Protein AF-A0A3B9AC29-F1 (afdb_monomer_lite)

Radius of gyration: 25.32 Å; chains: 1; bounding box: 83×61×61 Å

Structure (mmCIF, N/CA/C/O backbone):
data_AF-A0A3B9AC29-F1
#
_entry.id   AF-A0A3B9AC29-F1
#
loop_
_atom_site.group_PDB
_atom_site.id
_atom_site.type_symbol
_atom_site.label_atom_id
_atom_site.label_alt_id
_atom_site.label_comp_id
_atom_site.label_asym_id
_atom_site.label_entity_id
_atom_site.label_seq_id
_atom_site.pdbx_PDB_ins_code
_atom_site.Cartn_x
_atom_site.Cartn_y
_atom_site.Cartn_z
_atom_site.occupancy
_atom_site.B_iso_or_equiv
_atom_site.auth_seq_id
_atom_site.auth_comp_id
_atom_site.auth_asym_id
_atom_site.auth_atom_id
_atom_site.pdbx_PDB_model_num
ATOM 1 N N . MET A 1 1 ? -32.245 9.744 -0.144 1.00 26.66 1 MET A N 1
ATOM 2 C CA . MET A 1 1 ? -31.578 11.026 -0.448 1.00 26.66 1 MET A CA 1
ATOM 3 C C . MET A 1 1 ? -30.131 10.886 -0.009 1.00 26.66 1 MET A C 1
ATOM 5 O O . MET A 1 1 ? -29.938 10.441 1.116 1.00 26.66 1 MET A O 1
ATOM 9 N N . PRO A 1 2 ? -29.136 11.138 -0.871 1.00 25.80 2 PRO A N 1
ATOM 10 C CA . PRO A 1 2 ? -27.744 11.153 -0.432 1.00 25.80 2 PRO A CA 1
ATOM 11 C C . PRO A 1 2 ? -27.535 12.329 0.543 1.00 25.80 2 PRO A C 1
ATOM 13 O O . PRO A 1 2 ? -28.200 13.357 0.374 1.00 25.80 2 PRO A O 1
ATOM 16 N N . PRO A 1 3 ? -26.679 12.200 1.572 1.00 28.16 3 PRO A N 1
ATOM 17 C CA . PRO A 1 3 ? -26.388 13.309 2.471 1.00 28.16 3 PRO A CA 1
ATOM 18 C C . PRO A 1 3 ? -25.647 14.402 1.692 1.00 28.16 3 PRO A C 1
ATOM 20 O O . PRO A 1 3 ? -24.735 14.111 0.916 1.00 28.16 3 PRO A O 1
ATOM 23 N N . MET A 1 4 ? -26.072 15.656 1.861 1.00 23.59 4 MET A N 1
ATOM 24 C CA . MET A 1 4 ? -25.359 16.804 1.299 1.00 23.59 4 MET A CA 1
ATOM 25 C C . MET A 1 4 ? -23.970 16.917 1.946 1.00 23.59 4 MET A C 1
ATOM 27 O O . MET A 1 4 ? -23.846 16.678 3.149 1.00 23.59 4 MET A O 1
ATOM 31 N N . PRO A 1 5 ? -22.929 17.301 1.193 1.00 29.30 5 PRO A N 1
ATOM 32 C CA . PRO A 1 5 ? -21.629 17.596 1.777 1.00 29.30 5 PRO A CA 1
ATOM 33 C C . PRO A 1 5 ? -21.736 18.829 2.687 1.00 29.30 5 PRO A C 1
ATOM 35 O O . PRO A 1 5 ? -22.161 19.898 2.252 1.00 29.30 5 PRO A O 1
ATOM 38 N N . LEU A 1 6 ? -21.365 18.664 3.960 1.00 35.62 6 LEU A N 1
ATOM 39 C CA . LEU A 1 6 ? -21.195 19.763 4.911 1.00 35.62 6 LEU A CA 1
ATOM 40 C C . LEU A 1 6 ? -20.008 20.635 4.470 1.00 35.62 6 LEU A C 1
ATOM 42 O O . LEU A 1 6 ? -18.944 20.115 4.131 1.00 35.62 6 LEU A O 1
ATOM 46 N N . SER A 1 7 ? -20.197 21.955 4.469 1.00 27.70 7 SER A N 1
ATOM 47 C CA . SER A 1 7 ? -19.182 22.933 4.067 1.00 27.70 7 SER A CA 1
ATOM 48 C C . SER A 1 7 ? -17.928 22.854 4.956 1.00 27.70 7 SER A C 1
ATOM 50 O O . SER A 1 7 ? -18.064 22.822 6.181 1.00 27.70 7 SER A O 1
ATOM 52 N N . PRO A 1 8 ? -16.706 22.869 4.389 1.00 31.39 8 PRO A N 1
ATOM 53 C CA . PRO A 1 8 ? -15.481 22.863 5.181 1.00 31.39 8 PRO A CA 1
ATOM 54 C C . PRO A 1 8 ? -15.322 24.178 5.958 1.00 31.39 8 PRO A C 1
ATOM 56 O O . PRO A 1 8 ? -15.452 25.273 5.410 1.00 31.39 8 PRO A O 1
ATOM 59 N N . CYS A 1 9 ? -15.039 24.057 7.255 1.00 34.34 9 CYS A N 1
ATOM 60 C CA . CYS A 1 9 ? -14.769 25.180 8.146 1.00 34.34 9 CYS A CA 1
ATOM 61 C C . CYS A 1 9 ? -13.367 25.745 7.858 1.00 34.34 9 CYS A C 1
ATOM 63 O O . CYS A 1 9 ? -12.385 25.005 7.826 1.00 34.34 9 CYS A O 1
ATOM 65 N N . SER A 1 10 ? -13.256 27.057 7.652 1.00 30.81 10 SER A N 1
ATOM 66 C CA . SER A 1 10 ? -11.987 27.749 7.406 1.00 30.81 10 SER A CA 1
ATOM 67 C C . SER A 1 10 ? -11.129 27.789 8.678 1.00 30.81 10 SER A C 1
ATOM 69 O O . SER A 1 10 ? -11.409 28.566 9.592 1.00 30.81 10 SER A O 1
ATOM 71 N N . ILE A 1 11 ? -10.092 26.950 8.745 1.00 42.31 11 ILE A N 1
ATOM 72 C CA . ILE A 1 11 ? -9.098 26.939 9.829 1.00 42.31 11 ILE A CA 1
ATOM 73 C C . ILE A 1 11 ? -7.942 27.878 9.443 1.00 42.31 11 ILE A C 1
ATOM 75 O O . ILE A 1 11 ? -7.358 27.751 8.371 1.00 42.31 11 ILE A O 1
ATOM 79 N N . SER A 1 12 ? -7.631 28.842 10.314 1.00 32.44 12 SER A N 1
ATOM 80 C CA . SER A 1 12 ? -6.525 29.797 10.144 1.00 32.44 12 SER A CA 1
ATOM 81 C C . SER A 1 12 ? -5.160 29.090 10.162 1.00 32.44 12 SER A C 1
ATOM 83 O O . SER A 1 12 ? -4.859 28.336 11.085 1.00 32.44 12 SER A O 1
ATOM 85 N N . THR A 1 13 ? -4.324 29.361 9.157 1.00 32.56 13 THR A N 1
ATOM 86 C CA . THR A 1 13 ? -3.065 28.664 8.818 1.00 32.56 13 THR A CA 1
ATOM 87 C C . THR A 1 13 ? -1.833 29.056 9.651 1.00 32.56 13 THR A C 1
ATOM 89 O O . THR A 1 13 ? -0.715 28.673 9.314 1.00 32.56 13 THR A O 1
ATOM 92 N N . ALA A 1 14 ? -1.977 29.816 10.736 1.00 30.27 14 ALA A N 1
ATOM 93 C CA . ALA A 1 14 ? -0.832 30.380 11.455 1.00 30.27 14 ALA A CA 1
ATOM 94 C C . ALA A 1 14 ? -0.497 29.623 12.754 1.00 30.27 14 ALA A C 1
ATOM 96 O O . ALA A 1 14 ? -0.719 30.130 13.851 1.00 30.27 14 ALA A O 1
ATOM 97 N N . ILE A 1 15 ? 0.089 28.426 12.636 1.00 39.12 15 ILE A N 1
ATOM 98 C CA . ILE A 1 15 ? 0.891 27.818 13.715 1.00 39.12 15 ILE A CA 1
ATOM 99 C C . ILE A 1 15 ? 2.249 27.418 13.124 1.00 39.12 15 ILE A C 1
ATOM 101 O O . ILE A 1 15 ? 2.495 26.263 12.789 1.00 39.12 15 ILE A O 1
ATOM 105 N N . THR A 1 16 ? 3.143 28.390 12.952 1.00 35.16 16 THR A N 1
ATOM 106 C CA . THR A 1 16 ? 4.562 28.123 12.679 1.00 35.16 16 THR A CA 1
ATOM 107 C C . THR A 1 16 ? 5.250 27.767 13.996 1.00 35.16 16 THR A C 1
ATOM 109 O O . THR A 1 16 ? 5.508 28.649 14.816 1.00 35.16 16 THR A O 1
ATOM 112 N N . GLU A 1 17 ? 5.515 26.479 14.231 1.00 47.22 17 GLU A N 1
ATOM 113 C CA . GLU A 1 17 ? 6.312 26.030 15.380 1.00 47.22 17 GLU A CA 1
ATOM 114 C C . GLU A 1 17 ? 7.807 26.297 15.136 1.00 47.22 17 GLU A C 1
ATOM 116 O O . GLU A 1 17 ? 8.362 25.921 14.104 1.00 47.22 17 GLU A O 1
ATOM 121 N N . SER A 1 18 ? 8.474 26.928 16.106 1.00 40.03 18 SER A N 1
ATOM 122 C CA . SER A 1 18 ? 9.936 27.040 16.133 1.00 40.03 18 SER A CA 1
ATOM 123 C C . SER A 1 18 ? 10.587 25.654 16.295 1.00 40.03 18 SER A C 1
ATOM 125 O O . SER A 1 18 ? 10.029 24.805 16.999 1.00 40.03 18 SER A O 1
ATOM 127 N N . PRO A 1 19 ? 11.786 25.409 15.731 1.00 49.16 19 PRO A N 1
ATOM 128 C CA . PRO A 1 19 ? 12.461 24.117 15.837 1.00 49.16 19 PRO A CA 1
ATOM 129 C C . PRO A 1 19 ? 12.670 23.687 17.295 1.00 49.16 19 PRO A C 1
ATOM 131 O O . PRO A 1 19 ? 13.161 24.456 18.128 1.00 49.16 19 PRO A O 1
ATOM 134 N N . ARG A 1 20 ? 12.322 22.437 17.630 1.00 50.31 20 ARG A N 1
ATOM 135 C CA . ARG A 1 20 ? 12.563 21.898 18.977 1.00 50.31 20 ARG A CA 1
ATOM 136 C C . ARG A 1 20 ? 14.059 21.686 19.187 1.00 50.31 20 ARG A C 1
ATOM 138 O O . ARG A 1 20 ? 14.648 20.765 18.633 1.00 50.31 20 ARG A O 1
ATOM 145 N N . MET A 1 21 ? 14.664 22.488 20.054 1.00 48.25 21 MET A N 1
ATOM 146 C CA . MET A 1 21 ? 16.051 22.301 20.483 1.00 48.25 21 MET A CA 1
ATOM 147 C C . MET A 1 21 ? 16.139 21.216 21.564 1.00 48.25 21 MET A C 1
ATOM 149 O O . MET A 1 21 ? 15.320 21.153 22.481 1.00 48.25 21 MET A O 1
ATOM 153 N N . ASN A 1 22 ? 17.136 20.333 21.490 1.00 59.25 22 ASN A N 1
ATOM 154 C CA . ASN A 1 22 ? 17.459 19.448 22.608 1.00 59.25 22 ASN A CA 1
ATOM 155 C C . ASN A 1 22 ? 18.171 20.213 23.742 1.00 59.25 22 ASN A C 1
ATOM 157 O O . ASN A 1 22 ? 18.562 21.370 23.592 1.00 59.25 22 ASN A O 1
ATOM 161 N N . LYS A 1 23 ? 18.404 19.537 24.877 1.00 55.34 23 LYS A N 1
ATOM 162 C CA . LYS A 1 23 ? 19.105 20.091 26.057 1.00 55.34 23 LYS A CA 1
ATOM 163 C C . LYS A 1 23 ? 20.544 20.565 25.773 1.00 55.34 23 LYS A C 1
ATOM 165 O O . LYS A 1 23 ? 21.222 21.027 26.683 1.00 55.34 23 LYS A O 1
ATOM 170 N N . HIS A 1 24 ? 21.045 20.371 24.555 1.00 63.44 24 HIS A N 1
ATOM 171 C CA . HIS A 1 24 ? 22.391 20.722 24.099 1.00 63.44 24 HIS A CA 1
ATOM 172 C C . HIS A 1 24 ? 22.351 21.701 22.913 1.00 63.44 24 HIS A C 1
ATOM 174 O O . HIS A 1 24 ? 23.349 21.845 22.212 1.00 63.44 24 HIS A O 1
ATOM 180 N N . GLY A 1 25 ? 21.202 22.339 22.654 1.00 48.66 25 GLY A N 1
ATOM 181 C CA . GLY A 1 25 ? 21.053 23.340 21.596 1.00 48.66 25 GLY A CA 1
ATOM 182 C C . GLY A 1 25 ? 21.128 22.783 20.173 1.00 48.66 25 GLY A C 1
ATOM 183 O O . GLY A 1 25 ? 21.314 23.560 19.244 1.00 48.66 25 GLY A O 1
ATOM 184 N N . LYS A 1 26 ? 21.003 21.462 19.979 1.00 47.34 26 LYS A N 1
ATOM 185 C CA . LYS A 1 26 ? 20.860 20.878 18.639 1.00 47.34 26 LYS A CA 1
ATOM 186 C C . LYS A 1 26 ? 19.393 20.804 18.256 1.00 47.34 26 LYS A C 1
ATOM 188 O O . LYS A 1 26 ? 18.572 20.303 19.031 1.00 47.34 26 LYS A O 1
ATOM 193 N N . GLU A 1 27 ? 19.119 21.243 17.041 1.00 43.34 27 GLU A N 1
ATOM 194 C CA . GLU A 1 27 ? 17.837 21.102 16.371 1.00 43.34 27 GLU A CA 1
ATOM 195 C C . GLU A 1 27 ? 17.445 19.620 16.329 1.00 43.34 27 GLU A C 1
ATOM 197 O O . GLU A 1 27 ? 18.223 18.759 15.904 1.00 43.34 27 GLU A O 1
ATOM 202 N N . GLN A 1 28 ? 16.271 19.293 16.863 1.00 49.06 28 GLN A N 1
ATOM 203 C CA . GLN A 1 28 ? 15.706 17.961 16.718 1.00 49.06 28 GLN A CA 1
ATOM 204 C C . GLN A 1 28 ? 14.986 17.873 15.373 1.00 49.06 28 GLN A C 1
ATOM 206 O O . GLN A 1 28 ? 14.345 18.845 14.974 1.00 49.06 28 GLN A O 1
ATOM 211 N N . PRO A 1 29 ? 15.048 16.714 14.693 1.00 58.44 29 PRO A N 1
ATOM 212 C CA . PRO A 1 29 ? 14.295 16.513 13.462 1.00 58.44 29 PRO A CA 1
ATOM 213 C C . PRO A 1 29 ? 12.807 16.774 13.712 1.00 58.44 29 PRO A C 1
ATOM 215 O O . PRO A 1 29 ? 12.294 16.394 14.771 1.00 58.44 29 PRO A O 1
ATOM 218 N N . ASP A 1 30 ? 12.133 17.407 12.747 1.00 66.81 30 ASP A N 1
ATOM 219 C CA . ASP A 1 30 ? 10.685 17.604 12.795 1.00 66.81 30 ASP A CA 1
ATOM 220 C C . ASP A 1 30 ? 10.018 16.232 12.942 1.00 66.81 30 ASP A C 1
ATOM 222 O O . ASP A 1 30 ? 10.153 15.340 12.104 1.00 66.81 30 ASP A O 1
ATOM 226 N N . ARG A 1 31 ? 9.366 16.036 14.086 1.00 74.12 31 ARG A N 1
ATOM 227 C CA . ARG A 1 31 ? 8.647 14.809 14.426 1.00 74.12 31 ARG A CA 1
ATOM 228 C C . ARG A 1 31 ? 7.154 15.031 14.334 1.00 74.12 31 ARG A C 1
ATOM 230 O O . ARG A 1 31 ? 6.425 14.303 14.984 1.00 74.12 31 ARG A O 1
ATOM 237 N N . THR A 1 32 ? 6.677 16.021 13.601 1.00 83.69 32 THR A N 1
ATOM 238 C CA . THR A 1 32 ? 5.244 16.251 13.435 1.00 83.69 32 THR A CA 1
ATOM 239 C C . THR A 1 32 ? 4.682 15.243 12.437 1.00 83.69 32 THR A C 1
ATOM 241 O O . THR A 1 32 ? 5.235 15.061 11.356 1.00 83.69 32 THR A O 1
ATOM 244 N N . LEU A 1 33 ? 3.586 14.565 12.785 1.00 86.00 33 LEU A N 1
ATOM 245 C CA . LEU A 1 33 ? 2.832 13.797 11.791 1.00 86.00 33 LEU A CA 1
ATOM 246 C C . LEU A 1 33 ? 2.044 14.794 10.943 1.00 86.00 33 LEU A C 1
ATOM 248 O O . LEU A 1 33 ? 1.183 15.462 11.503 1.00 86.00 33 LEU A O 1
ATOM 252 N N . ARG A 1 34 ? 2.327 14.889 9.641 1.00 90.81 34 ARG A N 1
ATOM 253 C CA . ARG A 1 34 ? 1.604 15.754 8.696 1.00 90.81 34 ARG A CA 1
ATOM 254 C C . ARG A 1 34 ? 1.084 14.954 7.508 1.00 90.81 34 ARG A C 1
ATOM 256 O O . ARG A 1 34 ? 1.689 13.945 7.140 1.00 90.81 34 ARG A O 1
ATOM 263 N N . ALA A 1 35 ? -0.019 15.414 6.930 1.00 92.44 35 ALA A N 1
ATOM 264 C CA . ALA A 1 35 ? -0.440 14.987 5.609 1.00 92.44 35 ALA A CA 1
ATOM 265 C C . ALA A 1 35 ? 0.639 15.345 4.579 1.00 92.44 35 ALA A C 1
ATOM 267 O O . ALA A 1 35 ? 1.346 16.348 4.705 1.00 92.44 35 ALA A O 1
ATOM 268 N N . LEU A 1 36 ? 0.782 14.480 3.588 1.00 93.19 36 LEU A N 1
ATOM 269 C CA . LEU A 1 36 ? 1.612 14.695 2.423 1.00 93.19 36 LEU A CA 1
ATOM 270 C C . LEU A 1 36 ? 0.866 15.568 1.425 1.00 93.19 36 LEU A C 1
ATOM 272 O O . LEU A 1 36 ? -0.360 15.532 1.325 1.00 93.19 36 LEU A O 1
ATOM 276 N N . GLU A 1 37 ? 1.641 16.309 0.650 1.00 93.50 37 GLU A N 1
ATOM 277 C CA . GLU A 1 37 ? 1.136 16.973 -0.538 1.00 93.50 37 GLU A CA 1
ATOM 278 C C . GLU A 1 37 ? 0.724 15.917 -1.574 1.00 93.50 37 GLU A C 1
ATOM 280 O O . GLU A 1 37 ? 1.494 15.007 -1.897 1.00 93.50 37 GLU A O 1
ATOM 285 N N . THR A 1 38 ? -0.505 16.020 -2.078 1.00 94.50 38 THR A N 1
ATOM 286 C CA . THR A 1 38 ? -0.972 15.194 -3.193 1.00 94.50 38 THR A CA 1
ATOM 287 C C . THR A 1 38 ? -0.428 15.719 -4.514 1.00 94.50 38 THR A C 1
ATOM 289 O O . THR A 1 38 ? -0.178 16.915 -4.645 1.00 94.50 38 THR A O 1
ATOM 292 N N . ALA A 1 39 ? -0.309 14.856 -5.522 1.00 93.38 39 ALA A N 1
ATOM 293 C CA . ALA A 1 39 ? 0.121 15.285 -6.850 1.00 93.38 39 ALA A CA 1
ATOM 294 C C . ALA A 1 39 ? -0.774 16.397 -7.425 1.00 93.38 39 ALA A C 1
ATOM 296 O O . ALA A 1 39 ? -1.985 16.224 -7.549 1.00 93.38 39 ALA A O 1
ATOM 297 N N . SER A 1 40 ? -0.159 17.499 -7.859 1.00 92.56 40 SER A N 1
ATOM 298 C CA . SER A 1 40 ? -0.796 18.473 -8.747 1.00 92.56 40 SER A CA 1
ATOM 299 C C . SER A 1 40 ? -0.930 17.891 -10.158 1.00 92.56 40 SER A C 1
ATOM 301 O O . SER A 1 40 ? 0.077 17.476 -10.747 1.00 92.56 40 SER A O 1
ATOM 303 N N . ILE A 1 41 ? -2.156 17.828 -10.691 1.00 91.12 41 ILE A N 1
ATOM 304 C CA . ILE A 1 41 ? -2.447 17.251 -12.011 1.00 91.12 41 ILE A CA 1
ATOM 305 C C . ILE A 1 41 ? -3.109 18.274 -12.933 1.00 91.12 41 ILE A C 1
ATOM 307 O O . ILE A 1 41 ? -4.219 18.739 -12.675 1.00 91.12 41 ILE A O 1
ATOM 311 N N . ASP A 1 42 ? -2.461 18.514 -14.071 1.00 89.31 42 ASP A N 1
ATOM 312 C CA . ASP A 1 42 ? -3.015 19.243 -15.204 1.00 89.31 42 ASP A CA 1
ATOM 313 C C . ASP A 1 42 ? -3.636 18.250 -16.195 1.00 89.31 42 ASP A C 1
ATOM 315 O O . ASP A 1 42 ? -2.972 17.364 -16.739 1.00 89.31 42 ASP A O 1
ATOM 319 N N . TRP A 1 43 ? -4.943 18.374 -16.418 1.00 86.31 43 TRP A N 1
ATOM 320 C CA . TRP A 1 43 ? -5.694 17.464 -17.281 1.00 86.31 43 TRP A CA 1
ATOM 321 C C . TRP A 1 43 ? -5.771 17.997 -18.716 1.00 86.31 43 TRP A C 1
ATOM 323 O O . TRP A 1 43 ? -6.712 18.705 -19.077 1.00 86.31 43 TRP A O 1
ATOM 333 N N . GLU A 1 44 ? -4.815 17.616 -19.560 1.00 73.62 44 GLU A N 1
ATOM 334 C CA . GLU A 1 44 ? -4.836 17.908 -20.999 1.00 73.62 44 GLU A CA 1
ATOM 335 C C . GLU A 1 44 ? -5.520 16.769 -21.768 1.00 73.62 44 GLU A C 1
ATOM 337 O O . GLU A 1 44 ? -5.095 15.617 -21.703 1.00 73.62 44 GLU A O 1
ATOM 342 N N . ALA A 1 45 ? -6.597 17.070 -22.504 1.00 62.22 45 ALA A N 1
ATOM 343 C CA . ALA A 1 45 ? -7.282 16.119 -23.394 1.00 62.22 45 ALA A CA 1
ATOM 344 C C . ALA A 1 45 ? -7.594 14.729 -22.773 1.00 62.22 45 ALA A C 1
ATOM 346 O O . ALA A 1 45 ? -7.641 13.728 -23.485 1.00 62.22 45 ALA A O 1
ATOM 347 N N . SER A 1 46 ? -7.890 14.692 -21.465 1.00 69.00 46 SER A N 1
ATOM 348 C CA . SER A 1 46 ? -8.211 13.506 -20.635 1.00 69.00 46 SER A CA 1
ATOM 349 C C . SER A 1 46 ? -7.028 12.726 -20.046 1.00 69.00 46 SER A C 1
ATOM 351 O O . SER A 1 46 ? -7.263 11.716 -19.386 1.00 69.00 46 SER A O 1
ATOM 353 N N . PHE A 1 47 ? -5.788 13.192 -20.204 1.00 76.00 47 PHE A N 1
ATOM 354 C CA . PHE A 1 47 ? -4.606 12.520 -19.657 1.00 76.00 47 PHE A CA 1
ATOM 355 C C . PHE A 1 47 ? -3.975 13.324 -18.514 1.00 76.00 47 PHE A C 1
ATOM 357 O O . PHE A 1 47 ? -3.937 14.555 -18.586 1.00 76.00 47 PHE A O 1
ATOM 3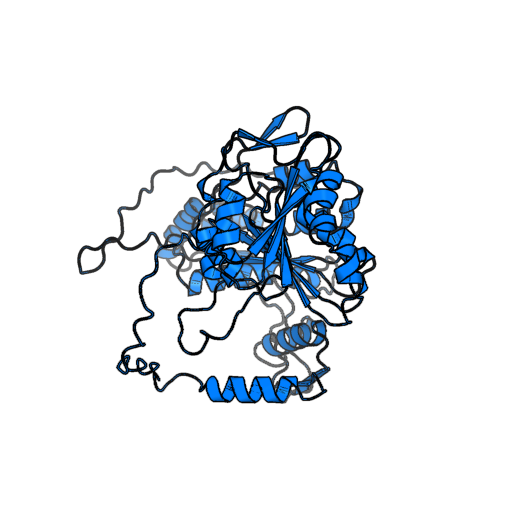64 N N . PRO A 1 48 ? -3.481 12.654 -17.459 1.00 86.38 48 PRO A N 1
ATOM 365 C CA . PRO A 1 48 ? -2.859 13.343 -16.340 1.00 86.38 48 PRO A CA 1
ATOM 366 C C . PRO A 1 48 ? -1.421 13.765 -16.687 1.00 86.38 48 PRO A C 1
ATOM 368 O O . PRO A 1 48 ? -0.561 12.924 -16.981 1.00 86.38 48 PRO A O 1
ATOM 371 N N . ARG A 1 49 ? -1.149 15.071 -16.610 1.00 88.25 49 ARG A N 1
ATOM 372 C CA . ARG A 1 49 ? 0.194 15.666 -16.599 1.00 88.25 49 ARG A CA 1
ATOM 373 C C . ARG A 1 49 ? 0.526 16.105 -15.177 1.00 88.25 49 ARG A C 1
ATOM 375 O O . ARG A 1 49 ? -0.314 16.676 -14.494 1.00 88.25 49 ARG A O 1
ATOM 382 N N . SER A 1 50 ? 1.737 15.826 -14.711 1.00 88.25 50 SER A N 1
ATOM 383 C CA . SER A 1 50 ? 2.189 16.277 -13.396 1.00 88.25 50 SER A CA 1
ATOM 384 C C . SER A 1 50 ? 2.564 17.754 -13.436 1.00 88.25 50 SER A C 1
ATOM 386 O O . SER A 1 50 ? 3.489 18.122 -14.158 1.00 88.25 50 SER A O 1
ATOM 388 N N . GLY A 1 51 ? 1.920 18.578 -12.611 1.00 81.19 51 GLY A N 1
ATOM 389 C CA . GLY A 1 51 ? 2.293 19.983 -12.430 1.00 81.19 51 GLY A CA 1
ATOM 390 C C . GLY A 1 51 ? 3.640 20.161 -11.714 1.00 81.19 51 GLY A C 1
ATOM 391 O O . GLY A 1 51 ? 4.323 21.158 -11.924 1.00 81.19 51 GLY A O 1
ATOM 392 N N . HIS A 1 52 ? 4.073 19.182 -10.906 1.00 81.06 52 HIS A N 1
ATOM 393 C CA . HIS A 1 52 ? 5.369 19.237 -10.208 1.00 81.06 52 HIS A CA 1
ATOM 394 C C . HIS A 1 52 ? 6.559 18.969 -11.132 1.00 81.06 52 HIS A C 1
ATOM 396 O O . HIS A 1 52 ? 7.625 19.555 -10.957 1.00 81.06 52 HIS A O 1
ATOM 402 N N . TYR A 1 53 ? 6.385 18.058 -12.091 1.00 83.00 53 TYR A N 1
ATOM 403 C CA . TYR A 1 53 ? 7.470 17.573 -12.949 1.00 83.00 53 TYR A CA 1
ATOM 404 C C . TYR A 1 53 ? 7.317 17.982 -14.414 1.00 83.00 53 TYR A C 1
ATOM 406 O O . TYR A 1 53 ? 8.238 17.780 -15.207 1.00 83.00 53 TYR A O 1
ATOM 414 N N . ASP A 1 54 ? 6.185 18.589 -14.774 1.00 82.88 54 ASP A N 1
ATOM 415 C CA . ASP A 1 54 ? 5.876 19.056 -16.122 1.00 82.88 54 ASP A CA 1
ATOM 416 C C . ASP A 1 54 ? 6.090 17.941 -17.169 1.00 82.88 54 ASP A C 1
ATOM 418 O O . ASP A 1 54 ? 6.801 18.096 -18.170 1.00 82.88 54 ASP A O 1
ATOM 422 N N . ASP A 1 55 ? 5.523 16.769 -16.878 1.00 82.94 55 ASP A N 1
ATOM 423 C CA . ASP A 1 55 ? 5.650 15.536 -17.659 1.00 82.94 55 ASP A CA 1
ATOM 424 C C . ASP A 1 55 ? 4.395 14.657 -17.482 1.00 82.94 55 ASP A C 1
ATOM 426 O O . ASP A 1 55 ? 3.640 14.817 -16.519 1.00 82.94 55 ASP A O 1
ATOM 430 N N . ILE A 1 56 ? 4.126 13.768 -18.436 1.00 83.56 56 ILE A N 1
ATOM 431 C CA . ILE A 1 56 ? 2.915 12.928 -18.455 1.00 83.56 56 ILE A CA 1
ATOM 432 C C . ILE A 1 56 ? 3.111 11.647 -17.638 1.00 83.56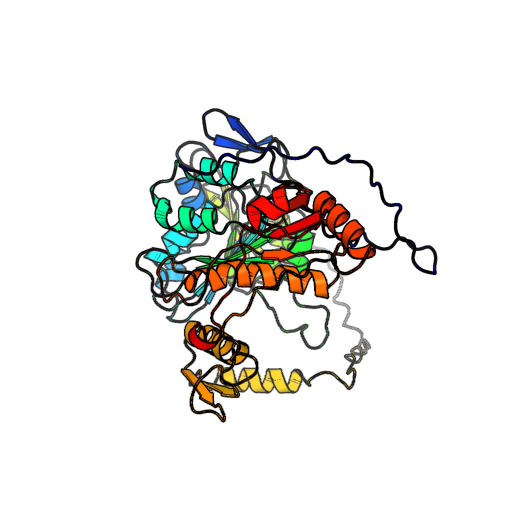 56 ILE A C 1
ATOM 434 O O . ILE A 1 56 ? 4.197 11.075 -17.636 1.00 83.56 56 ILE A O 1
ATOM 438 N N . TYR A 1 57 ? 2.055 11.156 -16.980 1.00 83.56 57 TYR A N 1
ATOM 439 C CA . TYR A 1 57 ? 2.126 9.874 -16.257 1.00 83.56 57 TYR A CA 1
ATOM 440 C C . TYR A 1 57 ? 2.131 8.659 -17.195 1.00 83.56 57 TYR A C 1
ATOM 442 O O . TYR A 1 57 ? 2.713 7.631 -16.869 1.00 83.56 57 TYR A O 1
ATOM 450 N N . PHE A 1 58 ? 1.474 8.753 -18.352 1.00 78.62 58 PHE A N 1
ATOM 451 C CA . PHE A 1 58 ? 1.514 7.734 -19.403 1.00 78.62 58 PHE A CA 1
ATOM 452 C C . PHE A 1 58 ? 1.181 8.356 -20.762 1.00 78.62 58 PHE A C 1
ATOM 454 O O . PHE A 1 58 ? 0.480 9.367 -20.837 1.00 78.62 58 PHE A O 1
ATOM 461 N N . SER A 1 59 ? 1.693 7.760 -21.845 1.00 68.00 59 SER A N 1
ATOM 462 C CA . SER A 1 59 ? 1.410 8.214 -23.212 1.00 68.00 59 SER A CA 1
ATOM 463 C C . SER A 1 59 ? 0.019 7.767 -23.692 1.00 68.00 59 SER A C 1
ATOM 465 O O . SER A 1 59 ? -0.395 6.659 -23.370 1.00 68.00 59 SER A O 1
ATOM 467 N N . ASN A 1 60 ? -0.666 8.625 -24.470 1.00 66.25 60 ASN A N 1
ATOM 468 C CA . ASN A 1 60 ? -2.047 8.568 -25.010 1.00 66.25 60 ASN A CA 1
ATOM 469 C C . ASN A 1 60 ? -2.829 7.218 -24.945 1.00 66.25 60 ASN A C 1
ATOM 471 O O . ASN A 1 60 ? -2.979 6.599 -23.899 1.00 66.25 60 ASN A O 1
ATOM 475 N N . SER A 1 61 ? -3.446 6.765 -26.048 1.00 62.81 61 SER A N 1
ATOM 476 C CA . SER A 1 61 ? -4.402 5.638 -26.089 1.00 62.81 61 SER A CA 1
ATOM 477 C C . SER A 1 61 ? -3.783 4.262 -25.800 1.00 62.81 61 SER A C 1
ATOM 479 O O . SER A 1 61 ? -4.483 3.255 -25.843 1.00 62.81 61 SER A O 1
ATOM 481 N N . ASN A 1 62 ? -2.476 4.210 -25.531 1.00 76.38 62 ASN A N 1
ATOM 482 C CA . ASN A 1 62 ? -1.687 2.988 -25.437 1.00 76.38 62 ASN A CA 1
ATOM 483 C C . ASN A 1 62 ? -1.022 2.805 -24.064 1.00 76.38 62 ASN A C 1
ATOM 485 O O . ASN A 1 62 ? -0.164 1.934 -23.952 1.00 76.38 62 ASN A O 1
ATOM 489 N N . GLY A 1 63 ? -1.400 3.569 -23.031 1.00 85.69 63 GLY A N 1
ATOM 490 C CA . GLY A 1 63 ? -0.802 3.481 -21.690 1.00 85.69 63 GLY A CA 1
ATOM 491 C C . GLY A 1 63 ? -0.596 2.039 -21.184 1.00 85.69 63 GLY A C 1
ATOM 492 O O . GLY A 1 63 ? 0.543 1.659 -20.904 1.00 85.69 63 GLY A O 1
ATOM 493 N N . PRO A 1 64 ? -1.642 1.186 -21.142 1.00 93.81 64 PRO A N 1
ATOM 494 C CA . PRO A 1 64 ? -1.497 -0.216 -20.753 1.00 93.81 64 PRO A CA 1
ATOM 495 C C . PRO A 1 64 ? -0.552 -1.013 -21.661 1.00 93.81 64 PRO A C 1
ATOM 497 O O . PRO A 1 64 ? 0.184 -1.875 -21.191 1.00 93.81 64 PRO A O 1
ATOM 500 N N . ALA A 1 65 ? -0.555 -0.752 -22.971 1.00 94.19 65 ALA A N 1
ATOM 501 C CA . ALA A 1 65 ? 0.319 -1.443 -23.918 1.00 94.19 65 ALA A CA 1
ATOM 502 C C . ALA A 1 65 ? 1.794 -1.058 -23.718 1.00 94.19 65 ALA A C 1
ATOM 504 O O . ALA A 1 65 ? 2.657 -1.935 -23.722 1.00 94.19 65 ALA A O 1
ATOM 505 N N . GLU A 1 66 ? 2.075 0.223 -23.467 1.00 94.12 66 GLU A N 1
ATOM 506 C CA . GLU A 1 66 ? 3.414 0.697 -23.118 1.00 94.12 66 GLU A CA 1
ATOM 507 C C . GLU A 1 66 ? 3.892 0.069 -21.806 1.00 94.12 66 GLU A C 1
ATOM 509 O O . GLU A 1 66 ? 4.982 -0.500 -21.759 1.00 94.12 66 GLU A O 1
ATOM 514 N N . SER A 1 67 ? 3.054 0.096 -20.766 1.00 95.38 67 SER A N 1
ATOM 515 C CA . SER A 1 67 ? 3.362 -0.516 -19.469 1.00 95.38 67 SER A CA 1
ATOM 516 C C . SER A 1 67 ? 3.644 -2.021 -19.596 1.00 95.38 67 SER A C 1
ATOM 518 O O . SER A 1 67 ? 4.636 -2.526 -19.062 1.00 95.38 67 SER A O 1
ATOM 520 N N . ARG A 1 68 ? 2.840 -2.750 -20.384 1.00 97.25 68 ARG A N 1
ATOM 521 C CA . ARG A 1 68 ? 3.078 -4.173 -20.677 1.00 97.25 68 ARG A CA 1
ATOM 522 C C . ARG A 1 68 ? 4.417 -4.408 -21.364 1.00 97.25 68 ARG A C 1
ATOM 524 O O . ARG A 1 68 ? 5.162 -5.274 -20.908 1.00 97.25 68 ARG A O 1
ATOM 531 N N . HIS A 1 69 ? 4.738 -3.641 -22.403 1.00 97.12 69 HIS A N 1
ATOM 532 C CA . HIS A 1 69 ? 6.015 -3.752 -23.116 1.00 97.12 69 HIS A CA 1
ATOM 533 C C . HIS A 1 69 ? 7.197 -3.493 -22.174 1.00 97.12 69 HIS A C 1
ATOM 535 O O . HIS A 1 69 ? 8.113 -4.308 -22.063 1.00 97.12 69 HIS A O 1
ATOM 541 N N . VAL A 1 70 ? 7.151 -2.370 -21.450 1.00 96.75 70 VAL A N 1
ATOM 542 C CA . VAL A 1 70 ? 8.273 -1.877 -20.644 1.00 96.75 70 VAL A CA 1
ATOM 543 C C . VAL A 1 70 ? 8.475 -2.688 -19.370 1.00 96.75 70 VAL A C 1
ATOM 545 O O . VAL A 1 70 ? 9.617 -2.926 -18.988 1.00 96.75 70 VAL A O 1
ATOM 548 N N . PHE A 1 71 ? 7.413 -3.113 -18.689 1.00 98.19 71 PHE A N 1
ATOM 549 C CA . PHE A 1 71 ? 7.529 -3.680 -17.343 1.00 98.19 71 PHE A CA 1
ATOM 550 C C . PHE A 1 71 ? 7.152 -5.155 -17.263 1.00 98.19 71 PHE A C 1
ATOM 552 O O . PHE A 1 71 ? 7.807 -5.900 -16.533 1.00 98.19 71 PHE A O 1
ATOM 559 N N . ILE A 1 72 ? 6.173 -5.620 -18.042 1.00 98.38 72 ILE A N 1
ATOM 560 C CA . ILE A 1 72 ? 5.733 -7.023 -18.000 1.00 98.38 72 ILE A CA 1
ATOM 561 C C . ILE A 1 72 ? 6.603 -7.903 -18.900 1.00 98.38 72 ILE A C 1
ATOM 563 O O . ILE A 1 72 ? 7.153 -8.913 -18.452 1.00 98.38 72 ILE A O 1
ATOM 567 N N . GLU A 1 73 ? 6.747 -7.519 -20.164 1.00 97.94 73 GLU A N 1
ATOM 568 C CA . GLU A 1 73 ? 7.455 -8.296 -21.184 1.00 97.94 73 GLU A CA 1
ATOM 569 C C . GLU A 1 73 ? 8.969 -8.190 -21.002 1.00 97.94 73 GLU A C 1
ATOM 571 O O . GLU A 1 73 ? 9.655 -9.212 -20.988 1.00 97.94 73 GLU A O 1
ATOM 576 N N . ALA A 1 74 ? 9.485 -6.988 -20.734 1.00 97.62 74 ALA A N 1
ATOM 577 C CA . ALA A 1 74 ? 10.913 -6.769 -20.511 1.00 97.62 74 ALA A CA 1
ATOM 578 C C . ALA A 1 74 ? 11.471 -7.488 -19.263 1.00 97.62 74 ALA A C 1
ATOM 580 O O . ALA A 1 74 ? 12.608 -7.957 -19.284 1.00 97.62 74 ALA A O 1
ATOM 581 N N . ASN A 1 75 ? 10.675 -7.633 -18.191 1.00 98.38 75 ASN A N 1
ATOM 582 C CA . ASN A 1 75 ? 11.031 -8.466 -17.026 1.00 98.38 75 ASN A CA 1
ATOM 583 C C . ASN A 1 75 ? 10.670 -9.951 -17.210 1.00 98.38 75 ASN A C 1
ATOM 585 O O . ASN A 1 75 ? 10.876 -10.752 -16.293 1.00 98.38 75 ASN A O 1
ATOM 589 N N . GLN A 1 76 ? 10.127 -10.324 -18.375 1.00 97.88 76 GLN A N 1
ATOM 590 C CA . GLN A 1 76 ? 9.742 -11.687 -18.745 1.00 97.88 76 GLN A CA 1
ATOM 591 C C . GLN A 1 76 ? 8.728 -12.308 -17.770 1.00 97.88 76 GLN A C 1
ATOM 593 O O . GLN A 1 76 ? 8.744 -13.517 -17.521 1.00 97.88 76 GLN A O 1
ATOM 598 N N . LEU A 1 77 ? 7.835 -11.490 -17.199 1.00 98.25 77 LEU A N 1
ATOM 599 C CA . LEU A 1 77 ? 6.974 -11.904 -16.088 1.00 98.25 77 LEU A CA 1
ATOM 600 C C . LEU A 1 77 ? 6.019 -13.032 -16.478 1.00 98.25 77 LEU A C 1
ATOM 602 O O . LEU A 1 77 ? 5.905 -13.995 -15.727 1.00 98.25 77 LEU A O 1
ATOM 606 N N . ARG A 1 78 ? 5.415 -12.984 -17.676 1.00 96.50 78 ARG A N 1
ATOM 607 C CA . ARG A 1 78 ? 4.536 -14.064 -18.174 1.00 96.50 78 ARG A CA 1
ATOM 608 C C . ARG A 1 78 ? 5.231 -15.429 -18.110 1.00 96.50 78 ARG A C 1
ATOM 610 O O . ARG A 1 78 ? 4.694 -16.383 -17.552 1.00 96.50 78 ARG A O 1
ATOM 617 N N . HIS A 1 79 ? 6.457 -15.505 -18.630 1.00 95.94 79 HIS A N 1
ATOM 618 C CA . HIS A 1 79 ? 7.233 -16.744 -18.649 1.00 95.94 79 HIS A CA 1
ATOM 619 C C . HIS A 1 79 ? 7.675 -17.169 -17.241 1.00 95.94 79 HIS A C 1
ATOM 621 O O . HIS A 1 79 ? 7.455 -18.315 -16.838 1.00 95.94 79 HIS A O 1
ATOM 627 N N . ARG A 1 80 ? 8.236 -16.239 -16.460 1.00 96.38 80 ARG A N 1
ATOM 628 C CA . ARG A 1 80 ? 8.706 -16.505 -15.090 1.00 96.38 80 ARG A CA 1
ATOM 629 C C . ARG A 1 80 ? 7.587 -16.963 -14.163 1.00 96.38 80 ARG A C 1
ATOM 631 O O . ARG A 1 80 ? 7.819 -17.797 -13.298 1.00 96.38 80 ARG A O 1
ATOM 638 N N . TRP A 1 81 ? 6.380 -16.441 -14.341 1.00 95.81 81 TRP A N 1
ATOM 639 C CA . TRP A 1 81 ? 5.224 -16.813 -13.532 1.00 95.81 81 TRP A CA 1
ATOM 640 C C . TRP A 1 81 ? 4.615 -18.147 -13.952 1.00 95.81 81 TRP A C 1
ATOM 642 O O . TRP A 1 81 ? 4.303 -18.946 -13.074 1.00 95.81 81 TRP A O 1
ATOM 652 N N . SER A 1 82 ? 4.577 -18.451 -15.254 1.00 91.75 82 SER A N 1
ATOM 653 C CA . SER A 1 82 ? 4.099 -19.753 -15.754 1.00 91.75 82 SER A CA 1
ATOM 654 C C . SER A 1 82 ? 4.941 -20.947 -15.282 1.00 91.75 82 SER A C 1
ATOM 656 O O . SER A 1 82 ? 4.470 -22.081 -15.264 1.00 91.75 82 SER A O 1
ATOM 658 N N . THR A 1 83 ? 6.192 -20.691 -14.891 1.00 91.25 83 THR A N 1
ATOM 659 C CA . THR A 1 83 ? 7.147 -21.693 -14.397 1.00 91.25 83 THR A CA 1
ATOM 660 C C . THR A 1 83 ? 7.348 -21.623 -12.882 1.00 91.25 83 THR A C 1
ATOM 662 O O . THR A 1 83 ? 8.105 -22.418 -12.320 1.00 91.25 83 THR A O 1
ATOM 665 N N . LEU A 1 84 ? 6.672 -20.691 -12.199 1.00 91.56 84 LEU A N 1
ATOM 666 C CA . LEU A 1 84 ? 6.834 -20.483 -10.769 1.00 91.56 84 LEU A CA 1
ATOM 667 C C . LEU A 1 84 ? 6.117 -21.603 -9.994 1.00 91.56 84 LEU A C 1
ATOM 669 O O . LEU A 1 84 ? 4.929 -21.837 -10.225 1.00 91.56 84 LEU A O 1
ATOM 673 N N . PRO A 1 85 ? 6.784 -22.281 -9.042 1.00 87.31 85 PRO A N 1
ATOM 674 C CA . PRO A 1 85 ? 6.140 -23.326 -8.260 1.00 87.31 85 PRO A CA 1
ATOM 675 C C . PRO A 1 85 ? 4.944 -22.798 -7.466 1.00 87.31 85 PRO A C 1
ATOM 677 O O . PRO A 1 85 ? 4.943 -21.660 -6.984 1.00 87.31 85 PRO A O 1
ATOM 680 N N . ASP A 1 86 ? 3.960 -23.662 -7.239 1.00 82.62 86 ASP A N 1
ATOM 681 C CA . ASP A 1 86 ? 2.856 -23.368 -6.332 1.00 82.62 86 ASP A CA 1
ATOM 682 C C . ASP A 1 86 ? 3.358 -22.969 -4.934 1.00 82.62 86 ASP A C 1
ATOM 684 O O . ASP A 1 86 ? 4.371 -23.469 -4.438 1.00 82.62 86 ASP A O 1
ATOM 688 N N . LYS A 1 87 ? 2.618 -22.071 -4.272 1.00 81.06 87 LYS A N 1
ATOM 689 C CA . LYS A 1 87 ? 2.947 -21.508 -2.947 1.00 81.06 87 LYS A CA 1
ATOM 690 C C . LYS A 1 87 ? 4.255 -20.707 -2.893 1.00 81.06 87 LYS A C 1
ATOM 692 O O . LYS A 1 87 ? 4.755 -20.457 -1.791 1.00 81.06 87 LYS A O 1
ATOM 697 N N . SER A 1 88 ? 4.801 -20.313 -4.043 1.00 85.81 88 SER A N 1
ATOM 698 C CA . SER A 1 88 ? 5.918 -19.369 -4.124 1.00 85.81 88 SER A CA 1
ATOM 699 C C . SER A 1 88 ? 5.455 -17.938 -3.869 1.00 85.81 88 SER A C 1
ATOM 701 O O . SER A 1 88 ? 4.292 -17.596 -4.093 1.00 85.81 88 SER A O 1
ATOM 703 N N . THR A 1 89 ? 6.386 -17.094 -3.437 1.00 89.44 89 THR A N 1
ATOM 704 C CA . THR A 1 89 ? 6.192 -15.646 -3.356 1.00 89.44 89 THR A CA 1
ATOM 705 C C . THR A 1 89 ? 7.024 -14.989 -4.444 1.00 89.44 89 THR A C 1
ATOM 707 O O . THR A 1 89 ? 8.186 -15.347 -4.596 1.00 89.44 89 THR A O 1
ATOM 710 N N . PHE A 1 90 ? 6.436 -14.041 -5.168 1.00 95.12 90 PHE A N 1
ATOM 711 C CA . PHE A 1 90 ? 7.134 -13.185 -6.122 1.00 95.12 90 PHE A CA 1
ATOM 712 C C . PHE A 1 90 ? 6.994 -11.728 -5.680 1.00 95.12 90 PHE A C 1
ATOM 714 O O . PHE A 1 90 ? 5.892 -11.301 -5.327 1.00 95.12 90 PHE A O 1
ATOM 721 N N . THR A 1 91 ? 8.087 -10.974 -5.693 1.00 97.38 91 THR A N 1
ATOM 722 C CA . THR A 1 91 ? 8.148 -9.592 -5.213 1.00 97.38 91 THR A CA 1
ATOM 723 C C . THR A 1 91 ? 8.517 -8.638 -6.343 1.00 97.38 91 THR A C 1
ATOM 725 O O . THR A 1 91 ? 9.610 -8.723 -6.902 1.00 97.38 91 THR A O 1
ATOM 728 N N . ILE A 1 92 ? 7.628 -7.694 -6.646 1.00 98.69 92 ILE A N 1
ATOM 729 C CA . ILE A 1 92 ? 7.921 -6.538 -7.501 1.00 98.69 92 ILE A CA 1
ATOM 730 C C . ILE A 1 92 ? 8.174 -5.332 -6.600 1.00 98.69 92 ILE A C 1
ATOM 732 O O . ILE A 1 92 ? 7.410 -5.110 -5.656 1.00 98.69 92 ILE A O 1
ATOM 736 N N . ILE A 1 93 ? 9.223 -4.561 -6.893 1.00 98.50 93 ILE A N 1
ATOM 737 C CA . ILE A 1 93 ? 9.427 -3.237 -6.294 1.00 98.50 93 ILE A CA 1
ATOM 738 C C . ILE A 1 93 ? 9.435 -2.169 -7.393 1.00 98.50 93 ILE A C 1
ATOM 740 O O . ILE A 1 93 ? 10.118 -2.312 -8.408 1.00 98.50 93 ILE A O 1
ATOM 744 N N . GLU A 1 94 ? 8.665 -1.109 -7.175 1.00 98.62 94 GLU A N 1
ATOM 745 C CA . GLU A 1 94 ? 8.464 0.028 -8.070 1.00 98.62 94 GLU A CA 1
ATOM 746 C C . GLU A 1 94 ? 8.855 1.346 -7.386 1.00 98.62 94 GLU A C 1
ATOM 748 O O . GLU A 1 94 ? 8.625 1.535 -6.188 1.00 98.62 94 GLU A O 1
ATOM 753 N N . THR A 1 95 ? 9.461 2.262 -8.143 1.00 96.31 95 THR A N 1
ATOM 754 C CA . THR A 1 95 ? 9.987 3.541 -7.630 1.00 96.31 95 THR A CA 1
ATOM 755 C C . THR A 1 95 ? 9.109 4.769 -7.892 1.00 96.31 95 THR A C 1
ATOM 757 O O . THR A 1 95 ? 9.488 5.874 -7.506 1.00 96.31 95 THR A O 1
ATOM 760 N N . GLY A 1 96 ? 7.939 4.579 -8.499 1.00 95.62 96 GLY A N 1
ATOM 761 C CA . GLY A 1 96 ? 6.923 5.607 -8.711 1.00 95.62 96 GLY A CA 1
ATOM 762 C C . GLY A 1 96 ? 5.583 4.944 -9.006 1.00 95.62 96 GLY A C 1
ATOM 763 O O . GLY A 1 96 ? 5.435 4.335 -10.058 1.00 95.62 96 GLY A O 1
ATOM 764 N N . PHE A 1 97 ? 4.623 5.026 -8.081 1.00 97.81 97 PHE A N 1
ATOM 765 C CA . PHE A 1 97 ? 3.316 4.385 -8.275 1.00 97.81 97 PHE A CA 1
ATOM 766 C C . PHE A 1 97 ? 2.478 5.123 -9.320 1.00 97.81 97 PHE A C 1
ATOM 768 O O . PHE A 1 97 ? 1.782 4.501 -10.126 1.00 97.81 97 PHE A O 1
ATOM 775 N N . GLY A 1 98 ? 2.508 6.457 -9.272 1.00 95.38 98 GLY A N 1
ATOM 776 C CA . GLY A 1 98 ? 1.686 7.337 -10.084 1.00 95.38 98 GLY A CA 1
ATOM 777 C C . GLY A 1 98 ? 0.216 6.927 -10.052 1.00 95.38 98 GLY A C 1
ATOM 778 O O . GLY A 1 98 ? -0.419 6.851 -9.000 1.00 95.38 98 GLY A O 1
ATOM 779 N N . THR A 1 99 ? -0.324 6.620 -11.227 1.00 95.25 99 THR A N 1
ATOM 780 C CA . THR A 1 99 ? -1.727 6.220 -11.402 1.00 95.25 99 THR A CA 1
ATOM 781 C C . THR A 1 99 ? -1.992 4.755 -11.042 1.00 95.25 99 THR A C 1
ATOM 783 O O . THR A 1 99 ? -3.142 4.323 -11.033 1.00 95.25 99 THR A O 1
ATOM 786 N N . GLY A 1 100 ? -0.949 3.970 -10.755 1.00 96.88 100 GLY A N 1
ATOM 787 C CA . GLY A 1 100 ? -1.033 2.536 -10.478 1.00 96.88 100 GLY A CA 1
ATOM 788 C C . GLY A 1 100 ? -1.148 1.661 -11.728 1.00 96.88 100 GLY A C 1
ATOM 789 O O . GLY A 1 100 ? -1.417 0.466 -11.612 1.00 96.88 100 GLY A O 1
ATOM 790 N N . LEU A 1 101 ? -0.952 2.215 -12.928 1.00 95.75 101 LEU A N 1
ATOM 791 C CA . LEU A 1 101 ? -1.152 1.492 -14.187 1.00 95.75 101 LEU A CA 1
ATOM 792 C C . LEU A 1 101 ? -0.235 0.266 -14.334 1.00 95.75 101 LEU A C 1
ATOM 794 O O . LEU A 1 101 ? -0.696 -0.798 -14.754 1.00 95.75 101 LEU A O 1
ATOM 798 N N . ASN A 1 102 ? 1.033 0.379 -13.927 1.00 98.06 102 ASN A N 1
ATOM 799 C CA . ASN A 1 102 ? 1.978 -0.743 -13.933 1.00 98.06 102 ASN A CA 1
ATOM 800 C C . ASN A 1 102 ? 1.546 -1.854 -12.974 1.00 98.06 102 ASN A C 1
ATOM 802 O O . ASN A 1 102 ? 1.567 -3.033 -13.339 1.00 98.06 102 ASN A O 1
ATOM 806 N N . PHE A 1 103 ? 1.079 -1.482 -11.778 1.00 98.50 103 PHE A N 1
ATOM 807 C CA . PHE A 1 103 ? 0.501 -2.421 -10.825 1.00 98.50 103 PHE A CA 1
ATOM 808 C C . PHE A 1 103 ? -0.710 -3.151 -11.419 1.00 98.50 103 PHE A C 1
ATOM 810 O O . PHE A 1 103 ? -0.794 -4.372 -11.302 1.00 98.50 103 PHE A O 1
ATOM 817 N N . LEU A 1 104 ? -1.626 -2.443 -12.086 1.00 97.75 104 LEU A N 1
ATOM 818 C CA . LEU A 1 104 ? -2.813 -3.051 -12.698 1.00 97.75 104 LEU A CA 1
ATOM 819 C C . LEU A 1 104 ? -2.440 -4.019 -13.831 1.00 97.75 104 LEU A C 1
ATOM 821 O O . LEU A 1 104 ? -2.963 -5.135 -13.875 1.00 97.75 104 LEU A O 1
ATOM 825 N N . CYS A 1 105 ? -1.474 -3.653 -14.681 1.00 97.56 105 CYS A N 1
ATOM 826 C CA . CYS A 1 105 ? -0.935 -4.542 -15.715 1.00 97.56 105 CYS A CA 1
ATOM 827 C C . CYS A 1 105 ? -0.277 -5.790 -15.103 1.00 97.56 105 CYS A C 1
ATOM 829 O O . CYS A 1 105 ? -0.506 -6.910 -15.568 1.00 97.56 105 CYS A O 1
ATOM 831 N N . ALA A 1 106 ? 0.506 -5.619 -14.034 1.00 97.94 106 ALA A N 1
ATOM 832 C CA . ALA A 1 106 ? 1.132 -6.724 -13.315 1.00 97.94 106 ALA A CA 1
ATOM 833 C C . ALA A 1 106 ? 0.093 -7.617 -12.632 1.00 97.94 106 ALA A C 1
ATOM 835 O O . ALA A 1 106 ? 0.226 -8.837 -12.663 1.00 97.94 106 ALA A O 1
ATOM 836 N N . ALA A 1 107 ? -0.960 -7.039 -12.058 1.00 97.12 107 ALA A N 1
ATOM 837 C CA . ALA A 1 107 ? -2.018 -7.775 -11.389 1.00 97.12 107 ALA A CA 1
ATOM 838 C C . ALA A 1 107 ? -2.871 -8.598 -12.366 1.00 97.12 107 ALA A C 1
ATOM 840 O O . ALA A 1 107 ? -3.182 -9.751 -12.064 1.00 97.12 107 ALA A O 1
ATOM 841 N N . GLN A 1 108 ? -3.197 -8.046 -13.540 1.00 95.25 108 GLN A N 1
ATOM 842 C CA . GLN A 1 108 ? -3.870 -8.773 -14.622 1.00 95.25 108 GLN A CA 1
ATOM 843 C C . GLN A 1 108 ? -2.987 -9.920 -15.139 1.00 95.25 108 GLN A C 1
ATOM 845 O O . GLN A 1 108 ? -3.403 -11.076 -15.123 1.00 95.25 108 GLN A O 1
ATOM 850 N N . CYS A 1 109 ? -1.726 -9.635 -15.485 1.00 95.81 109 CYS A N 1
ATOM 851 C CA . CYS A 1 109 ? -0.781 -10.659 -15.936 1.00 95.81 109 CYS A CA 1
ATOM 852 C C . CYS A 1 109 ? -0.546 -11.736 -14.863 1.00 95.81 109 CYS A C 1
ATOM 854 O O . CYS A 1 109 ? -0.378 -12.914 -15.182 1.00 95.81 109 CYS A O 1
ATOM 856 N N . TRP A 1 110 ? -0.527 -11.350 -13.583 1.00 95.62 110 TRP A N 1
ATOM 857 C CA . TRP A 1 110 ? -0.403 -12.297 -12.486 1.00 95.62 110 TRP A CA 1
ATOM 858 C C . TRP A 1 110 ? -1.634 -13.176 -12.454 1.00 95.62 110 TRP A C 1
ATOM 860 O O . TRP A 1 110 ? -1.457 -14.384 -12.412 1.00 95.62 110 TRP A O 1
ATOM 870 N N . ALA A 1 111 ? -2.846 -12.612 -12.520 1.00 93.50 111 ALA A N 1
ATOM 871 C CA . ALA A 1 111 ? -4.099 -13.366 -12.541 1.00 93.50 111 ALA A CA 1
ATOM 872 C C . ALA A 1 111 ? -4.119 -14.444 -13.639 1.00 93.50 111 ALA A C 1
ATOM 874 O O . ALA A 1 111 ? -4.550 -15.558 -13.356 1.00 93.50 111 ALA A O 1
ATOM 875 N N . GLU A 1 112 ? -3.584 -14.138 -14.821 1.00 93.00 112 GLU A N 1
ATOM 876 C CA . GLU A 1 112 ? -3.554 -15.030 -15.988 1.00 93.00 112 GLU A CA 1
ATOM 877 C C . GLU A 1 112 ? -2.450 -16.099 -15.943 1.00 93.00 112 GLU A C 1
ATOM 879 O O . GLU A 1 112 ? -2.668 -17.226 -16.387 1.00 93.00 112 GLU A O 1
ATOM 884 N N . HIS A 1 113 ? -1.261 -15.763 -15.432 1.00 94.19 113 HIS A N 1
ATOM 885 C CA . HIS A 1 113 ? -0.065 -16.608 -15.585 1.00 94.19 113 HIS A CA 1
ATOM 886 C C . HIS A 1 113 ? 0.606 -17.026 -14.275 1.00 94.19 113 HIS A C 1
ATOM 888 O O . HIS A 1 113 ? 1.502 -17.866 -14.286 1.00 94.19 113 HIS A O 1
ATOM 894 N N . GLY A 1 114 ? 0.224 -16.424 -13.152 1.00 92.81 114 GLY A N 1
ATOM 895 C CA . GLY A 1 114 ? 0.763 -16.739 -11.834 1.00 92.81 114 GLY A CA 1
ATOM 896 C C . GLY A 1 114 ? 0.160 -18.016 -11.244 1.00 92.81 114 GLY A C 1
ATOM 897 O O . GLY A 1 114 ? -1.003 -18.321 -11.503 1.00 92.81 114 GLY A O 1
ATOM 898 N N . PRO A 1 115 ? 0.906 -18.736 -10.389 1.00 90.12 115 PRO A N 1
ATOM 899 C CA . PRO A 1 115 ? 0.423 -19.966 -9.776 1.00 90.12 115 PRO A CA 1
ATOM 900 C C . PRO A 1 115 ? -0.797 -19.723 -8.878 1.00 90.12 115 PRO A C 1
ATOM 902 O O . PRO A 1 115 ? -0.868 -18.739 -8.132 1.00 90.12 115 PRO A O 1
ATOM 905 N N . ASP A 1 116 ? -1.734 -20.669 -8.901 1.00 84.62 116 ASP A N 1
ATOM 906 C CA . ASP A 1 116 ? -3.021 -20.641 -8.191 1.00 84.62 116 ASP A CA 1
ATOM 907 C C . ASP A 1 116 ? -2.882 -20.284 -6.706 1.00 84.62 116 ASP A C 1
ATOM 909 O O . ASP A 1 116 ? -3.675 -19.517 -6.146 1.00 84.62 116 ASP A O 1
ATOM 913 N N . THR A 1 117 ? -1.850 -20.848 -6.074 1.00 83.88 117 THR A N 1
ATOM 914 C CA . THR A 1 117 ? -1.564 -20.699 -4.642 1.00 83.88 117 THR A CA 1
ATOM 915 C C . THR A 1 117 ? -0.367 -19.796 -4.343 1.00 83.88 117 THR A C 1
ATOM 917 O O . THR A 1 117 ? 0.033 -19.684 -3.182 1.00 83.88 117 THR A O 1
ATOM 920 N N . GLY A 1 118 ? 0.221 -19.158 -5.359 1.00 86.06 118 GLY A N 1
ATOM 921 C CA . GLY A 1 118 ? 1.325 -18.221 -5.165 1.00 86.06 118 GLY A CA 1
ATOM 922 C C . GLY A 1 118 ? 0.879 -16.871 -4.617 1.00 86.06 118 GLY A C 1
ATOM 923 O O . GLY A 1 118 ? -0.285 -16.481 -4.721 1.00 86.06 118 GLY A O 1
ATOM 924 N N . GLN A 1 119 ? 1.838 -16.129 -4.070 1.00 89.25 119 GLN A N 1
ATOM 925 C CA . GLN A 1 119 ? 1.638 -14.780 -3.552 1.00 89.25 119 GLN A CA 1
ATOM 926 C C . GLN A 1 119 ? 2.416 -13.766 -4.381 1.00 89.25 119 GLN A C 1
ATOM 928 O O . GLN A 1 119 ? 3.629 -13.892 -4.527 1.00 89.25 119 GLN A O 1
ATOM 933 N N . LEU A 1 120 ? 1.733 -12.721 -4.844 1.00 94.94 120 LEU A N 1
ATOM 934 C CA . LEU A 1 120 ? 2.393 -11.534 -5.374 1.00 94.94 120 LEU A CA 1
ATOM 935 C C . LEU A 1 120 ? 2.505 -10.489 -4.262 1.00 94.94 120 LEU A C 1
ATOM 937 O O . LEU A 1 120 ? 1.495 -10.085 -3.678 1.00 94.94 120 LEU A O 1
ATOM 941 N N . GLN A 1 121 ? 3.734 -10.072 -3.969 1.00 95.69 121 GLN A N 1
ATOM 942 C CA . GLN A 1 121 ? 4.042 -8.884 -3.181 1.00 95.69 121 GLN A CA 1
ATOM 943 C C . GLN A 1 121 ? 4.407 -7.773 -4.161 1.00 95.69 121 GLN A C 1
ATOM 945 O O . GLN A 1 121 ? 5.378 -7.893 -4.900 1.00 95.69 121 GLN A O 1
ATOM 950 N N . TYR A 1 122 ? 3.634 -6.698 -4.179 1.00 98.44 122 TYR A N 1
ATOM 951 C CA . TYR A 1 122 ? 3.935 -5.523 -4.982 1.00 98.44 122 TYR A CA 1
ATOM 952 C C . TYR A 1 122 ? 4.219 -4.368 -4.035 1.00 98.44 122 TYR A C 1
ATOM 954 O O . TYR A 1 122 ? 3.362 -4.011 -3.229 1.00 98.44 122 TYR A O 1
ATOM 962 N N . LEU A 1 123 ? 5.423 -3.813 -4.080 1.00 98.25 123 LEU A N 1
ATOM 963 C CA . LEU A 1 123 ? 5.807 -2.654 -3.289 1.00 98.25 123 LEU A CA 1
ATOM 964 C C . LEU A 1 123 ? 5.993 -1.489 -4.248 1.00 98.25 123 LEU A C 1
ATOM 966 O O . LEU A 1 123 ? 6.771 -1.610 -5.184 1.00 98.25 123 LEU A O 1
ATOM 970 N N . SER A 1 124 ? 5.317 -0.374 -4.006 1.00 98.50 124 SER A N 1
ATOM 971 C CA . SER A 1 124 ? 5.528 0.836 -4.792 1.00 98.50 124 SER A CA 1
ATOM 972 C C . SER A 1 124 ? 5.797 2.017 -3.900 1.00 98.50 124 SER A C 1
ATOM 974 O O . SER A 1 124 ? 5.124 2.205 -2.888 1.00 98.50 124 SER A O 1
ATOM 976 N N . ILE A 1 125 ? 6.764 2.819 -4.305 1.00 98.25 125 ILE A N 1
ATOM 977 C CA . ILE A 1 125 ? 7.128 4.063 -3.650 1.00 98.25 125 ILE A CA 1
ATOM 978 C C . ILE A 1 125 ? 6.416 5.204 -4.371 1.00 98.25 125 ILE A C 1
ATOM 980 O O . ILE A 1 125 ? 6.356 5.217 -5.597 1.00 98.25 125 ILE A O 1
ATOM 984 N N . GLU A 1 126 ? 5.864 6.147 -3.616 1.00 97.75 126 GLU A N 1
ATOM 985 C CA . GLU A 1 126 ? 5.247 7.348 -4.171 1.00 97.75 126 GLU A CA 1
ATOM 986 C C . GLU A 1 126 ? 5.508 8.542 -3.256 1.00 97.75 126 GLU A C 1
ATOM 988 O O . GLU A 1 126 ? 5.264 8.479 -2.051 1.00 97.75 126 GLU A O 1
ATOM 993 N N . LYS A 1 127 ? 6.003 9.635 -3.834 1.00 96.19 127 LYS A N 1
ATOM 994 C CA . LYS A 1 127 ? 6.287 10.867 -3.094 1.00 96.19 127 LYS A CA 1
ATOM 995 C C . LYS A 1 127 ? 5.063 11.778 -3.049 1.00 96.19 127 LYS A C 1
ATOM 997 O O . LYS A 1 127 ? 4.819 12.396 -2.017 1.00 96.19 127 LYS A O 1
ATOM 1002 N N . TYR A 1 128 ? 4.308 11.828 -4.146 1.00 96.00 128 TYR A N 1
ATOM 1003 C CA . TYR A 1 128 ? 3.129 12.673 -4.316 1.00 96.00 128 TYR A CA 1
ATOM 1004 C C . TYR A 1 128 ? 1.934 11.785 -4.675 1.00 96.00 128 TYR A C 1
ATOM 1006 O O . TYR A 1 128 ? 1.606 11.636 -5.853 1.00 96.00 128 TYR A O 1
ATOM 1014 N N . PRO A 1 129 ? 1.290 11.135 -3.688 1.00 96.62 129 PRO A N 1
ATOM 1015 C CA . PRO A 1 129 ? 0.134 10.294 -3.972 1.00 96.62 129 PRO A CA 1
ATOM 1016 C C . PRO A 1 129 ? -0.976 11.113 -4.634 1.00 96.62 129 PRO A C 1
ATOM 1018 O O . PRO A 1 129 ? -1.187 12.282 -4.309 1.00 96.62 129 PRO A O 1
ATOM 1021 N N . LEU A 1 130 ? -1.694 10.508 -5.578 1.00 96.00 130 LEU A N 1
ATOM 1022 C CA . LEU A 1 130 ? -2.814 11.178 -6.235 1.00 96.00 130 LEU A CA 1
ATOM 1023 C C . LEU A 1 130 ? -3.957 11.399 -5.242 1.00 96.00 130 LEU A C 1
ATOM 1025 O O . LEU A 1 130 ? -4.201 10.568 -4.367 1.00 96.00 130 LEU A O 1
ATOM 1029 N N . ALA A 1 131 ? -4.714 12.483 -5.412 1.00 93.94 131 ALA A N 1
ATOM 1030 C CA . ALA A 1 131 ? -5.990 12.599 -4.721 1.00 93.94 131 ALA A CA 1
ATOM 1031 C C . ALA A 1 131 ? -6.944 11.481 -5.203 1.00 93.94 131 ALA A C 1
ATOM 1033 O O . ALA A 1 131 ? -6.894 11.102 -6.379 1.00 93.94 131 ALA A O 1
ATOM 1034 N N . PRO A 1 132 ? -7.853 10.960 -4.354 1.00 92.44 132 PRO A N 1
ATOM 1035 C CA . PRO A 1 132 ? -8.751 9.867 -4.742 1.00 92.44 132 PRO A CA 1
ATOM 1036 C C . PRO A 1 132 ? -9.567 10.143 -6.015 1.00 92.44 132 PRO A C 1
ATOM 1038 O O . PRO A 1 132 ? -9.758 9.246 -6.836 1.00 92.44 132 PRO A O 1
ATOM 1041 N N .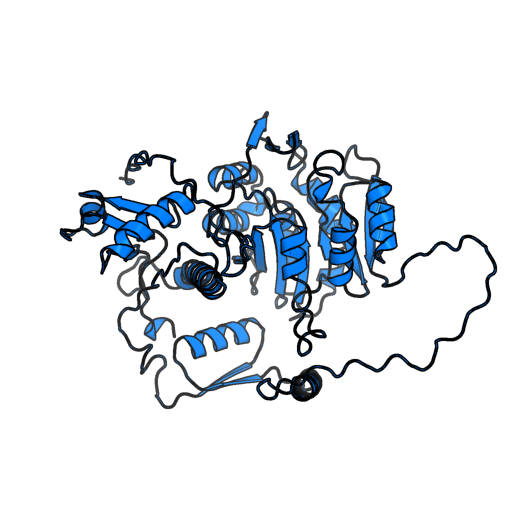 ALA A 1 133 ? -10.009 11.391 -6.208 1.00 93.00 133 ALA A N 1
ATOM 1042 C CA . ALA A 1 133 ? -10.746 11.806 -7.400 1.00 93.00 133 ALA A CA 1
ATOM 1043 C C . ALA A 1 133 ? -9.882 11.755 -8.672 1.00 93.00 133 ALA A C 1
ATOM 1045 O O . ALA A 1 133 ? -10.345 11.282 -9.711 1.00 93.00 133 ALA A O 1
ATOM 1046 N N . ASP A 1 134 ? -8.621 12.185 -8.586 1.00 94.81 134 ASP A N 1
ATOM 1047 C CA . ASP A 1 134 ? -7.696 12.140 -9.716 1.00 94.81 134 ASP A CA 1
ATOM 1048 C C . ASP A 1 134 ? -7.286 10.709 -10.057 1.00 94.81 134 ASP A C 1
ATOM 1050 O O . ASP A 1 134 ? -7.222 10.357 -11.234 1.00 94.81 134 ASP A O 1
ATOM 1054 N N . LEU A 1 135 ? -7.075 9.858 -9.047 1.00 95.56 135 LEU A N 1
ATOM 1055 C CA . LEU A 1 135 ? -6.815 8.434 -9.258 1.00 95.56 135 LEU A CA 1
ATOM 1056 C C . LEU A 1 135 ? -7.989 7.765 -9.983 1.00 95.56 135 LEU A C 1
ATOM 1058 O O . LEU A 1 135 ? -7.783 7.052 -10.963 1.00 95.56 135 LEU A O 1
ATOM 1062 N N . ALA A 1 136 ? -9.222 8.017 -9.532 1.00 94.56 136 ALA A N 1
ATOM 1063 C CA . ALA A 1 136 ? -10.415 7.482 -10.180 1.00 94.56 136 ALA A CA 1
ATOM 1064 C C . ALA A 1 136 ? -10.520 7.951 -11.637 1.00 94.56 136 ALA A C 1
ATOM 1066 O O . ALA A 1 136 ? -10.719 7.132 -12.532 1.00 94.56 136 ALA A O 1
ATOM 1067 N N . ARG A 1 137 ? -10.301 9.247 -11.890 1.00 93.81 137 ARG A N 1
ATOM 1068 C CA . ARG A 1 137 ? -10.318 9.820 -13.242 1.00 93.81 137 ARG A CA 1
ATOM 1069 C C . ARG A 1 137 ? -9.211 9.259 -14.139 1.00 93.81 137 ARG A C 1
ATOM 1071 O O . ARG A 1 137 ? -9.454 9.035 -15.320 1.00 93.81 137 ARG A O 1
ATOM 1078 N N . ALA A 1 138 ? -8.018 9.006 -13.600 1.00 92.31 138 ALA A N 1
ATOM 1079 C CA . ALA A 1 138 ? -6.893 8.453 -14.358 1.00 92.31 138 ALA A CA 1
ATOM 1080 C C . ALA A 1 138 ? -7.124 6.994 -14.778 1.00 92.31 138 ALA A C 1
ATOM 1082 O O . ALA A 1 138 ? -6.563 6.543 -15.779 1.00 92.31 138 ALA A O 1
ATOM 1083 N N . LEU A 1 139 ? -7.928 6.261 -14.002 1.00 93.25 139 LEU A N 1
ATOM 1084 C CA . LEU A 1 139 ? -8.210 4.844 -14.212 1.00 93.25 139 LEU A CA 1
ATOM 1085 C C . LEU A 1 139 ? -9.510 4.570 -14.979 1.00 93.25 139 LEU A C 1
ATOM 1087 O O . LEU A 1 139 ? -9.649 3.480 -15.530 1.00 93.25 139 LEU A O 1
ATOM 1091 N N . ASP A 1 140 ? -10.421 5.542 -15.053 1.00 91.69 140 ASP A N 1
ATOM 1092 C CA . ASP A 1 140 ? -11.713 5.439 -15.749 1.00 91.69 140 ASP A CA 1
ATOM 1093 C C . ASP A 1 140 ? -11.616 4.943 -17.211 1.00 91.69 140 ASP A C 1
ATOM 1095 O O . ASP A 1 140 ? -12.400 4.068 -17.590 1.00 91.69 140 ASP A O 1
ATOM 1099 N N . PRO A 1 141 ? -10.627 5.367 -18.030 1.00 90.81 141 PRO A N 1
ATOM 1100 C CA . PRO A 1 141 ? -10.527 4.903 -19.417 1.00 90.81 141 PRO A CA 1
ATOM 1101 C C . PRO A 1 141 ? -10.205 3.406 -19.574 1.00 90.81 141 PRO A C 1
ATOM 1103 O O . PRO A 1 141 ? -10.380 2.846 -20.659 1.00 90.81 141 PRO A O 1
ATOM 1106 N N . TRP A 1 142 ? -9.714 2.736 -18.526 1.00 91.00 142 TRP A N 1
ATOM 1107 C CA . TRP A 1 142 ? -9.137 1.391 -18.612 1.00 91.00 142 TRP A CA 1
ATOM 1108 C C . TRP A 1 142 ? -10.097 0.316 -18.103 1.00 91.00 142 TRP A C 1
ATOM 1110 O O . TRP A 1 142 ? -9.859 -0.346 -17.089 1.00 91.00 142 TRP A O 1
ATOM 1120 N N . ALA A 1 143 ? -11.178 0.102 -18.857 1.00 91.31 143 ALA A N 1
ATOM 1121 C CA . ALA A 1 143 ? -12.241 -0.837 -18.494 1.00 91.31 143 ALA A CA 1
ATOM 1122 C C . ALA A 1 143 ? -11.750 -2.276 -18.229 1.00 91.31 143 ALA A C 1
ATOM 1124 O O . ALA A 1 143 ? -12.359 -3.007 -17.447 1.00 91.31 143 ALA A O 1
ATOM 1125 N N . GLU A 1 144 ? -10.633 -2.679 -18.841 1.00 93.00 144 GLU A N 1
ATOM 1126 C CA . GLU A 1 144 ? -10.019 -3.994 -18.631 1.00 93.00 144 GLU A CA 1
ATOM 1127 C C . GLU A 1 144 ? -9.531 -4.243 -17.193 1.00 93.00 144 GLU A C 1
ATOM 1129 O O . GLU A 1 144 ? -9.381 -5.395 -16.789 1.00 93.00 144 GLU A O 1
ATOM 1134 N N . PHE A 1 145 ? -9.333 -3.188 -16.395 1.00 94.31 145 PHE A N 1
ATOM 1135 C CA . PHE A 1 145 ? -8.895 -3.290 -15.001 1.00 94.31 145 PHE A CA 1
ATOM 1136 C C . PHE A 1 145 ? -10.021 -3.074 -13.986 1.00 94.31 145 PHE A C 1
ATOM 1138 O O . PHE A 1 145 ? -9.750 -3.099 -12.786 1.00 94.31 145 PHE A O 1
ATOM 1145 N N . ASN A 1 146 ? -11.268 -2.882 -14.436 1.00 89.56 146 ASN A N 1
ATOM 1146 C CA . ASN A 1 146 ? -12.390 -2.391 -13.626 1.00 89.56 146 ASN A CA 1
ATOM 1147 C C . ASN A 1 146 ? -12.541 -3.049 -12.245 1.00 89.56 146 ASN A C 1
ATOM 1149 O O . ASN A 1 146 ? -12.800 -2.357 -11.263 1.00 89.56 146 ASN A O 1
ATOM 1153 N N . ASP A 1 147 ? -12.392 -4.369 -12.136 1.00 92.88 147 ASP A N 1
ATOM 1154 C CA . ASP A 1 147 ? -12.608 -5.061 -10.860 1.00 92.88 147 ASP A CA 1
ATOM 1155 C C . ASP A 1 147 ? -11.515 -4.773 -9.827 1.00 92.88 147 ASP A C 1
ATOM 1157 O O . ASP A 1 147 ? -11.798 -4.641 -8.634 1.00 92.88 147 ASP A O 1
ATOM 1161 N N . ILE A 1 148 ? -10.262 -4.668 -10.268 1.00 95.06 148 ILE A N 1
ATOM 1162 C CA . ILE A 1 148 ? -9.134 -4.395 -9.379 1.00 95.06 148 ILE A CA 1
ATOM 1163 C C . ILE A 1 148 ? -8.907 -2.893 -9.189 1.00 95.06 148 ILE A C 1
ATOM 1165 O O . ILE A 1 148 ? -8.562 -2.484 -8.083 1.00 95.06 148 ILE A O 1
ATOM 1169 N N . SER A 1 149 ? -9.181 -2.061 -10.199 1.00 96.00 149 SER A N 1
ATOM 1170 C CA . SER A 1 149 ? -9.125 -0.601 -10.073 1.00 96.00 149 SER A CA 1
ATOM 1171 C C . SER A 1 149 ? -10.178 -0.095 -9.087 1.00 96.00 149 SER A C 1
ATOM 1173 O O . SER A 1 149 ? -9.849 0.709 -8.221 1.00 96.00 149 SER A O 1
ATOM 1175 N N . LYS A 1 150 ? -11.405 -0.638 -9.104 1.00 95.38 150 LYS A N 1
ATOM 1176 C CA . LYS A 1 150 ? -12.432 -0.326 -8.091 1.00 95.38 150 LYS A CA 1
ATOM 1177 C C . LYS A 1 150 ? -11.994 -0.708 -6.681 1.00 95.38 150 LYS A C 1
ATOM 1179 O O . LYS A 1 150 ? -12.195 0.076 -5.758 1.00 95.38 150 LYS A O 1
ATOM 1184 N N . GLN A 1 151 ? -11.384 -1.885 -6.505 1.00 94.12 151 GLN A N 1
ATOM 1185 C CA . GLN A 1 151 ? -10.840 -2.285 -5.201 1.00 94.12 151 GLN A CA 1
ATOM 1186 C C . GLN A 1 151 ? -9.709 -1.350 -4.756 1.00 94.12 151 GLN A C 1
ATOM 1188 O O . GLN A 1 151 ? -9.679 -0.965 -3.591 1.00 94.12 151 GLN A O 1
ATOM 1193 N N . LEU A 1 152 ? -8.807 -0.966 -5.666 1.00 96.00 152 LEU A N 1
ATOM 1194 C CA . LEU A 1 152 ? -7.728 -0.021 -5.382 1.00 96.00 152 LEU A CA 1
ATOM 1195 C C . LEU A 1 152 ? -8.281 1.346 -4.963 1.00 96.00 152 LEU A C 1
ATOM 1197 O O . LEU A 1 152 ? -7.899 1.831 -3.907 1.00 96.00 152 LEU A O 1
ATOM 1201 N N . ILE A 1 153 ? -9.201 1.928 -5.737 1.00 95.50 153 ILE A N 1
ATOM 1202 C CA . ILE A 1 153 ? -9.807 3.242 -5.463 1.00 95.50 153 ILE A CA 1
ATOM 1203 C C . ILE A 1 153 ? -10.550 3.225 -4.123 1.00 95.50 153 ILE A C 1
ATOM 1205 O O . ILE A 1 153 ? -10.349 4.113 -3.300 1.00 95.50 153 ILE A O 1
ATOM 1209 N N . ALA A 1 154 ? -11.359 2.193 -3.865 1.00 91.19 154 ALA A N 1
ATOM 1210 C CA . ALA A 1 154 ? -12.130 2.082 -2.625 1.00 91.19 154 ALA A CA 1
ATOM 1211 C C . ALA A 1 154 ? -11.254 1.940 -1.367 1.00 91.19 154 ALA A C 1
ATOM 1213 O O . ALA A 1 154 ? -11.697 2.273 -0.271 1.00 91.19 154 ALA A O 1
ATOM 1214 N N . ASN A 1 155 ? -10.027 1.435 -1.517 1.00 90.44 155 ASN A N 1
ATOM 1215 C CA . ASN A 1 155 ? -9.091 1.200 -0.416 1.00 90.44 155 ASN A CA 1
ATOM 1216 C C . ASN A 1 155 ? -7.848 2.100 -0.497 1.00 90.44 155 ASN A C 1
ATOM 1218 O O . ASN A 1 155 ? -6.857 1.837 0.192 1.00 90.44 155 ASN A O 1
ATOM 1222 N N . TYR A 1 156 ? -7.862 3.134 -1.346 1.00 94.31 156 TYR A N 1
ATOM 1223 C CA . TYR A 1 156 ? -6.692 3.979 -1.549 1.00 94.31 156 TYR A CA 1
ATOM 1224 C C . TYR A 1 156 ? -6.385 4.748 -0.253 1.00 94.31 156 TYR A C 1
ATOM 1226 O O . TYR A 1 156 ? -7.293 5.317 0.364 1.00 94.31 156 TYR A O 1
ATOM 1234 N N . PRO A 1 157 ? -5.137 4.717 0.239 1.00 92.44 157 PRO A N 1
ATOM 1235 C CA . PRO A 1 157 ? -4.803 5.331 1.513 1.00 92.44 157 PRO A CA 1
ATOM 1236 C C . PRO A 1 157 ? -4.862 6.866 1.434 1.00 92.44 157 PRO A C 1
ATOM 1238 O O . PRO A 1 157 ? -4.572 7.439 0.385 1.00 92.44 157 PRO A O 1
ATOM 1241 N N . PRO A 1 158 ? -5.189 7.553 2.546 1.00 92.31 158 PRO A N 1
ATOM 1242 C CA . PRO A 1 158 ? -5.028 8.992 2.649 1.00 92.31 158 PRO A CA 1
ATOM 1243 C C . PRO A 1 158 ? -3.548 9.344 2.459 1.00 92.31 158 PRO A C 1
ATOM 1245 O O . PRO A 1 158 ? -2.687 8.495 2.729 1.00 92.31 158 PRO A O 1
ATOM 1248 N N . PRO A 1 159 ? -3.238 10.584 2.057 1.00 94.00 159 PRO A N 1
ATOM 1249 C CA . PRO A 1 159 ? -1.872 11.037 1.827 1.00 94.00 159 PRO A CA 1
ATOM 1250 C C . PRO A 1 159 ? -1.136 11.207 3.165 1.00 94.00 159 PRO A C 1
ATOM 1252 O O . PRO A 1 159 ? -0.878 12.308 3.625 1.00 94.00 159 PRO A O 1
ATOM 1255 N N . LEU A 1 160 ? -0.822 10.104 3.840 1.00 92.25 160 LEU A N 1
ATOM 1256 C CA . LEU A 1 160 ? -0.077 10.063 5.096 1.00 92.25 160 LEU A CA 1
ATOM 1257 C C . LEU A 1 160 ? 1.246 9.331 4.869 1.00 92.25 160 LEU A C 1
ATOM 1259 O O . LEU A 1 160 ? 1.262 8.333 4.148 1.00 92.25 160 LEU A O 1
ATOM 1263 N N . PRO A 1 161 ? 2.349 9.753 5.501 1.00 91.75 161 PRO A N 1
ATOM 1264 C CA . PRO A 1 161 ? 3.636 9.101 5.311 1.00 91.75 161 PRO A CA 1
ATOM 1265 C C . PRO A 1 161 ? 3.643 7.657 5.824 1.00 91.75 161 PRO A C 1
ATOM 1267 O O . PRO A 1 161 ? 3.005 7.325 6.828 1.00 91.75 161 PRO A O 1
ATOM 1270 N N . GLY A 1 162 ? 4.442 6.813 5.172 1.00 90.56 162 GLY A N 1
ATOM 1271 C CA . GLY A 1 162 ? 4.741 5.454 5.617 1.00 90.56 162 GLY A CA 1
ATOM 1272 C C . GLY A 1 162 ? 4.134 4.352 4.751 1.00 90.56 162 GLY A C 1
ATOM 1273 O O . GLY A 1 162 ? 3.902 4.523 3.558 1.00 90.56 162 GLY A O 1
ATOM 1274 N N . PHE A 1 163 ? 3.951 3.180 5.360 1.00 92.12 163 PHE A N 1
ATOM 1275 C CA . PHE A 1 163 ? 3.606 1.937 4.672 1.00 92.12 163 PHE A CA 1
ATOM 1276 C C . PHE A 1 163 ? 2.107 1.662 4.752 1.00 92.12 163 PHE A C 1
ATOM 1278 O O . PHE A 1 163 ? 1.563 1.441 5.836 1.00 92.12 163 PHE A O 1
ATOM 1285 N N . HIS A 1 164 ? 1.466 1.571 3.593 1.00 92.69 164 HIS A N 1
ATOM 1286 C CA . HIS A 1 164 ? 0.042 1.291 3.451 1.00 92.69 164 HIS A CA 1
ATOM 1287 C C . HIS A 1 164 ? -0.142 -0.025 2.714 1.00 92.69 164 HIS A C 1
ATOM 1289 O O . HIS A 1 164 ? 0.149 -0.132 1.525 1.00 92.69 164 HIS A O 1
ATOM 1295 N N . ARG A 1 165 ? -0.603 -1.054 3.426 1.00 92.19 165 ARG A N 1
ATOM 1296 C CA . ARG A 1 165 ? -0.765 -2.394 2.858 1.00 92.19 165 ARG A CA 1
ATOM 1297 C C . ARG A 1 165 ? -2.222 -2.677 2.511 1.00 92.19 165 ARG A C 1
ATOM 1299 O O . ARG A 1 165 ? -3.069 -2.712 3.398 1.00 92.19 165 ARG A O 1
ATOM 1306 N N . LEU A 1 166 ? -2.472 -2.947 1.235 1.00 92.00 166 LEU A N 1
ATOM 1307 C CA . LEU A 1 166 ? -3.758 -3.309 0.658 1.00 92.00 166 LEU A CA 1
ATOM 1308 C C . LEU A 1 166 ? -3.729 -4.786 0.244 1.00 92.00 166 LEU A C 1
ATOM 1310 O O . LEU A 1 166 ? -2.731 -5.286 -0.284 1.00 92.00 166 LEU A O 1
ATOM 1314 N N . ILE A 1 167 ? -4.835 -5.490 0.478 1.00 90.69 167 ILE A N 1
ATOM 1315 C CA . ILE A 1 167 ? -5.031 -6.875 0.041 1.00 90.69 167 ILE A CA 1
ATOM 1316 C C . ILE A 1 167 ? -6.114 -6.864 -1.032 1.00 90.69 167 ILE A C 1
ATOM 1318 O O . ILE A 1 167 ? -7.283 -6.644 -0.731 1.00 90.69 167 ILE A O 1
ATOM 1322 N N . LEU A 1 168 ? -5.710 -7.077 -2.281 1.00 91.81 168 LEU A N 1
ATOM 1323 C CA . LEU A 1 168 ? -6.572 -6.959 -3.455 1.00 91.81 168 LEU A CA 1
ATOM 1324 C C . LEU A 1 168 ? -6.776 -8.343 -4.060 1.00 91.81 168 LEU A C 1
ATOM 1326 O O . LEU A 1 168 ? -5.823 -9.112 -4.188 1.00 91.81 168 LEU A O 1
ATOM 1330 N N . LYS A 1 169 ? -8.009 -8.692 -4.425 1.00 90.31 169 LYS A N 1
ATOM 1331 C CA . LYS A 1 169 ? -8.330 -10.014 -4.968 1.00 90.31 169 LYS A CA 1
ATOM 1332 C C . LYS A 1 169 ? -8.750 -9.888 -6.434 1.00 90.31 169 LYS A C 1
ATOM 1334 O O . LYS A 1 169 ? -9.896 -9.517 -6.694 1.00 90.31 169 LYS A O 1
ATOM 1339 N N . PRO A 1 170 ? -7.854 -10.197 -7.390 1.00 88.44 170 PRO A N 1
ATOM 1340 C CA . PRO A 1 170 ? -8.226 -10.266 -8.795 1.00 88.44 170 PRO A CA 1
ATOM 1341 C C . PRO A 1 170 ? -9.344 -11.296 -9.030 1.00 88.44 170 PRO A C 1
ATOM 1343 O O . PRO A 1 170 ? -9.363 -12.339 -8.358 1.00 88.44 170 PRO A O 1
ATOM 1346 N N . PRO A 1 171 ? -10.249 -11.051 -9.992 1.00 85.50 171 PRO A N 1
ATOM 1347 C CA . PRO A 1 171 ? -11.230 -12.039 -10.428 1.00 85.50 171 PRO A CA 1
ATOM 1348 C C . PRO A 1 171 ? -10.571 -13.366 -10.825 1.00 85.50 171 PRO A C 1
ATOM 1350 O O . PRO A 1 171 ? -9.457 -13.398 -11.342 1.00 85.50 171 PRO A O 1
ATOM 1353 N N . GLY A 1 172 ? -11.254 -14.482 -10.560 1.00 83.19 172 GLY A N 1
ATOM 1354 C CA . GLY A 1 172 ? -10.779 -15.819 -10.939 1.00 83.19 172 GLY A CA 1
ATOM 1355 C C . GLY A 1 172 ? -9.647 -16.398 -10.078 1.00 83.19 172 GLY A C 1
ATOM 1356 O O . GLY A 1 172 ? -9.275 -17.550 -10.281 1.00 83.19 172 GLY A O 1
ATOM 1357 N N . ARG A 1 173 ? -9.122 -15.665 -9.082 1.00 83.62 173 ARG A N 1
ATOM 1358 C CA . ARG A 1 173 ? -7.995 -16.121 -8.246 1.00 83.62 173 ARG A CA 1
ATOM 1359 C C . ARG A 1 173 ? -8.392 -16.556 -6.837 1.00 83.62 173 ARG A C 1
ATOM 1361 O O . ARG A 1 173 ? -9.246 -15.958 -6.178 1.00 83.62 173 ARG A O 1
ATOM 1368 N N . LYS A 1 174 ? -7.700 -17.590 -6.338 1.00 77.69 174 LYS A N 1
ATOM 1369 C CA . LYS A 1 174 ? -7.808 -18.061 -4.945 1.00 77.69 174 LYS A CA 1
ATOM 1370 C C . LYS A 1 174 ? -7.039 -17.154 -3.984 1.00 77.69 174 LYS A C 1
ATOM 1372 O O . LYS A 1 174 ? -7.612 -16.701 -2.996 1.00 77.69 174 LYS A O 1
ATOM 1377 N N . ALA A 1 175 ? -5.767 -16.884 -4.284 1.00 82.75 175 ALA A N 1
ATOM 1378 C CA . ALA A 1 175 ? -4.893 -16.053 -3.461 1.00 82.75 175 ALA A CA 1
ATOM 1379 C C . ALA A 1 175 ? -4.978 -14.560 -3.845 1.00 82.75 175 ALA A C 1
ATOM 1381 O O . ALA A 1 175 ? -5.005 -14.247 -5.039 1.00 82.75 175 ALA A O 1
ATOM 1382 N N . PRO A 1 176 ? -5.006 -13.634 -2.866 1.00 89.00 176 PRO A N 1
ATOM 1383 C CA . PRO A 1 176 ? -4.960 -12.202 -3.137 1.00 89.00 176 PRO A CA 1
ATOM 1384 C C . PRO A 1 176 ? -3.536 -11.720 -3.459 1.00 89.00 176 PRO A C 1
ATOM 1386 O O . PRO A 1 176 ? -2.541 -12.369 -3.128 1.00 89.00 176 PRO A O 1
ATOM 1389 N N . ILE A 1 177 ? -3.452 -10.534 -4.055 1.00 93.56 177 ILE A N 1
ATOM 1390 C CA . ILE A 1 177 ? -2.229 -9.751 -4.222 1.00 93.56 177 ILE A CA 1
ATOM 1391 C C . ILE A 1 177 ? -2.070 -8.843 -3.002 1.00 93.56 177 ILE A C 1
ATOM 1393 O O . ILE A 1 177 ? -3.031 -8.222 -2.544 1.00 93.56 177 ILE A O 1
ATOM 1397 N N . ALA A 1 178 ? -0.850 -8.750 -2.481 1.00 93.88 178 ALA A N 1
ATOM 1398 C CA . ALA A 1 178 ? -0.512 -7.782 -1.452 1.00 93.88 178 ALA A CA 1
ATOM 1399 C C . ALA A 1 178 ? 0.204 -6.582 -2.075 1.00 93.88 178 ALA A C 1
ATOM 1401 O O . ALA A 1 178 ? 1.369 -6.689 -2.454 1.00 93.88 178 ALA A O 1
ATOM 1402 N N . LEU A 1 179 ? -0.486 -5.446 -2.139 1.00 97.19 179 LEU A N 1
ATOM 1403 C CA . LEU A 1 179 ? 0.075 -4.165 -2.557 1.00 97.19 179 LEU A CA 1
ATOM 1404 C C . LEU A 1 179 ? 0.524 -3.388 -1.315 1.00 97.19 179 LEU A C 1
ATOM 1406 O O . LEU A 1 179 ? -0.244 -3.230 -0.373 1.00 97.19 179 LEU A O 1
ATOM 1410 N N . THR A 1 180 ? 1.762 -2.910 -1.294 1.00 96.62 180 THR A N 1
ATOM 1411 C CA . THR A 1 180 ? 2.282 -2.009 -0.261 1.00 96.62 180 THR A CA 1
ATOM 1412 C C . THR A 1 180 ? 2.661 -0.692 -0.921 1.00 96.62 180 THR A C 1
ATOM 1414 O O . THR A 1 180 ? 3.656 -0.630 -1.638 1.00 96.62 180 THR A O 1
ATOM 1417 N N . LEU A 1 181 ? 1.863 0.345 -0.683 1.00 97.62 181 LEU A N 1
ATOM 1418 C CA . LEU A 1 181 ? 2.164 1.713 -1.089 1.00 97.62 181 LEU A CA 1
ATOM 1419 C C . LEU A 1 181 ? 3.007 2.366 0.003 1.00 97.62 181 LEU A C 1
ATOM 1421 O O . LEU A 1 181 ? 2.610 2.390 1.168 1.00 97.62 181 LEU A O 1
ATOM 1425 N N . ILE A 1 182 ? 4.187 2.848 -0.363 1.00 96.62 182 ILE A N 1
ATOM 1426 C CA . ILE A 1 182 ? 5.139 3.487 0.539 1.00 96.62 182 ILE A CA 1
ATOM 1427 C C . ILE A 1 182 ? 5.148 4.967 0.195 1.00 96.62 182 ILE A C 1
ATOM 1429 O O . ILE A 1 182 ? 5.739 5.380 -0.800 1.00 96.62 182 ILE A O 1
ATOM 1433 N N . PHE A 1 183 ? 4.457 5.748 1.014 1.00 96.12 183 PHE A N 1
ATOM 1434 C CA . PHE A 1 183 ? 4.338 7.183 0.829 1.00 96.12 183 PHE A CA 1
ATOM 1435 C C . PHE A 1 183 ? 5.499 7.888 1.521 1.00 96.12 183 PHE A C 1
ATOM 1437 O O . PHE A 1 183 ? 5.474 8.102 2.736 1.00 96.12 183 PHE A O 1
ATOM 1444 N N . ALA A 1 184 ? 6.554 8.145 0.753 1.00 94.38 184 ALA A N 1
ATOM 1445 C CA . ALA A 1 184 ? 7.799 8.760 1.199 1.00 94.38 184 ALA A CA 1
ATOM 1446 C C . ALA A 1 184 ? 8.668 9.146 -0.010 1.00 94.38 184 ALA A C 1
ATOM 1448 O O . ALA A 1 184 ? 8.434 8.713 -1.139 1.00 94.38 184 ALA A O 1
ATOM 1449 N N . GLU A 1 185 ? 9.720 9.925 0.238 1.00 94.56 185 GLU A N 1
ATOM 1450 C CA . GLU A 1 185 ? 10.790 10.123 -0.742 1.00 94.56 185 GLU A CA 1
ATOM 1451 C C . GLU A 1 185 ? 11.515 8.784 -1.004 1.00 94.56 185 GLU A C 1
ATOM 1453 O O . GLU A 1 185 ? 11.655 7.952 -0.102 1.00 94.56 185 GLU A O 1
ATOM 1458 N N . ALA A 1 186 ? 11.969 8.543 -2.237 1.00 94.69 186 ALA A N 1
ATOM 1459 C CA . ALA A 1 186 ? 12.464 7.238 -2.658 1.00 94.69 186 ALA A CA 1
ATOM 1460 C C . ALA A 1 186 ? 13.699 6.766 -1.890 1.00 94.69 186 ALA A C 1
ATOM 1462 O O . ALA A 1 186 ? 13.784 5.588 -1.536 1.00 94.69 186 ALA A O 1
ATOM 1463 N N . ARG A 1 187 ? 14.633 7.661 -1.555 1.00 92.31 187 ARG A N 1
ATOM 1464 C CA . ARG A 1 187 ? 15.804 7.308 -0.744 1.00 92.31 187 ARG A CA 1
ATOM 1465 C C . ARG A 1 187 ? 15.385 6.881 0.655 1.00 92.31 187 ARG A C 1
ATOM 1467 O O . ARG A 1 187 ? 15.915 5.901 1.177 1.00 92.31 187 ARG A O 1
ATOM 1474 N N . GLU A 1 188 ? 14.435 7.599 1.249 1.00 91.31 188 GLU A N 1
ATOM 1475 C CA . GLU A 1 188 ? 13.902 7.284 2.574 1.00 91.31 188 GLU A CA 1
ATOM 1476 C C . GLU A 1 188 ? 13.171 5.935 2.570 1.00 91.31 188 GLU A C 1
ATOM 1478 O O . GLU A 1 188 ? 13.444 5.079 3.413 1.00 91.31 188 GLU A O 1
ATOM 1483 N N . ALA A 1 189 ? 12.285 5.717 1.597 1.00 93.06 189 ALA A N 1
ATOM 1484 C CA . ALA A 1 189 ? 11.530 4.479 1.442 1.00 93.06 189 ALA A CA 1
ATOM 1485 C C . ALA A 1 189 ? 12.453 3.268 1.250 1.00 93.06 189 ALA A C 1
ATOM 1487 O O . ALA A 1 189 ? 12.325 2.263 1.952 1.00 93.06 189 ALA A O 1
ATOM 1488 N N . LEU A 1 190 ? 13.424 3.369 0.337 1.00 92.56 190 LEU A N 1
ATOM 1489 C CA . LEU A 1 190 ? 14.370 2.289 0.072 1.00 92.56 190 LEU A CA 1
ATOM 1490 C C . LEU A 1 190 ? 15.262 2.009 1.285 1.00 92.56 190 LEU A C 1
ATOM 1492 O O . LEU A 1 190 ? 15.491 0.844 1.602 1.00 92.56 190 LEU A O 1
ATOM 1496 N N . ALA A 1 191 ? 15.708 3.038 2.011 1.00 87.06 191 ALA A N 1
ATOM 1497 C CA . ALA A 1 191 ? 16.453 2.855 3.256 1.00 87.06 191 ALA A CA 1
ATOM 1498 C C . ALA A 1 191 ? 15.619 2.137 4.334 1.00 87.06 191 ALA A C 1
ATOM 1500 O O . ALA A 1 191 ? 16.156 1.321 5.078 1.00 87.06 191 ALA A O 1
ATOM 1501 N N . GLN A 1 192 ? 14.306 2.388 4.401 1.00 85.75 192 GLN A N 1
ATOM 1502 C CA . GLN A 1 192 ? 13.400 1.679 5.315 1.00 85.75 192 GLN A CA 1
ATOM 1503 C C . GLN A 1 192 ? 13.132 0.225 4.896 1.00 85.75 192 GLN A C 1
ATOM 1505 O O . GLN A 1 192 ? 12.863 -0.614 5.756 1.00 85.75 192 GLN A O 1
ATOM 1510 N N . LEU A 1 193 ? 13.212 -0.088 3.598 1.00 87.56 193 LEU A N 1
ATOM 1511 C CA . LEU A 1 193 ? 13.100 -1.458 3.079 1.00 87.56 193 LEU A CA 1
ATOM 1512 C C . LEU A 1 193 ? 14.376 -2.283 3.280 1.00 87.56 193 LEU A C 1
ATOM 1514 O O . LEU A 1 193 ? 14.314 -3.516 3.329 1.00 87.56 193 LEU A O 1
ATOM 1518 N N . GLN A 1 194 ? 15.530 -1.619 3.365 1.00 79.31 194 GLN A N 1
ATOM 1519 C CA . GLN A 1 194 ? 16.821 -2.266 3.568 1.00 79.31 194 GLN A CA 1
ATOM 1520 C C . GLN A 1 194 ? 16.910 -2.977 4.923 1.00 79.31 194 GLN A C 1
ATOM 1522 O O . GLN A 1 194 ? 16.170 -2.711 5.872 1.00 79.31 194 GLN A O 1
ATOM 1527 N N . SER A 1 195 ? 17.854 -3.919 5.009 1.00 58.56 195 SER A N 1
ATOM 1528 C CA . SER A 1 195 ? 18.171 -4.629 6.247 1.00 58.56 195 SER A CA 1
ATOM 1529 C C . SER A 1 195 ? 18.453 -3.640 7.376 1.00 58.56 195 SER A C 1
ATOM 1531 O O . SER A 1 195 ? 19.208 -2.683 7.210 1.00 58.56 195 SER A O 1
ATOM 1533 N N . THR A 1 196 ? 17.875 -3.902 8.542 1.00 60.44 196 THR A N 1
ATOM 1534 C CA . THR A 1 196 ? 18.089 -3.089 9.738 1.00 60.44 196 THR A CA 1
ATOM 1535 C C . THR A 1 196 ? 19.571 -3.016 10.120 1.00 60.44 196 THR A C 1
ATOM 1537 O O . THR A 1 196 ? 20.319 -3.985 9.987 1.00 60.44 196 THR A O 1
ATOM 1540 N N . THR A 1 197 ? 19.983 -1.868 10.660 1.00 49.47 197 THR A N 1
ATOM 1541 C CA . THR A 1 197 ? 21.307 -1.678 11.272 1.00 49.47 197 THR A CA 1
ATOM 1542 C C . THR A 1 197 ? 21.479 -2.477 12.563 1.00 49.47 197 THR A C 1
ATOM 1544 O O . THR A 1 197 ? 22.579 -2.525 13.110 1.00 49.47 197 THR A O 1
ATOM 1547 N N . HIS A 1 198 ? 20.414 -3.119 13.061 1.00 54.25 198 HIS A N 1
ATOM 1548 C CA . HIS A 1 198 ? 20.494 -3.990 14.219 1.00 54.25 198 HIS A CA 1
ATOM 1549 C C . HIS A 1 198 ? 21.392 -5.202 13.898 1.00 54.25 198 HIS A C 1
ATOM 1551 O O . HIS A 1 198 ? 21.015 -6.026 13.058 1.00 54.25 198 HIS A O 1
ATOM 1557 N N . PRO A 1 199 ? 22.534 -5.389 14.592 1.00 56.38 199 PRO A N 1
ATOM 1558 C CA . PRO A 1 199 ? 23.514 -6.427 14.255 1.00 56.38 199 PRO A CA 1
ATOM 1559 C C . PRO A 1 199 ? 22.933 -7.847 14.209 1.00 56.38 199 PRO A C 1
ATOM 1561 O O . PRO A 1 199 ? 23.413 -8.691 13.459 1.00 56.38 199 PRO A O 1
ATOM 1564 N N . ALA A 1 200 ? 21.880 -8.106 14.991 1.00 51.78 200 ALA A N 1
ATOM 1565 C CA . ALA A 1 200 ? 21.210 -9.407 15.054 1.00 51.78 200 ALA A CA 1
ATOM 1566 C C . ALA A 1 200 ? 20.252 -9.700 13.876 1.00 51.78 200 ALA A C 1
ATOM 1568 O O . ALA A 1 200 ? 19.849 -10.840 13.674 1.00 51.78 200 ALA A O 1
ATOM 1569 N N . LEU A 1 201 ? 19.888 -8.686 13.092 1.00 52.66 201 LEU A N 1
ATOM 1570 C CA . LEU A 1 201 ? 18.993 -8.794 11.936 1.00 52.66 201 LEU A CA 1
ATOM 1571 C C . LEU A 1 201 ? 19.682 -8.325 10.643 1.00 52.66 201 LEU A C 1
ATOM 1573 O O . LEU A 1 201 ? 19.060 -8.311 9.588 1.00 52.66 201 LEU A O 1
ATOM 1577 N N . ALA A 1 202 ? 20.979 -8.008 10.706 1.00 56.19 202 ALA A N 1
ATOM 1578 C CA . ALA A 1 202 ? 21.778 -7.552 9.571 1.00 56.19 202 ALA A CA 1
ATOM 1579 C C . ALA A 1 202 ? 21.809 -8.562 8.405 1.00 56.19 202 ALA A C 1
ATOM 1581 O O . ALA A 1 202 ? 22.000 -8.178 7.256 1.00 56.19 202 ALA A O 1
ATOM 1582 N N . GLN A 1 203 ? 21.603 -9.854 8.688 1.00 52.88 203 GLN A N 1
ATOM 1583 C CA . GLN A 1 203 ? 21.504 -10.911 7.671 1.00 52.88 203 GLN A CA 1
ATOM 1584 C C . GLN A 1 203 ? 20.071 -11.136 7.161 1.00 52.88 203 GLN A C 1
ATOM 1586 O O . GLN A 1 203 ? 19.879 -11.812 6.151 1.00 52.88 203 GLN A O 1
ATOM 1591 N N . HIS A 1 204 ? 19.059 -10.585 7.837 1.00 52.28 204 HIS A N 1
ATOM 1592 C CA . HIS A 1 204 ? 17.669 -10.691 7.418 1.00 52.28 204 HIS A CA 1
ATOM 1593 C C . HIS A 1 204 ? 17.330 -9.567 6.439 1.00 52.28 204 HIS A C 1
ATOM 1595 O O . HIS A 1 204 ? 17.252 -8.392 6.798 1.00 52.28 204 HIS A O 1
ATOM 1601 N N . ARG A 1 205 ? 17.075 -9.949 5.187 1.00 61.22 205 ARG A N 1
ATOM 1602 C CA . ARG A 1 205 ? 16.414 -9.078 4.215 1.00 61.22 205 ARG A CA 1
ATOM 1603 C C . ARG A 1 205 ? 14.908 -9.260 4.361 1.00 61.22 205 ARG A C 1
ATOM 1605 O O . ARG A 1 205 ? 14.395 -10.343 4.098 1.00 61.22 205 ARG A O 1
ATOM 1612 N N . PHE A 1 206 ? 14.214 -8.220 4.822 1.00 64.69 206 PHE A N 1
ATOM 1613 C CA . PHE A 1 206 ? 12.753 -8.245 4.960 1.00 64.69 206 PHE A CA 1
ATOM 1614 C C . PHE A 1 206 ? 12.057 -8.267 3.599 1.00 64.69 206 PHE A C 1
ATOM 1616 O O . PHE A 1 206 ? 11.042 -8.941 3.438 1.00 64.69 206 PHE A O 1
ATOM 1623 N N . PHE A 1 207 ? 12.646 -7.577 2.622 1.00 78.00 207 PHE A N 1
ATOM 1624 C CA . PHE A 1 207 ? 12.197 -7.556 1.239 1.00 78.00 207 PHE A CA 1
ATOM 1625 C C . PHE A 1 207 ? 13.376 -7.817 0.311 1.00 78.00 207 PHE A C 1
ATOM 1627 O O . PHE A 1 207 ? 14.505 -7.391 0.559 1.00 78.00 207 PHE A O 1
ATOM 1634 N N . THR A 1 208 ? 13.127 -8.561 -0.757 1.00 88.50 208 THR A N 1
ATOM 1635 C CA . THR A 1 208 ? 14.072 -8.726 -1.858 1.00 88.50 208 THR A CA 1
ATOM 1636 C C . THR A 1 208 ? 13.257 -8.801 -3.136 1.00 88.50 208 THR A C 1
ATOM 1638 O O . THR A 1 208 ? 12.278 -9.540 -3.185 1.00 88.50 208 THR A O 1
ATOM 1641 N N . ALA A 1 209 ? 13.611 -7.988 -4.124 1.00 95.75 209 ALA A N 1
ATOM 1642 C CA . ALA A 1 209 ? 12.908 -7.914 -5.391 1.00 95.75 209 ALA A CA 1
ATOM 1643 C C . ALA A 1 209 ? 13.249 -9.124 -6.264 1.00 95.75 209 ALA A C 1
ATOM 1645 O O . ALA A 1 209 ? 14.421 -9.433 -6.463 1.00 95.75 209 ALA A O 1
ATOM 1646 N N . ASP A 1 210 ? 12.233 -9.743 -6.852 1.00 97.38 210 ASP A N 1
ATOM 1647 C CA . ASP A 1 210 ? 12.382 -10.647 -7.991 1.00 97.38 210 ASP A CA 1
ATOM 1648 C C . ASP A 1 210 ? 12.409 -9.855 -9.311 1.00 97.38 210 ASP A C 1
ATOM 1650 O O . ASP A 1 210 ? 13.051 -10.270 -10.283 1.00 97.38 210 ASP A O 1
ATOM 1654 N N . ALA A 1 211 ? 11.716 -8.713 -9.354 1.00 98.62 211 ALA A N 1
ATOM 1655 C CA . ALA A 1 211 ? 11.724 -7.775 -10.470 1.00 98.62 211 ALA A CA 1
ATOM 1656 C C . ALA A 1 211 ? 11.611 -6.320 -9.987 1.00 98.62 211 ALA A C 1
ATOM 1658 O O . ALA A 1 211 ? 10.894 -6.025 -9.028 1.00 98.62 211 ALA A O 1
ATOM 1659 N N . TRP A 1 212 ? 12.288 -5.417 -10.691 1.00 98.69 212 TRP A N 1
ATOM 1660 C CA . TRP A 1 212 ? 12.186 -3.974 -10.506 1.00 98.69 212 TRP A CA 1
ATOM 1661 C C . TRP A 1 212 ? 11.455 -3.312 -11.663 1.00 98.69 212 TRP A C 1
ATOM 1663 O O . TRP A 1 212 ? 11.829 -3.492 -12.826 1.00 98.69 212 TRP A O 1
ATOM 1673 N N . PHE A 1 213 ? 10.473 -2.484 -11.319 1.00 98.62 213 PHE A N 1
ATOM 1674 C CA . PHE A 1 213 ? 9.909 -1.478 -12.212 1.00 98.62 213 PHE A CA 1
ATOM 1675 C C . PHE A 1 213 ? 10.532 -0.141 -11.825 1.00 98.62 213 PHE A C 1
ATOM 1677 O O . PHE A 1 213 ? 10.066 0.547 -10.917 1.00 98.62 213 PHE A O 1
ATOM 1684 N N . LEU A 1 214 ? 11.661 0.192 -12.453 1.00 97.00 214 LEU A N 1
ATOM 1685 C CA . LEU A 1 214 ? 12.328 1.463 -12.193 1.00 97.00 214 LEU A CA 1
ATOM 1686 C C . LEU A 1 214 ? 11.609 2.547 -13.005 1.00 97.00 214 LEU A C 1
ATOM 1688 O O . LEU A 1 214 ? 12.023 2.898 -14.115 1.00 97.00 214 LEU A O 1
ATOM 1692 N N . ASP A 1 215 ? 10.483 2.988 -12.453 1.00 93.25 215 ASP A N 1
ATOM 1693 C CA . ASP A 1 215 ? 9.577 3.969 -13.037 1.00 93.25 215 ASP A CA 1
ATOM 1694 C C . ASP A 1 215 ? 9.550 5.279 -12.242 1.00 93.25 215 ASP A C 1
ATOM 1696 O O . ASP A 1 215 ? 9.924 5.328 -11.065 1.00 93.25 215 ASP A O 1
ATOM 1700 N N . GLY A 1 216 ? 9.136 6.342 -12.922 1.00 90.62 216 GLY A N 1
ATOM 1701 C CA . GLY A 1 216 ? 9.105 7.720 -12.446 1.00 90.62 216 GLY A CA 1
ATOM 1702 C C . GLY A 1 216 ? 9.361 8.693 -13.595 1.00 90.62 216 GLY A C 1
ATOM 1703 O O . GLY A 1 216 ? 9.676 8.290 -14.709 1.00 90.62 216 GLY A O 1
ATOM 1704 N N . PHE A 1 217 ? 9.255 9.997 -13.353 1.00 90.06 217 PHE A N 1
ATOM 1705 C CA . PHE A 1 217 ? 9.476 10.979 -14.423 1.00 90.06 217 PHE A CA 1
ATOM 1706 C C . PHE A 1 217 ? 10.889 10.905 -15.013 1.00 90.06 217 PHE A C 1
ATOM 1708 O O . PHE A 1 217 ? 11.846 10.491 -14.345 1.00 90.06 217 PHE A O 1
ATOM 1715 N N . ALA A 1 218 ? 11.021 11.321 -16.278 1.00 88.19 218 ALA A N 1
ATOM 1716 C CA . ALA A 1 218 ? 12.268 11.209 -17.028 1.00 88.19 218 ALA A CA 1
ATOM 1717 C C . ALA A 1 218 ? 13.471 11.785 -16.247 1.00 88.19 218 ALA A C 1
ATOM 1719 O O . ALA A 1 218 ? 13.311 12.782 -15.541 1.00 88.19 218 ALA A O 1
ATOM 1720 N N . PRO A 1 219 ? 14.701 11.251 -16.408 1.00 89.62 219 PRO A N 1
ATOM 1721 C CA . PRO A 1 219 ? 15.859 11.718 -15.637 1.00 89.62 219 PRO A CA 1
ATOM 1722 C C . PRO A 1 219 ? 16.147 13.219 -15.708 1.00 89.62 219 PRO A C 1
ATOM 1724 O O . PRO A 1 219 ? 16.661 13.791 -14.756 1.00 89.62 219 PRO A O 1
ATOM 1727 N N . ALA A 1 220 ? 15.789 13.867 -16.818 1.00 90.06 220 ALA A N 1
ATOM 1728 C CA . ALA A 1 220 ? 15.916 15.314 -16.967 1.00 90.06 220 ALA A CA 1
ATOM 1729 C C . ALA A 1 220 ? 14.863 16.112 -16.169 1.00 90.06 220 ALA A C 1
ATOM 1731 O O . ALA A 1 220 ? 15.098 17.274 -15.857 1.00 90.06 220 ALA A O 1
ATOM 1732 N N . LYS A 1 221 ? 13.710 15.505 -15.864 1.00 89.75 221 LYS A N 1
ATOM 1733 C CA . LYS A 1 221 ? 12.580 16.114 -15.149 1.00 89.75 221 LYS A CA 1
ATOM 1734 C C . LYS A 1 221 ? 12.598 15.810 -13.649 1.00 89.75 221 LYS A C 1
ATOM 1736 O O . LYS A 1 221 ? 12.216 16.666 -12.863 1.00 89.75 221 LYS A O 1
ATOM 1741 N N . ASN A 1 222 ? 13.073 14.631 -13.245 1.00 91.56 222 ASN A N 1
ATOM 1742 C CA . ASN A 1 222 ? 13.160 14.226 -11.838 1.00 91.56 222 ASN A CA 1
ATOM 1743 C C . ASN A 1 222 ? 14.524 13.594 -11.498 1.00 91.56 222 ASN A C 1
ATOM 1745 O O . ASN A 1 222 ? 14.584 12.398 -11.221 1.00 91.56 222 ASN A O 1
ATOM 1749 N N . PRO A 1 223 ? 15.633 14.354 -11.534 1.00 91.94 223 PRO A N 1
ATOM 1750 C CA . PRO A 1 223 ? 16.982 13.812 -11.347 1.00 91.94 223 PRO A CA 1
ATOM 1751 C C . PRO A 1 223 ? 17.209 13.154 -9.977 1.00 91.94 223 PRO A C 1
ATOM 1753 O O . PRO A 1 223 ? 18.025 12.237 -9.887 1.00 91.94 223 PRO A O 1
ATOM 1756 N N . ASP A 1 224 ? 16.470 13.560 -8.939 1.00 92.12 224 ASP A N 1
ATOM 1757 C CA . ASP A 1 224 ? 16.601 13.041 -7.568 1.00 92.12 224 ASP A CA 1
ATOM 1758 C C . ASP A 1 224 ? 16.338 11.530 -7.476 1.00 92.12 224 ASP A C 1
ATOM 1760 O O . ASP A 1 224 ? 16.963 10.825 -6.675 1.00 92.12 224 ASP A O 1
ATOM 1764 N N . LEU A 1 225 ? 15.473 11.011 -8.354 1.00 92.81 225 LEU A N 1
ATOM 1765 C CA . LEU A 1 225 ? 15.175 9.584 -8.433 1.00 92.81 225 LEU A CA 1
ATOM 1766 C C . LEU A 1 225 ? 16.310 8.771 -9.080 1.00 92.81 225 LEU A C 1
ATOM 1768 O O . LEU A 1 225 ? 16.476 7.585 -8.801 1.00 92.81 225 LEU A O 1
ATOM 1772 N N . TRP A 1 226 ? 17.125 9.396 -9.928 1.00 95.56 226 TRP A N 1
ATOM 1773 C CA . TRP A 1 226 ? 18.120 8.720 -10.769 1.00 95.56 226 TRP A CA 1
ATOM 1774 C C . TRP A 1 226 ? 19.537 8.921 -10.235 1.00 95.56 226 TRP A C 1
ATOM 1776 O O . TRP A 1 226 ? 20.464 9.275 -10.970 1.00 95.56 226 TRP A O 1
ATOM 1786 N N . THR A 1 227 ? 19.699 8.698 -8.932 1.00 96.31 227 THR A N 1
ATOM 1787 C CA . THR A 1 227 ? 20.950 8.941 -8.209 1.00 96.31 227 THR A CA 1
ATOM 1788 C C . THR A 1 227 ? 21.708 7.644 -7.899 1.00 96.31 227 THR A C 1
ATOM 1790 O O . THR A 1 227 ? 21.097 6.577 -7.771 1.00 96.31 227 THR A O 1
ATOM 1793 N N . PRO A 1 228 ? 23.048 7.698 -7.743 1.00 95.81 228 PRO A N 1
ATOM 1794 C CA . PRO A 1 228 ? 23.849 6.537 -7.347 1.00 95.81 228 PRO A CA 1
ATOM 1795 C C . PRO A 1 228 ? 23.365 5.862 -6.057 1.00 95.81 228 PRO A C 1
ATOM 1797 O O . PRO A 1 228 ? 23.434 4.639 -5.941 1.00 95.81 228 PRO A O 1
ATOM 1800 N N . GLU A 1 229 ? 22.848 6.634 -5.099 1.00 94.00 229 GLU A N 1
ATOM 1801 C CA . GLU A 1 229 ? 22.292 6.117 -3.848 1.00 94.00 229 GLU A CA 1
ATOM 1802 C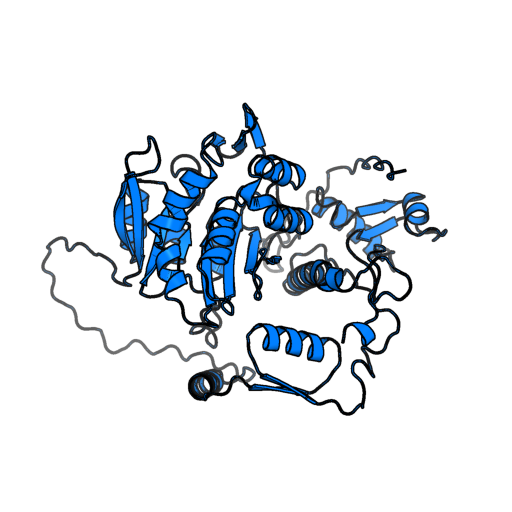 C . GLU A 1 229 ? 21.061 5.240 -4.094 1.00 94.00 229 GLU A C 1
ATOM 1804 O O . GLU A 1 229 ? 20.960 4.164 -3.501 1.00 94.00 229 GLU A O 1
ATOM 1809 N N . ILE A 1 230 ? 20.165 5.661 -4.995 1.00 95.94 230 ILE A N 1
ATOM 1810 C CA . ILE A 1 230 ? 18.986 4.878 -5.386 1.00 95.94 230 ILE A CA 1
ATOM 1811 C C . ILE A 1 230 ? 19.426 3.599 -6.099 1.00 95.94 230 ILE A C 1
ATOM 1813 O O . ILE A 1 230 ? 19.015 2.517 -5.692 1.00 95.94 230 ILE A O 1
ATOM 1817 N N . PHE A 1 231 ? 20.337 3.677 -7.075 1.00 96.44 231 PHE A N 1
ATOM 1818 C CA . PHE A 1 231 ? 20.822 2.487 -7.794 1.00 96.44 231 PHE A CA 1
ATOM 1819 C C . PHE A 1 231 ? 21.496 1.472 -6.861 1.00 96.44 231 PHE A C 1
ATOM 1821 O O . PHE A 1 231 ? 21.263 0.265 -6.964 1.00 96.44 231 PHE A O 1
ATOM 1828 N N . LYS A 1 232 ? 22.293 1.953 -5.900 1.00 93.56 232 LYS A N 1
ATOM 1829 C CA . LYS A 1 232 ? 22.899 1.109 -4.866 1.00 93.56 232 LYS A CA 1
ATOM 1830 C C . LYS A 1 232 ? 21.837 0.463 -3.979 1.00 93.56 232 LYS A C 1
ATOM 1832 O O . LYS A 1 232 ? 21.947 -0.723 -3.671 1.00 93.56 232 LYS A O 1
ATOM 1837 N N . ALA A 1 233 ? 20.807 1.211 -3.590 1.00 92.50 233 ALA A N 1
ATOM 1838 C CA . ALA A 1 233 ? 19.707 0.683 -2.798 1.00 92.50 233 ALA A CA 1
ATOM 1839 C C . ALA A 1 233 ? 18.901 -0.387 -3.557 1.00 92.50 233 ALA A C 1
ATOM 1841 O O . ALA A 1 233 ? 18.595 -1.434 -2.984 1.00 92.50 233 ALA A O 1
ATOM 1842 N N . THR A 1 234 ? 18.642 -0.175 -4.851 1.00 95.06 234 THR A N 1
ATOM 1843 C CA . THR A 1 234 ? 18.037 -1.157 -5.765 1.00 95.06 234 THR A CA 1
ATOM 1844 C C . THR A 1 234 ? 18.846 -2.456 -5.785 1.00 95.06 234 THR A C 1
ATOM 1846 O O . THR A 1 234 ? 18.290 -3.539 -5.596 1.00 95.06 234 THR A O 1
ATOM 1849 N N . ALA A 1 235 ? 20.171 -2.371 -5.930 1.00 93.38 235 ALA A N 1
ATOM 1850 C CA . ALA A 1 235 ? 21.061 -3.533 -5.884 1.00 93.38 235 ALA A CA 1
ATOM 1851 C C . ALA A 1 235 ? 21.047 -4.244 -4.517 1.00 93.38 235 ALA A C 1
ATOM 1853 O O . ALA A 1 235 ? 20.965 -5.469 -4.449 1.00 93.38 235 ALA A O 1
ATOM 1854 N N . GLN A 1 236 ? 21.066 -3.494 -3.411 1.00 89.25 236 GLN A N 1
ATOM 1855 C CA . GLN A 1 236 ? 21.027 -4.053 -2.050 1.00 89.25 236 GLN A CA 1
ATOM 1856 C C . GLN A 1 236 ? 19.731 -4.816 -1.748 1.00 89.25 236 GLN A C 1
ATOM 1858 O O . GLN A 1 236 ? 19.738 -5.759 -0.955 1.00 89.25 236 GLN A O 1
ATOM 1863 N N . LEU A 1 237 ? 18.638 -4.432 -2.403 1.00 91.31 237 LEU A N 1
ATOM 1864 C CA . LEU A 1 237 ? 17.332 -5.081 -2.331 1.00 91.31 237 LEU A CA 1
ATOM 1865 C C . LEU A 1 237 ? 17.130 -6.144 -3.427 1.00 91.31 237 LEU A C 1
ATOM 1867 O O . LEU A 1 237 ? 16.026 -6.660 -3.568 1.00 91.31 237 LEU A O 1
ATOM 1871 N N . SER A 1 238 ? 18.173 -6.508 -4.176 1.00 93.38 238 SER A N 1
ATOM 1872 C CA . SER A 1 238 ? 18.129 -7.519 -5.243 1.00 93.38 238 SER A CA 1
ATOM 1873 C C . SER A 1 238 ? 18.898 -8.787 -4.859 1.00 93.38 238 SER A C 1
ATOM 1875 O O . SER A 1 238 ? 19.857 -8.745 -4.082 1.00 93.38 238 SER A O 1
ATOM 1877 N N . HIS A 1 239 ? 18.476 -9.933 -5.389 1.00 90.38 239 HIS A N 1
ATOM 1878 C CA . HIS A 1 239 ? 19.218 -11.194 -5.351 1.00 90.38 239 HIS A CA 1
ATOM 1879 C C . HIS A 1 239 ? 19.761 -11.530 -6.743 1.00 90.38 239 HIS A C 1
ATOM 1881 O O . HIS A 1 239 ? 19.368 -10.936 -7.744 1.00 90.38 239 HIS A O 1
ATOM 1887 N N . ILE A 1 240 ? 20.685 -12.491 -6.831 1.00 91.69 240 ILE A N 1
ATOM 1888 C CA . ILE A 1 240 ? 21.185 -12.957 -8.132 1.00 91.69 240 ILE A CA 1
ATOM 1889 C C . ILE A 1 240 ? 20.005 -13.433 -8.985 1.00 91.69 240 ILE A C 1
ATOM 1891 O O . ILE A 1 240 ? 19.201 -14.247 -8.527 1.00 91.69 240 ILE A O 1
ATOM 1895 N N . GLY A 1 241 ? 19.896 -12.904 -10.203 1.00 92.94 241 GLY A N 1
ATOM 1896 C CA . GLY A 1 241 ? 18.789 -13.184 -11.118 1.00 92.94 241 GLY A CA 1
ATOM 1897 C C . GLY A 1 241 ? 17.582 -12.246 -10.998 1.00 92.94 241 GLY A C 1
ATOM 1898 O O . GLY A 1 241 ? 16.660 -12.374 -11.802 1.00 92.94 241 GLY A O 1
ATOM 1899 N N . THR A 1 242 ? 17.571 -11.287 -10.061 1.00 97.25 242 THR A N 1
ATOM 1900 C CA . THR A 1 242 ? 16.579 -10.197 -10.061 1.00 97.25 242 THR A CA 1
ATOM 1901 C C . THR A 1 242 ? 16.651 -9.445 -11.385 1.00 97.25 242 THR A C 1
ATOM 1903 O O . THR A 1 242 ? 17.734 -9.032 -11.803 1.00 97.25 242 THR A O 1
ATOM 1906 N N . THR A 1 243 ? 15.509 -9.237 -12.037 1.00 98.56 243 THR A N 1
ATOM 1907 C CA . THR A 1 243 ? 15.434 -8.444 -13.271 1.00 98.56 243 THR A CA 1
ATOM 1908 C C . THR A 1 243 ? 15.077 -6.994 -12.969 1.00 98.56 243 THR A C 1
ATOM 1910 O O . THR A 1 243 ? 14.497 -6.683 -11.929 1.00 98.56 243 THR A O 1
ATOM 1913 N N . LEU A 1 244 ? 15.417 -6.098 -13.884 1.00 98.31 244 LEU A N 1
ATOM 1914 C CA . LEU A 1 244 ? 15.049 -4.691 -13.837 1.00 98.31 244 LEU A CA 1
ATOM 1915 C C . LEU A 1 244 ? 14.692 -4.221 -15.240 1.00 98.31 244 LEU A C 1
ATOM 1917 O O . LEU A 1 244 ? 15.389 -4.556 -16.200 1.00 98.31 244 LEU A O 1
ATOM 1921 N N . SER A 1 245 ? 13.662 -3.389 -15.352 1.00 98.25 245 SER A N 1
ATOM 1922 C CA . SER A 1 245 ? 13.397 -2.630 -16.571 1.00 98.25 245 SER A CA 1
ATOM 1923 C C . SER A 1 245 ? 13.024 -1.181 -16.267 1.00 98.25 245 SER A C 1
ATOM 1925 O O . SER A 1 245 ? 12.562 -0.850 -15.173 1.00 98.25 245 SER A O 1
ATOM 1927 N N . THR A 1 246 ? 13.275 -0.307 -17.241 1.00 97.00 246 THR A N 1
ATOM 1928 C CA . THR A 1 246 ? 12.896 1.108 -17.199 1.00 97.00 246 THR A CA 1
ATOM 1929 C C . THR A 1 246 ? 12.704 1.650 -18.610 1.00 97.00 246 THR A C 1
ATOM 1931 O O . THR A 1 246 ? 13.397 1.232 -19.539 1.00 97.00 246 THR A O 1
ATOM 1934 N N . PHE A 1 247 ? 11.789 2.606 -18.785 1.00 93.69 247 PHE A N 1
ATOM 1935 C CA . PHE A 1 247 ? 11.516 3.219 -20.089 1.00 93.69 247 PHE A CA 1
ATOM 1936 C C . PHE A 1 247 ? 12.681 4.076 -20.612 1.00 93.69 247 PHE A C 1
ATOM 1938 O O . PHE A 1 247 ? 12.747 4.354 -21.809 1.00 93.69 247 PHE A O 1
ATOM 1945 N N . THR A 1 248 ? 13.579 4.547 -19.739 1.00 91.50 248 THR A N 1
ATOM 1946 C CA . THR A 1 248 ? 14.673 5.445 -20.131 1.00 91.50 248 THR A CA 1
ATOM 1947 C C . THR A 1 248 ? 15.836 4.690 -20.773 1.00 91.50 248 THR A C 1
ATOM 1949 O O . THR A 1 248 ? 16.205 3.603 -20.340 1.00 91.50 248 THR A O 1
ATOM 1952 N N . ALA A 1 249 ? 16.467 5.306 -21.778 1.00 92.81 249 ALA A N 1
ATOM 1953 C CA . ALA A 1 249 ? 17.713 4.842 -22.400 1.00 92.81 249 ALA A CA 1
ATOM 1954 C C . ALA A 1 249 ? 18.942 5.681 -21.993 1.00 92.81 249 ALA A C 1
ATOM 1956 O O . ALA A 1 249 ? 19.985 5.633 -22.652 1.00 92.81 249 ALA A O 1
ATOM 1957 N N . SER A 1 250 ? 18.825 6.478 -20.922 1.00 94.06 250 SER A N 1
ATOM 1958 C CA . SER A 1 250 ? 19.882 7.386 -20.466 1.00 94.06 250 SER A CA 1
ATOM 1959 C C . SER A 1 250 ? 21.189 6.649 -20.156 1.00 94.06 250 SER A C 1
ATOM 1961 O O . SER A 1 250 ? 21.234 5.707 -19.361 1.00 94.06 250 SER A O 1
ATOM 1963 N N . GLY A 1 251 ? 22.291 7.132 -20.740 1.00 93.44 251 GLY A N 1
ATOM 1964 C CA . GLY A 1 251 ? 23.624 6.582 -20.492 1.00 93.44 251 GLY A CA 1
ATOM 1965 C C . GLY A 1 251 ? 24.075 6.720 -19.035 1.00 93.44 251 GLY A C 1
ATOM 1966 O O . GLY A 1 251 ? 24.792 5.852 -18.544 1.00 93.44 251 GLY A O 1
ATOM 1967 N N . GLN A 1 252 ? 23.635 7.769 -18.330 1.00 94.56 252 GLN A N 1
ATOM 1968 C CA . GLN A 1 252 ? 23.914 7.951 -16.901 1.00 94.56 252 GLN A CA 1
ATOM 1969 C C . GLN A 1 252 ? 23.232 6.867 -16.064 1.00 94.56 252 GLN A C 1
ATOM 1971 O O . GLN A 1 252 ? 23.887 6.255 -15.226 1.00 94.56 252 GLN A O 1
ATOM 1976 N N . VAL A 1 253 ? 21.951 6.595 -16.336 1.00 95.94 253 VAL A N 1
ATOM 1977 C CA . VAL A 1 253 ? 21.177 5.556 -15.639 1.00 95.94 253 VAL A CA 1
ATOM 1978 C C . VAL A 1 253 ? 21.793 4.182 -15.888 1.00 95.94 253 VAL A C 1
ATOM 1980 O O . VAL A 1 253 ? 22.051 3.445 -14.941 1.00 95.94 253 VAL A O 1
ATOM 1983 N N . ARG A 1 254 ? 22.135 3.869 -17.147 1.00 96.94 254 ARG A N 1
ATOM 1984 C CA . ARG A 1 254 ? 22.821 2.617 -17.497 1.00 96.94 254 ARG A CA 1
ATOM 1985 C C . ARG A 1 254 ? 24.128 2.446 -16.719 1.00 96.94 254 ARG A C 1
ATOM 1987 O O . ARG A 1 254 ? 24.313 1.411 -16.092 1.00 96.94 254 ARG A O 1
ATOM 1994 N N . ARG A 1 255 ? 25.019 3.446 -16.744 1.00 96.75 255 ARG A N 1
ATOM 1995 C CA . ARG A 1 255 ? 26.307 3.379 -16.027 1.00 96.75 255 ARG A CA 1
ATOM 1996 C C . ARG A 1 255 ? 26.119 3.267 -14.517 1.00 96.75 255 ARG A C 1
ATOM 1998 O O . ARG A 1 255 ? 26.827 2.493 -13.889 1.00 96.75 255 ARG A O 1
ATOM 2005 N N . GLY A 1 256 ? 25.168 4.008 -13.948 1.00 96.75 256 GLY A N 1
ATOM 2006 C CA . GLY A 1 256 ? 24.867 3.963 -12.518 1.00 96.75 256 GLY A CA 1
ATOM 2007 C C . GLY A 1 256 ? 24.379 2.587 -12.059 1.00 96.75 256 GLY A C 1
ATOM 2008 O O . GLY A 1 256 ? 24.880 2.063 -11.068 1.00 96.75 256 GLY A O 1
ATOM 2009 N N . LEU A 1 257 ? 23.467 1.965 -12.812 1.00 96.88 257 LEU A N 1
ATOM 2010 C CA . LEU A 1 257 ? 22.983 0.610 -12.530 1.00 96.88 257 LEU A CA 1
ATOM 2011 C C . LEU A 1 257 ? 24.065 -0.457 -12.755 1.00 96.88 257 LEU A C 1
ATOM 2013 O O . LEU A 1 257 ? 24.186 -1.374 -11.944 1.00 96.88 257 LEU A O 1
ATOM 2017 N N . SER A 1 258 ? 24.896 -0.316 -13.793 1.00 96.69 258 SER A N 1
ATOM 2018 C CA . SER A 1 258 ? 26.054 -1.196 -14.001 1.00 96.69 258 SER A CA 1
ATOM 2019 C C . SER A 1 258 ? 27.060 -1.111 -12.856 1.00 96.69 258 SER A C 1
ATOM 2021 O O . SER A 1 258 ? 27.453 -2.139 -12.311 1.00 96.69 258 SER A O 1
ATOM 2023 N N . ALA A 1 259 ? 27.389 0.099 -12.401 1.00 95.50 259 ALA A N 1
ATOM 2024 C CA . ALA A 1 259 ? 28.249 0.300 -11.236 1.00 95.50 259 ALA A CA 1
ATOM 2025 C C . ALA A 1 259 ? 27.642 -0.272 -9.940 1.00 95.50 259 ALA A C 1
ATOM 2027 O O . ALA A 1 259 ? 28.376 -0.680 -9.043 1.00 95.50 259 ALA A O 1
ATOM 2028 N N . ALA A 1 260 ? 26.309 -0.338 -9.839 1.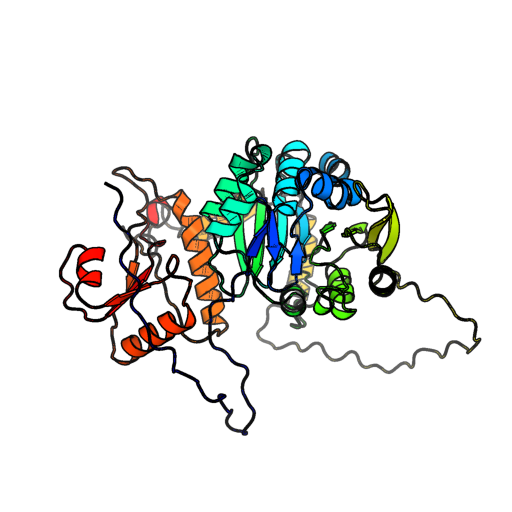00 95.25 260 ALA A N 1
ATOM 2029 C CA . ALA A 1 260 ? 25.607 -0.957 -8.714 1.00 95.25 260 ALA A CA 1
ATOM 2030 C C . ALA A 1 260 ? 25.549 -2.500 -8.786 1.00 95.25 260 ALA A C 1
ATOM 2032 O O . ALA A 1 260 ? 25.149 -3.136 -7.809 1.00 95.25 260 ALA A O 1
ATOM 2033 N N . GLY A 1 261 ? 25.961 -3.112 -9.903 1.00 95.06 261 GLY A N 1
ATOM 2034 C CA . GLY A 1 261 ? 26.062 -4.567 -10.066 1.00 95.06 261 GLY A CA 1
ATOM 2035 C C . GLY A 1 261 ? 24.998 -5.213 -10.960 1.00 95.06 261 GLY A C 1
ATOM 2036 O O . GLY A 1 261 ? 24.757 -6.421 -10.860 1.00 95.06 261 GLY A O 1
ATOM 2037 N N . PHE A 1 262 ? 24.326 -4.426 -11.806 1.00 96.88 262 PHE A N 1
ATOM 2038 C CA . PHE A 1 262 ? 23.421 -4.941 -12.835 1.00 96.88 262 PHE A CA 1
ATOM 2039 C C . PHE A 1 262 ? 24.127 -5.090 -14.184 1.00 96.88 262 PHE A C 1
ATOM 2041 O O . PHE A 1 262 ? 24.710 -4.145 -14.716 1.00 96.88 262 PHE A O 1
ATOM 2048 N N . SER A 1 263 ? 23.966 -6.245 -14.820 1.00 97.12 263 SER A N 1
ATOM 2049 C CA . SER A 1 263 ? 24.330 -6.415 -16.226 1.00 97.12 263 SER A CA 1
ATOM 2050 C C . SER A 1 263 ? 23.250 -5.763 -17.095 1.00 97.12 263 SER A C 1
ATOM 2052 O O . SER A 1 263 ? 22.172 -6.327 -17.283 1.00 97.12 263 SER A O 1
ATOM 2054 N N . MET A 1 264 ? 23.517 -4.543 -17.573 1.00 97.00 264 MET A N 1
ATOM 2055 C CA . MET A 1 264 ? 22.548 -3.694 -18.279 1.00 97.00 264 MET A CA 1
ATOM 2056 C C . MET A 1 264 ? 22.680 -3.788 -19.802 1.00 97.00 264 MET A C 1
ATOM 2058 O O . MET A 1 264 ? 23.774 -3.656 -20.358 1.00 97.00 264 MET A O 1
ATOM 2062 N N . SER A 1 265 ? 21.547 -3.873 -20.497 1.00 96.12 265 SER A N 1
ATOM 2063 C CA . SER A 1 265 ? 21.465 -3.857 -21.960 1.00 96.12 265 SER A CA 1
ATOM 2064 C C . SER A 1 265 ? 20.360 -2.923 -22.459 1.00 96.12 265 SER A C 1
ATOM 2066 O O . SER A 1 265 ? 19.459 -2.532 -21.713 1.00 96.12 265 SER A O 1
ATOM 2068 N N . LYS A 1 266 ? 20.471 -2.523 -23.728 1.00 96.81 266 LYS A N 1
ATOM 2069 C CA . LYS A 1 266 ? 19.445 -1.755 -24.435 1.00 96.81 266 LYS A CA 1
ATOM 2070 C C . LYS A 1 266 ? 18.567 -2.710 -25.236 1.00 96.81 266 LYS A C 1
ATOM 2072 O O . LYS A 1 266 ? 19.083 -3.643 -25.845 1.00 96.81 266 LYS A O 1
ATOM 2077 N N . THR A 1 267 ? 17.270 -2.448 -25.264 1.00 95.38 267 THR A N 1
ATOM 2078 C CA . THR A 1 267 ? 16.280 -3.194 -26.055 1.00 95.38 267 THR A CA 1
ATOM 2079 C C . THR A 1 267 ? 15.329 -2.203 -26.742 1.00 95.38 267 THR A C 1
ATOM 2081 O O . THR A 1 267 ? 15.277 -1.050 -26.298 1.00 95.38 267 THR A O 1
ATOM 2084 N N . PRO A 1 268 ? 14.607 -2.571 -27.820 1.00 96.06 268 PRO A N 1
ATOM 2085 C CA . PRO A 1 268 ? 13.664 -1.664 -28.468 1.00 96.06 268 PRO A CA 1
ATOM 2086 C C . PRO A 1 268 ? 12.633 -1.082 -27.492 1.00 96.06 268 PRO A C 1
ATOM 2088 O O . PRO A 1 268 ? 12.048 -1.802 -26.678 1.00 96.06 268 PRO A O 1
ATOM 2091 N N . GLY A 1 269 ? 12.423 0.232 -27.570 1.00 92.69 269 GLY A N 1
ATOM 2092 C CA . GLY A 1 269 ? 11.387 0.920 -26.801 1.00 92.69 269 GLY A CA 1
ATOM 2093 C C . GLY A 1 269 ? 9.987 0.696 -27.383 1.00 92.69 269 GLY A C 1
ATOM 2094 O O . GLY A 1 269 ? 9.823 0.122 -28.459 1.00 92.69 269 GLY A O 1
ATOM 2095 N N . PHE A 1 270 ? 8.965 1.149 -26.658 1.00 90.25 270 PHE A N 1
ATOM 2096 C CA . PHE A 1 270 ? 7.582 1.064 -27.120 1.00 90.25 270 PHE A CA 1
ATOM 2097 C C . PHE A 1 270 ? 7.238 2.186 -28.114 1.00 90.25 270 PHE A C 1
ATOM 2099 O O . PHE A 1 270 ? 7.593 3.352 -27.914 1.00 90.25 270 PHE A O 1
ATOM 2106 N N . GLY A 1 271 ? 6.486 1.852 -29.166 1.00 88.00 271 GLY A N 1
ATOM 2107 C CA . GLY A 1 271 ? 5.988 2.822 -30.143 1.00 88.00 271 GLY A CA 1
ATOM 2108 C C . GLY A 1 271 ? 7.115 3.580 -30.852 1.00 88.00 271 GLY A C 1
ATOM 2109 O O . GLY A 1 271 ? 7.936 2.989 -31.545 1.00 88.00 271 GLY A O 1
ATOM 2110 N N . SER A 1 272 ? 7.144 4.907 -30.702 1.00 82.38 272 SER A N 1
ATOM 2111 C CA . SER A 1 272 ? 8.162 5.776 -31.313 1.00 82.38 272 SER A CA 1
ATOM 2112 C C . SER A 1 272 ? 9.478 5.842 -30.527 1.00 82.38 272 SER A C 1
ATOM 2114 O O . SER A 1 272 ? 10.471 6.374 -31.039 1.00 82.38 272 SER A O 1
ATOM 2116 N N . LYS A 1 273 ? 9.521 5.318 -29.292 1.00 84.38 273 LYS A N 1
ATOM 2117 C CA . LYS A 1 273 ? 10.742 5.283 -28.479 1.00 84.38 273 LYS A CA 1
ATOM 2118 C C . LYS A 1 273 ? 11.695 4.237 -29.054 1.00 84.38 273 LYS A C 1
ATOM 2120 O O . LYS A 1 273 ? 11.370 3.059 -29.119 1.00 84.38 273 LYS A O 1
ATOM 2125 N N . ARG A 1 274 ? 12.897 4.665 -29.451 1.00 87.69 274 ARG A N 1
ATOM 2126 C CA . ARG A 1 274 ? 13.882 3.781 -30.101 1.00 87.69 274 ARG A CA 1
ATOM 2127 C C . ARG A 1 274 ? 14.412 2.695 -29.173 1.00 87.69 274 ARG A C 1
ATOM 2129 O O . ARG A 1 274 ? 14.528 1.547 -29.579 1.00 87.69 274 ARG A O 1
ATOM 2136 N N . GLU A 1 275 ? 14.754 3.065 -27.946 1.00 93.75 275 GLU A N 1
ATOM 2137 C CA . GLU A 1 275 ? 15.440 2.188 -27.001 1.00 93.75 275 GLU A CA 1
ATOM 2138 C C . GLU A 1 275 ? 14.890 2.391 -25.588 1.00 93.75 275 GLU A C 1
ATOM 2140 O O . GLU A 1 275 ? 14.430 3.480 -25.241 1.00 93.75 275 GLU A O 1
ATOM 2145 N N . MET A 1 276 ? 15.005 1.350 -24.774 1.00 96.12 276 MET A N 1
ATOM 2146 C CA . MET A 1 276 ? 14.796 1.343 -23.327 1.00 96.12 276 MET A CA 1
ATOM 2147 C C . MET A 1 276 ? 15.865 0.455 -22.664 1.00 96.12 276 MET A C 1
ATOM 2149 O O . MET A 1 276 ? 16.638 -0.210 -23.365 1.00 96.12 276 MET A O 1
ATOM 2153 N N . LEU A 1 277 ? 15.936 0.436 -21.331 1.00 97.81 277 LEU A N 1
ATOM 2154 C CA . LEU A 1 277 ? 16.929 -0.355 -20.597 1.00 97.81 277 LEU A CA 1
ATOM 2155 C C . LEU A 1 277 ? 16.301 -1.547 -19.879 1.00 97.81 277 LEU A C 1
ATOM 2157 O O . LEU A 1 277 ? 15.240 -1.449 -19.261 1.00 97.81 277 LEU A O 1
ATOM 2161 N N . VAL A 1 278 ? 17.035 -2.655 -19.907 1.00 98.31 278 VAL A N 1
ATOM 2162 C CA . VAL A 1 278 ? 16.774 -3.851 -19.105 1.00 98.31 278 VAL A CA 1
ATOM 2163 C C . VAL A 1 278 ? 18.063 -4.322 -18.451 1.00 98.31 278 VAL A C 1
ATOM 2165 O O . VAL A 1 278 ? 19.157 -4.085 -18.970 1.00 98.31 278 VAL A O 1
ATOM 2168 N N . GLY A 1 279 ? 17.951 -5.006 -17.322 1.00 97.38 279 GLY A N 1
ATOM 2169 C CA . GLY A 1 279 ? 19.103 -5.577 -16.647 1.00 97.38 279 GLY A CA 1
ATOM 2170 C C . GLY A 1 279 ? 18.768 -6.771 -15.777 1.00 97.38 279 GLY A C 1
ATOM 2171 O O . GLY A 1 279 ? 17.617 -7.013 -15.417 1.00 97.38 279 GLY A O 1
ATOM 2172 N N . SER A 1 280 ? 19.813 -7.505 -15.422 1.00 97.62 280 SER A N 1
ATOM 2173 C CA . SER A 1 280 ? 19.763 -8.581 -14.437 1.00 97.62 280 SER A CA 1
ATOM 2174 C C . SER A 1 280 ? 20.838 -8.358 -13.388 1.00 97.62 280 SER A C 1
ATOM 2176 O O . SER A 1 280 ? 21.991 -8.086 -13.732 1.00 97.62 280 SER A O 1
ATOM 2178 N N . TYR A 1 281 ? 20.482 -8.486 -12.115 1.00 96.94 281 TYR A N 1
ATOM 2179 C CA . TYR A 1 281 ? 21.447 -8.390 -11.033 1.00 96.94 281 TYR A CA 1
ATOM 2180 C C . TYR A 1 281 ? 22.348 -9.628 -11.025 1.00 96.94 281 TYR A C 1
ATOM 2182 O O . TYR A 1 281 ? 21.878 -10.755 -10.836 1.00 96.94 281 TYR A O 1
ATOM 2190 N N . SER A 1 282 ? 23.643 -9.408 -11.240 1.00 89.56 282 SER A N 1
ATOM 2191 C CA . SER A 1 282 ? 24.674 -10.450 -11.277 1.00 89.56 282 SER A CA 1
ATOM 2192 C C . SER A 1 282 ? 25.610 -10.387 -10.069 1.00 89.56 282 SER A C 1
ATOM 2194 O O . SER A 1 282 ? 26.386 -11.311 -9.851 1.00 89.56 282 SER A O 1
ATOM 2196 N N . GLY A 1 283 ? 25.534 -9.322 -9.261 1.00 77.06 283 GLY A N 1
ATOM 2197 C CA . GLY A 1 283 ? 26.396 -9.124 -8.091 1.00 77.06 283 GLY A CA 1
ATOM 2198 C C . GLY A 1 283 ? 27.848 -8.768 -8.432 1.00 77.06 283 GLY A C 1
ATOM 2199 O O . GLY A 1 283 ? 28.639 -8.540 -7.518 1.00 77.06 283 GLY A O 1
ATOM 2200 N N . HIS A 1 284 ? 28.194 -8.688 -9.720 1.00 67.62 284 HIS A N 1
ATOM 2201 C CA . HIS A 1 284 ? 29.498 -8.251 -10.201 1.00 67.62 284 HIS A CA 1
ATOM 2202 C C . HIS A 1 284 ? 29.468 -6.751 -10.474 1.00 67.62 284 HIS A C 1
ATOM 2204 O O . HIS A 1 284 ? 28.646 -6.272 -11.249 1.00 67.62 284 HIS A O 1
ATOM 2210 N N . THR A 1 285 ? 30.360 -5.998 -9.836 1.00 56.44 285 THR A N 1
ATOM 2211 C CA . THR A 1 285 ? 30.617 -4.610 -10.220 1.00 56.44 285 THR A CA 1
ATOM 2212 C C . THR A 1 285 ? 31.527 -4.627 -11.440 1.00 56.44 285 THR A C 1
ATOM 2214 O O . THR A 1 285 ? 32.678 -5.046 -11.316 1.00 56.44 285 THR A O 1
ATOM 2217 N N . ASP A 1 286 ? 31.029 -4.183 -12.595 1.00 45.91 286 ASP A N 1
ATOM 2218 C CA . ASP A 1 286 ? 31.857 -3.974 -13.786 1.00 45.91 286 ASP A CA 1
ATOM 2219 C C . ASP A 1 286 ? 32.818 -2.807 -13.511 1.00 45.91 286 ASP A C 1
ATOM 2221 O O . ASP A 1 286 ? 32.526 -1.643 -13.788 1.00 45.91 286 ASP A O 1
ATOM 2225 N N . ILE A 1 287 ? 33.968 -3.112 -12.914 1.00 43.22 287 ILE A N 1
ATOM 2226 C CA . ILE A 1 287 ? 35.135 -2.243 -12.979 1.00 43.22 287 ILE A CA 1
ATOM 2227 C C . ILE A 1 287 ? 35.775 -2.587 -14.317 1.00 43.22 287 ILE A C 1
ATOM 2229 O O . ILE A 1 287 ? 36.466 -3.592 -14.441 1.00 43.22 287 ILE A O 1
ATOM 2233 N N . THR A 1 288 ? 35.495 -1.797 -15.350 1.00 35.25 288 THR A N 1
ATOM 2234 C CA . THR A 1 288 ? 36.339 -1.816 -16.544 1.00 35.25 288 THR A CA 1
ATOM 2235 C C . THR A 1 288 ? 37.729 -1.371 -16.108 1.00 35.25 288 THR A C 1
ATOM 2237 O O . THR A 1 288 ? 37.917 -0.201 -15.770 1.00 35.25 288 THR A O 1
ATOM 2240 N N . GLU A 1 289 ? 38.652 -2.325 -16.049 1.00 32.34 289 GLU A N 1
ATOM 2241 C CA . GLU A 1 289 ? 40.080 -2.124 -15.834 1.00 32.34 289 GLU A CA 1
ATOM 2242 C C . GLU A 1 289 ? 40.591 -1.078 -16.833 1.00 32.34 289 GLU A C 1
ATOM 2244 O O . GLU A 1 289 ? 40.625 -1.306 -18.041 1.00 32.34 289 GLU A O 1
ATOM 2249 N N . SER A 1 290 ? 40.950 0.105 -16.338 1.00 30.39 290 SER A N 1
ATOM 2250 C CA . SER A 1 290 ? 41.993 0.898 -16.975 1.00 30.39 290 SER A CA 1
ATOM 2251 C C . SER A 1 290 ? 43.319 0.282 -16.546 1.00 30.39 290 SER A C 1
ATOM 2253 O O . SER A 1 290 ? 43.594 0.222 -15.347 1.00 30.39 290 SER A O 1
ATOM 2255 N N . GLU A 1 291 ? 44.086 -0.199 -17.520 1.00 34.81 291 GLU A N 1
ATOM 2256 C CA . GLU A 1 291 ? 45.461 -0.670 -17.372 1.00 34.81 291 GLU A CA 1
ATOM 2257 C C . GLU A 1 291 ? 46.299 0.373 -16.617 1.00 34.81 291 GLU A C 1
ATOM 2259 O O . GLU A 1 291 ? 46.610 1.435 -17.149 1.00 34.81 291 GLU A O 1
ATOM 2264 N N . ASP A 1 292 ? 46.645 0.070 -15.370 1.00 28.89 292 ASP A N 1
ATOM 2265 C CA . ASP A 1 292 ? 47.861 0.573 -14.741 1.00 28.89 292 ASP A CA 1
ATOM 2266 C C . ASP A 1 292 ? 48.320 -0.496 -13.742 1.00 28.89 292 ASP A C 1
ATOM 2268 O O . ASP A 1 292 ? 47.666 -0.778 -12.733 1.00 28.89 292 ASP A O 1
ATOM 2272 N N . GLU A 1 293 ? 49.404 -1.182 -14.102 1.00 33.41 293 GLU A N 1
ATOM 2273 C CA . GLU A 1 293 ? 50.016 -2.241 -13.308 1.00 33.41 293 GLU A CA 1
ATOM 2274 C C . GLU A 1 293 ? 50.554 -1.663 -11.992 1.00 33.41 293 GLU A C 1
ATOM 2276 O O . GLU A 1 293 ? 51.585 -0.995 -11.944 1.00 33.41 293 GLU A O 1
ATOM 2281 N N . GLY A 1 294 ? 49.858 -1.954 -10.894 1.00 29.92 294 GLY A N 1
ATOM 2282 C CA . GLY A 1 294 ? 50.339 -1.752 -9.533 1.00 29.92 294 GLY A CA 1
ATOM 2283 C C . GLY A 1 294 ? 50.058 -3.003 -8.709 1.00 29.92 294 GLY A C 1
ATOM 2284 O O . GLY A 1 294 ? 48.903 -3.370 -8.512 1.00 29.92 294 GLY A O 1
ATOM 2285 N N . GLU A 1 295 ? 51.123 -3.671 -8.265 1.00 30.83 295 GLU A N 1
ATOM 2286 C CA . GLU A 1 295 ? 51.124 -4.957 -7.556 1.00 30.83 295 GLU A CA 1
ATOM 2287 C C . GLU A 1 295 ? 50.024 -5.122 -6.480 1.00 30.83 295 GLU A C 1
ATOM 2289 O O . GLU A 1 295 ? 49.732 -4.194 -5.714 1.00 30.83 295 GLU A O 1
ATOM 2294 N N . PRO A 1 296 ? 49.465 -6.338 -6.311 1.00 30.78 296 PRO A N 1
ATOM 2295 C CA . PRO A 1 296 ? 48.492 -6.616 -5.265 1.00 30.78 296 PRO A CA 1
ATOM 2296 C C . PRO A 1 296 ? 49.165 -6.615 -3.886 1.00 30.78 296 PRO A C 1
ATOM 2298 O O . PRO A 1 296 ? 49.759 -7.601 -3.444 1.00 30.78 296 PRO A O 1
ATOM 2301 N N . SER A 1 297 ? 49.036 -5.501 -3.165 1.00 31.67 297 SER A N 1
ATOM 2302 C CA . SER A 1 297 ? 49.393 -5.442 -1.747 1.00 31.67 297 SER A CA 1
ATOM 2303 C C . SER A 1 297 ? 48.538 -6.431 -0.938 1.00 31.67 297 SER A C 1
ATOM 2305 O O . SER A 1 297 ? 47.306 -6.405 -0.968 1.00 31.67 297 SER A O 1
ATOM 2307 N N . GLN A 1 298 ? 49.205 -7.343 -0.227 1.00 32.44 298 GLN A N 1
ATOM 2308 C CA . GLN A 1 298 ? 48.561 -8.348 0.617 1.00 32.44 298 GLN A CA 1
ATOM 2309 C C . GLN A 1 298 ? 47.663 -7.705 1.692 1.00 32.44 298 GLN A C 1
ATOM 2311 O O . GLN A 1 298 ? 48.027 -6.673 2.268 1.00 32.44 298 GLN A O 1
ATOM 2316 N N . PRO A 1 299 ? 46.521 -8.324 2.047 1.00 32.22 299 PRO A N 1
ATOM 2317 C CA . PRO A 1 299 ? 45.683 -7.828 3.128 1.00 32.22 299 PRO A CA 1
ATOM 2318 C C . PRO A 1 299 ? 46.437 -7.937 4.459 1.00 32.22 299 PRO A C 1
ATOM 2320 O O . PRO A 1 299 ? 46.814 -9.024 4.898 1.00 32.22 299 PRO A O 1
ATOM 2323 N N . LYS A 1 300 ? 46.647 -6.792 5.118 1.00 30.25 300 LYS A N 1
ATOM 2324 C CA . LYS A 1 300 ? 47.260 -6.715 6.451 1.00 30.25 300 LYS A CA 1
ATOM 2325 C C . LYS A 1 300 ? 46.471 -7.589 7.445 1.00 30.25 300 LYS A C 1
ATOM 2327 O O . LYS A 1 300 ? 45.278 -7.337 7.649 1.00 30.25 300 LYS A O 1
ATOM 2332 N N . PRO A 1 301 ? 47.099 -8.569 8.118 1.00 32.03 301 PRO A N 1
ATOM 2333 C CA . PRO A 1 301 ? 46.445 -9.344 9.163 1.00 32.03 301 PRO A CA 1
ATOM 2334 C C . PRO A 1 301 ? 46.319 -8.461 10.409 1.00 32.03 301 PRO A C 1
ATOM 2336 O O . PRO A 1 301 ? 47.283 -8.256 11.141 1.00 32.03 301 PRO A O 1
ATOM 2339 N N . GLY A 1 302 ? 45.144 -7.869 10.630 1.00 33.22 302 GLY A N 1
ATOM 2340 C CA . GLY A 1 302 ? 44.970 -6.983 11.784 1.00 33.22 302 GLY A CA 1
ATOM 2341 C C . GLY A 1 302 ? 43.630 -6.280 11.955 1.00 33.22 302 GLY A C 1
ATOM 2342 O O . GLY A 1 302 ? 43.464 -5.576 12.950 1.00 33.22 302 GLY A O 1
ATOM 2343 N N . VAL A 1 303 ? 42.649 -6.463 11.065 1.00 31.11 303 VAL A N 1
ATOM 2344 C CA . VAL A 1 303 ? 41.299 -5.946 11.332 1.00 31.11 303 VAL A CA 1
ATOM 2345 C C . VAL A 1 303 ? 40.649 -6.857 12.368 1.00 31.11 303 VAL A C 1
ATOM 2347 O O . VAL A 1 303 ? 40.116 -7.921 12.050 1.00 31.11 303 VAL A O 1
ATOM 2350 N N . ARG A 1 304 ? 40.737 -6.456 13.642 1.00 31.06 304 ARG A N 1
ATOM 2351 C CA . ARG A 1 304 ? 39.891 -6.992 14.710 1.00 31.06 304 ARG A CA 1
ATOM 2352 C C . ARG A 1 304 ? 38.454 -6.965 14.194 1.00 31.06 304 ARG A C 1
ATOM 2354 O O . ARG A 1 304 ? 37.923 -5.885 13.961 1.00 31.06 304 ARG A O 1
ATOM 2361 N N . ARG A 1 305 ? 37.835 -8.141 14.033 1.00 37.16 305 ARG A N 1
ATOM 2362 C CA . ARG A 1 305 ? 36.374 -8.254 13.963 1.00 37.16 305 ARG A CA 1
ATOM 2363 C C . ARG A 1 305 ? 35.835 -7.459 15.146 1.00 37.16 305 ARG A C 1
ATOM 2365 O O . ARG A 1 305 ? 36.096 -7.840 16.290 1.00 37.16 305 ARG A O 1
ATOM 2372 N N . GLU A 1 306 ? 35.174 -6.336 14.880 1.00 36.31 306 GLU A N 1
ATOM 2373 C CA . GLU A 1 306 ? 34.438 -5.622 15.914 1.00 36.31 306 GLU A CA 1
ATOM 2374 C C . GLU A 1 306 ? 33.541 -6.644 16.605 1.00 36.31 306 GLU A C 1
ATOM 2376 O O . GLU A 1 306 ? 32.815 -7.395 15.948 1.00 36.31 306 GLU A O 1
ATOM 2381 N N . LYS A 1 307 ? 33.681 -6.746 17.931 1.00 39.75 307 LYS A N 1
ATOM 2382 C CA . LYS A 1 307 ? 32.818 -7.587 18.753 1.00 39.75 307 LYS A CA 1
ATOM 2383 C C . LYS A 1 307 ? 31.388 -7.150 18.463 1.00 39.75 307 LYS A C 1
ATOM 2385 O O . LYS A 1 307 ? 30.986 -6.063 18.870 1.00 39.75 307 LYS A O 1
ATOM 2390 N N . GLN A 1 308 ? 30.665 -8.003 17.743 1.00 48.34 308 GLN A N 1
ATOM 2391 C CA . GLN A 1 308 ? 29.226 -7.932 17.564 1.00 48.34 308 GLN A CA 1
ATOM 2392 C C . GLN A 1 308 ? 28.635 -7.673 18.949 1.00 48.34 308 GLN A C 1
ATOM 2394 O O . GLN A 1 308 ? 28.933 -8.410 19.889 1.00 48.34 308 GLN A O 1
ATOM 2399 N N . SER A 1 309 ? 27.956 -6.537 19.120 1.00 42.91 309 SER A N 1
ATOM 2400 C CA . SER A 1 309 ? 27.490 -6.118 20.435 1.00 42.91 309 SER A CA 1
ATOM 2401 C C . SER A 1 309 ? 26.398 -7.079 20.893 1.00 42.91 309 SER A C 1
ATOM 2403 O O . SER A 1 309 ? 25.221 -6.897 20.579 1.00 42.91 309 SER A O 1
ATOM 2405 N N . ASP A 1 310 ? 26.794 -8.106 21.632 1.00 46.03 310 ASP A N 1
ATOM 2406 C CA . ASP A 1 310 ? 25.886 -8.967 22.366 1.00 46.03 310 ASP A CA 1
ATOM 2407 C C . ASP A 1 310 ? 25.338 -8.172 23.554 1.00 46.03 310 ASP A C 1
ATOM 2409 O O . ASP A 1 310 ? 25.828 -8.263 24.679 1.00 46.03 310 ASP A O 1
ATOM 2413 N N . LEU A 1 311 ? 24.338 -7.323 23.302 1.00 46.78 311 LEU A N 1
ATOM 2414 C CA . LEU A 1 311 ? 23.537 -6.760 24.383 1.00 46.78 311 LEU A CA 1
ATOM 2415 C C . LEU A 1 311 ? 22.792 -7.932 25.054 1.00 46.78 311 LEU A C 1
ATOM 2417 O O . LEU A 1 311 ? 22.013 -8.596 24.373 1.00 46.78 311 LEU A O 1
ATOM 2421 N N . PRO A 1 312 ? 22.990 -8.225 26.352 1.00 49.62 312 PRO A N 1
ATOM 2422 C CA . PRO A 1 312 ? 22.565 -9.491 26.972 1.00 49.62 312 PRO A CA 1
ATOM 2423 C C . PRO A 1 312 ? 21.057 -9.795 26.960 1.00 49.62 312 PRO A C 1
ATOM 2425 O O . PRO A 1 312 ? 20.656 -10.906 27.288 1.00 49.62 312 PRO A O 1
ATOM 2428 N N . TRP A 1 313 ? 20.209 -8.820 26.628 1.00 63.56 313 TRP A N 1
ATOM 2429 C CA . TRP A 1 313 ? 18.746 -8.939 26.662 1.00 63.56 313 TRP A CA 1
ATOM 2430 C C . TRP A 1 313 ? 18.101 -9.225 25.298 1.00 63.56 313 TRP A C 1
ATOM 2432 O O . TRP A 1 313 ? 16.875 -9.193 25.192 1.00 63.56 313 TRP A O 1
ATOM 2442 N N . HIS A 1 314 ? 18.884 -9.484 24.247 1.00 49.50 314 HIS A N 1
ATOM 2443 C CA . HIS A 1 314 ? 18.338 -9.832 22.935 1.00 49.50 314 HIS A CA 1
ATOM 2444 C C . HIS A 1 314 ? 18.328 -11.351 22.703 1.00 49.50 314 HIS A C 1
ATOM 2446 O O . HIS A 1 314 ? 19.208 -12.078 23.159 1.00 49.50 314 HIS A O 1
ATOM 2452 N N . ILE A 1 315 ? 17.298 -11.824 21.996 1.00 49.62 315 ILE A N 1
ATOM 2453 C CA . ILE A 1 315 ? 17.159 -13.209 21.530 1.00 49.62 315 ILE A CA 1
ATOM 2454 C C . ILE A 1 315 ? 18.428 -13.588 20.749 1.00 49.62 315 ILE A C 1
ATOM 2456 O O . ILE A 1 315 ? 18.788 -12.870 19.821 1.00 49.62 315 ILE A O 1
ATOM 2460 N N . ASP A 1 316 ? 19.077 -14.712 21.082 1.00 50.22 316 ASP A N 1
ATOM 2461 C CA . ASP A 1 316 ? 20.192 -15.274 20.299 1.00 50.22 316 ASP A CA 1
ATOM 2462 C C . ASP A 1 316 ? 19.678 -15.677 18.907 1.00 50.22 316 ASP A C 1
ATOM 2464 O O . ASP A 1 316 ? 19.214 -16.797 18.665 1.00 50.22 316 ASP A O 1
ATOM 2468 N N . LEU A 1 317 ? 19.719 -14.724 17.976 1.00 51.69 317 LEU A N 1
ATOM 2469 C CA . LEU A 1 317 ? 19.242 -14.917 16.613 1.00 51.69 317 LEU A CA 1
ATOM 2470 C C . LEU A 1 317 ? 20.215 -15.745 15.769 1.00 51.69 317 LEU A C 1
ATOM 2472 O O . LEU A 1 317 ? 19.813 -16.253 14.727 1.00 51.69 317 LEU A O 1
ATOM 2476 N N . ALA A 1 318 ? 21.453 -15.982 16.217 1.00 52.78 318 ALA A N 1
ATOM 2477 C CA . ALA A 1 318 ? 22.318 -16.966 15.573 1.00 52.78 318 ALA A CA 1
ATOM 2478 C C . ALA A 1 318 ? 21.782 -18.383 15.835 1.00 52.78 318 ALA A C 1
ATOM 2480 O O . ALA A 1 318 ? 21.764 -19.226 14.934 1.00 52.78 318 ALA A O 1
ATOM 2481 N N . ARG A 1 319 ? 21.280 -18.645 17.048 1.00 53.66 319 ARG A N 1
ATOM 2482 C CA . ARG A 1 319 ? 20.513 -19.856 17.355 1.00 53.66 319 ARG A CA 1
ATOM 2483 C C . ARG A 1 319 ? 19.172 -19.872 16.622 1.00 53.66 319 ARG A C 1
ATOM 2485 O O . ARG A 1 319 ? 18.891 -20.871 15.964 1.00 53.66 319 ARG A O 1
ATOM 2492 N N . ALA A 1 320 ? 18.403 -18.780 16.648 1.00 52.75 320 ALA A N 1
ATOM 2493 C CA . ALA A 1 320 ? 17.108 -18.724 15.963 1.00 52.75 320 ALA A CA 1
ATOM 2494 C C . ALA A 1 320 ? 17.244 -18.910 14.441 1.00 52.75 320 ALA A C 1
ATOM 2496 O O . ALA A 1 320 ? 16.479 -19.661 13.853 1.00 52.75 320 ALA A O 1
ATOM 2497 N N . GLY A 1 321 ? 18.252 -18.307 13.805 1.00 50.88 321 GLY A N 1
ATOM 2498 C CA . GLY A 1 321 ? 18.552 -18.440 12.377 1.00 50.88 321 GLY A CA 1
ATOM 2499 C C . GLY A 1 321 ? 18.995 -19.853 11.988 1.00 50.88 321 GLY A C 1
ATOM 2500 O O . GLY A 1 321 ? 18.551 -20.380 10.969 1.00 50.88 321 GLY A O 1
ATOM 2501 N N . ARG A 1 322 ? 19.801 -20.521 12.830 1.00 53.41 322 ARG A N 1
ATOM 2502 C CA . ARG A 1 322 ? 20.147 -21.948 12.658 1.00 53.41 322 ARG A CA 1
ATOM 2503 C C . ARG A 1 322 ? 18.929 -22.862 12.828 1.00 53.41 322 ARG A C 1
ATOM 2505 O O . ARG A 1 322 ? 18.812 -23.849 12.101 1.00 53.41 322 ARG A O 1
ATOM 2512 N N . GLU A 1 323 ? 18.024 -22.546 13.753 1.00 52.47 323 GLU A N 1
ATOM 2513 C CA . GLU A 1 323 ? 16.761 -23.271 13.946 1.00 52.47 323 GLU A CA 1
ATOM 2514 C C . GLU A 1 323 ? 15.773 -23.016 12.789 1.00 52.47 323 GLU A C 1
ATOM 2516 O O . GLU A 1 323 ? 15.210 -23.967 12.255 1.00 52.47 323 GLU A O 1
ATOM 2521 N N . LEU A 1 324 ? 15.651 -21.777 12.298 1.00 50.09 324 LEU A N 1
ATOM 2522 C CA . LEU A 1 324 ? 14.862 -21.390 11.117 1.00 50.09 324 LEU A CA 1
ATOM 2523 C C . LEU A 1 324 ? 15.357 -22.085 9.840 1.00 50.09 324 LEU A C 1
ATOM 2525 O O . LEU A 1 324 ? 14.551 -22.626 9.084 1.00 50.09 324 LEU A O 1
ATOM 2529 N N . ALA A 1 325 ? 16.673 -22.137 9.614 1.00 50.34 325 ALA A N 1
ATOM 2530 C CA . ALA A 1 325 ? 17.264 -22.841 8.474 1.00 50.34 325 ALA A CA 1
ATOM 2531 C C . ALA A 1 325 ? 17.072 -24.369 8.560 1.00 50.34 325 ALA A C 1
ATOM 2533 O O . ALA A 1 325 ? 16.869 -25.028 7.539 1.00 50.34 325 ALA A O 1
ATOM 2534 N N . ARG A 1 326 ? 17.082 -24.943 9.773 1.00 48.00 326 ARG A N 1
ATOM 2535 C CA . ARG A 1 326 ? 16.746 -26.360 10.006 1.00 48.00 326 ARG A CA 1
ATOM 2536 C C . ARG A 1 326 ? 15.258 -26.648 9.791 1.00 48.00 326 ARG A C 1
ATOM 2538 O O . ARG A 1 326 ? 14.936 -27.667 9.186 1.00 48.00 326 ARG A O 1
ATOM 2545 N N . HIS A 1 327 ? 14.364 -25.757 10.219 1.00 49.03 327 HIS A N 1
ATOM 2546 C CA . HIS A 1 327 ? 12.915 -25.903 10.043 1.00 49.03 327 HIS A CA 1
ATOM 2547 C C . HIS A 1 327 ? 12.448 -25.645 8.604 1.00 49.03 327 HIS A C 1
ATOM 2549 O O . HIS A 1 327 ? 11.519 -26.302 8.153 1.00 49.03 327 HIS A O 1
ATOM 2555 N N . SER A 1 328 ? 13.133 -24.782 7.848 1.00 49.81 328 SER A N 1
ATOM 2556 C CA . SER A 1 328 ? 12.926 -24.594 6.399 1.00 49.81 328 SER A CA 1
ATOM 2557 C C . SER A 1 328 ? 13.100 -25.902 5.605 1.00 49.81 328 SER A C 1
ATOM 2559 O O . SER A 1 328 ? 12.404 -26.145 4.621 1.00 49.81 328 SER A O 1
ATOM 2561 N N . ARG A 1 329 ? 13.974 -26.798 6.087 1.00 47.75 329 ARG A N 1
ATOM 2562 C CA . ARG A 1 329 ? 14.198 -28.139 5.524 1.00 47.75 329 ARG A CA 1
ATOM 2563 C C . ARG A 1 329 ? 13.177 -29.190 5.980 1.00 47.75 329 ARG A C 1
ATOM 2565 O O . ARG A 1 329 ? 13.112 -30.257 5.373 1.00 47.75 329 ARG A O 1
ATOM 2572 N N . ALA A 1 330 ? 12.395 -28.923 7.029 1.00 51.31 330 ALA A N 1
ATOM 2573 C CA . ALA A 1 330 ? 11.383 -29.843 7.536 1.00 51.31 330 ALA A CA 1
ATOM 2574 C C . ALA A 1 330 ? 10.078 -29.674 6.739 1.00 51.31 330 ALA A C 1
ATOM 2576 O O . ALA A 1 330 ? 9.410 -28.645 6.784 1.00 51.31 330 ALA A O 1
ATOM 2577 N N . SER A 1 331 ? 9.705 -30.719 6.007 1.00 54.09 331 SER A N 1
ATOM 2578 C CA . SER A 1 331 ? 8.637 -30.782 4.998 1.00 54.09 331 SER A CA 1
ATOM 2579 C C . SER A 1 331 ? 7.191 -30.613 5.504 1.00 54.09 331 SER A C 1
ATOM 2581 O O . SER A 1 331 ? 6.243 -31.018 4.829 1.00 54.09 331 SER A O 1
ATOM 2583 N N . ARG A 1 332 ? 6.962 -29.987 6.664 1.00 63.41 332 ARG A N 1
ATOM 2584 C CA . ARG A 1 332 ? 5.615 -29.665 7.153 1.00 63.41 332 ARG A CA 1
ATOM 2585 C C . ARG A 1 332 ? 5.547 -28.223 7.645 1.00 63.41 332 ARG A C 1
ATOM 2587 O O . ARG A 1 332 ? 5.907 -27.934 8.779 1.00 63.41 332 ARG A O 1
ATOM 2594 N N . LYS A 1 333 ? 4.986 -27.342 6.803 1.00 79.94 333 LYS A N 1
ATOM 2595 C CA . LYS A 1 333 ? 4.488 -26.010 7.190 1.00 79.94 333 LYS A CA 1
ATOM 2596 C C . LYS A 1 333 ? 3.328 -26.173 8.180 1.00 79.94 333 LYS A C 1
ATOM 2598 O O . LYS A 1 333 ? 2.168 -26.106 7.786 1.00 79.94 333 LYS A O 1
ATOM 2603 N N . HIS A 1 334 ? 3.616 -26.482 9.440 1.00 89.50 334 HIS A N 1
ATOM 2604 C CA . HIS A 1 334 ? 2.628 -26.601 10.513 1.00 89.50 334 HIS A CA 1
ATOM 2605 C C . HIS A 1 334 ? 3.029 -25.705 11.679 1.00 89.50 334 HIS A C 1
ATOM 2607 O O . HIS A 1 334 ? 4.182 -25.725 12.097 1.00 89.50 334 HIS A O 1
ATOM 2613 N N . ILE A 1 335 ? 2.080 -24.918 12.180 1.00 92.62 335 ILE A N 1
ATOM 2614 C CA . ILE A 1 335 ? 2.262 -24.036 13.333 1.00 92.62 335 ILE A CA 1
ATOM 2615 C C . ILE A 1 335 ? 1.193 -24.324 14.389 1.00 92.62 335 ILE A C 1
ATOM 2617 O O . ILE A 1 335 ? 0.026 -24.557 14.062 1.00 92.62 335 ILE A O 1
ATOM 2621 N N . ALA A 1 336 ? 1.608 -24.319 15.655 1.00 95.56 336 ALA A N 1
ATOM 2622 C CA . ALA A 1 336 ? 0.720 -24.339 16.808 1.00 95.56 336 ALA A CA 1
ATOM 2623 C C . ALA A 1 336 ? 0.601 -22.918 17.374 1.00 95.56 336 ALA A C 1
ATOM 2625 O O . ALA A 1 336 ? 1.615 -22.257 17.594 1.00 95.56 336 ALA A O 1
ATOM 2626 N N . ILE A 1 337 ? -0.625 -22.459 17.599 1.00 96.44 337 ILE A N 1
ATOM 2627 C CA . ILE A 1 337 ? -0.948 -21.159 18.191 1.00 96.44 337 ILE A CA 1
ATOM 2628 C C . ILE A 1 337 ? -1.654 -21.428 19.517 1.00 96.44 337 ILE A C 1
ATOM 2630 O O . ILE A 1 337 ? -2.593 -22.219 19.563 1.00 96.44 337 ILE A O 1
ATOM 2634 N N . VAL A 1 338 ? -1.182 -20.799 20.591 1.00 96.94 338 VAL A N 1
ATOM 2635 C CA . VAL A 1 338 ? -1.776 -20.914 21.929 1.00 96.94 338 VAL A CA 1
ATOM 2636 C C . VAL A 1 338 ? -2.562 -19.636 22.212 1.00 96.94 338 VAL A C 1
ATOM 2638 O O . VAL A 1 338 ? -1.982 -18.553 22.252 1.00 96.94 338 VAL A O 1
ATOM 2641 N N . GLY A 1 339 ? -3.872 -19.781 22.385 1.00 96.50 339 GLY A N 1
ATOM 2642 C CA . GLY A 1 339 ? -4.853 -18.708 22.518 1.00 96.50 339 GLY A CA 1
ATOM 2643 C C . GLY A 1 339 ? -5.722 -18.545 21.265 1.00 96.50 339 GLY A C 1
ATOM 2644 O O . GLY A 1 339 ? -5.213 -18.464 20.147 1.00 96.50 339 GLY A O 1
ATOM 2645 N N . ALA A 1 340 ? -7.034 -18.445 21.472 1.00 96.19 340 ALA A N 1
ATOM 2646 C CA . ALA A 1 340 ? -8.079 -18.210 20.474 1.00 96.19 340 ALA A CA 1
ATOM 2647 C C . ALA A 1 340 ? -8.806 -16.869 20.711 1.00 96.19 340 ALA A C 1
ATOM 2649 O O . ALA A 1 340 ? -9.991 -16.726 20.425 1.00 96.19 340 ALA A O 1
ATOM 2650 N N . GLY A 1 341 ? -8.105 -15.877 21.270 1.00 96.19 341 GLY A N 1
ATOM 2651 C CA . GLY A 1 341 ? -8.530 -14.474 21.206 1.00 96.19 341 GLY A CA 1
ATOM 2652 C C . GLY A 1 341 ? -8.163 -13.832 19.862 1.00 96.19 341 GLY A C 1
ATOM 2653 O O . GLY A 1 341 ? -7.501 -14.456 19.030 1.00 96.19 341 GLY A O 1
ATOM 2654 N N . ILE A 1 342 ? -8.495 -12.549 19.683 1.00 93.81 342 ILE A N 1
ATOM 2655 C CA . ILE A 1 342 ? -8.361 -11.843 18.392 1.00 93.81 342 ILE A CA 1
ATOM 2656 C C . ILE A 1 342 ? -6.951 -11.931 17.788 1.00 93.81 342 ILE A C 1
ATOM 2658 O O . ILE A 1 342 ? -6.795 -12.139 16.587 1.00 93.81 342 ILE A O 1
ATOM 2662 N N . ALA A 1 343 ? -5.906 -11.859 18.620 1.00 95.00 343 ALA A N 1
ATOM 2663 C CA . ALA A 1 343 ? -4.521 -11.991 18.170 1.00 95.00 343 ALA A CA 1
ATOM 2664 C C . ALA A 1 343 ? -4.196 -13.413 17.676 1.00 95.00 343 ALA A C 1
ATOM 2666 O O . ALA A 1 343 ? -3.513 -13.576 16.661 1.00 95.00 343 ALA A O 1
ATOM 2667 N N . GLY A 1 344 ? -4.696 -14.437 18.373 1.00 96.12 344 GLY A N 1
ATOM 2668 C CA . GLY A 1 344 ? -4.512 -15.841 18.011 1.00 96.12 344 GLY A CA 1
ATOM 2669 C C . GLY A 1 344 ? -5.226 -16.183 16.707 1.00 96.12 344 GLY A C 1
ATOM 2670 O O . GLY A 1 344 ? -4.597 -16.703 15.784 1.00 96.12 344 GLY A O 1
ATOM 2671 N N . CYS A 1 345 ? -6.498 -15.794 16.584 1.00 95.00 345 CYS A N 1
ATOM 2672 C CA . CYS A 1 345 ? -7.303 -16.018 15.383 1.00 95.00 345 CYS A CA 1
ATOM 2673 C C . CYS A 1 345 ? -6.769 -15.243 14.167 1.00 95.00 345 CYS A C 1
ATOM 2675 O O . CYS A 1 345 ? -6.602 -15.821 13.090 1.00 95.00 345 CYS A O 1
ATOM 2677 N N . ALA A 1 346 ? -6.385 -13.971 14.331 1.00 93.12 346 ALA A N 1
ATOM 2678 C CA . ALA A 1 346 ? -5.775 -13.192 13.251 1.00 93.12 346 ALA A CA 1
ATOM 2679 C C . ALA A 1 346 ? -4.433 -13.794 12.791 1.00 93.12 346 ALA A C 1
ATOM 2681 O O . ALA A 1 346 ? -4.177 -13.902 11.588 1.00 93.12 346 ALA A O 1
ATOM 2682 N N . THR A 1 347 ? -3.595 -14.252 13.730 1.00 94.88 347 THR A N 1
ATOM 2683 C CA . THR A 1 347 ? -2.331 -14.941 13.411 1.00 94.88 347 THR A CA 1
ATOM 2684 C C . THR A 1 347 ? -2.591 -16.256 12.680 1.00 94.88 347 THR A C 1
ATOM 2686 O O . THR A 1 347 ? -1.935 -16.544 11.677 1.00 94.88 347 THR A O 1
ATOM 2689 N N . ALA A 1 348 ? -3.577 -17.036 13.130 1.00 94.31 348 ALA A N 1
ATOM 2690 C CA . ALA A 1 348 ? -3.977 -18.285 12.492 1.00 94.31 348 ALA A CA 1
ATOM 2691 C C . ALA A 1 348 ? -4.426 -18.061 11.047 1.00 94.31 348 ALA A C 1
ATOM 2693 O O . ALA A 1 348 ? -3.912 -18.715 10.138 1.00 94.31 348 ALA A O 1
ATOM 2694 N N . SER A 1 349 ? -5.307 -17.084 10.824 1.00 90.56 349 SER A N 1
ATOM 2695 C CA . SER A 1 349 ? -5.770 -16.687 9.493 1.00 90.56 349 SER A CA 1
ATOM 2696 C C . SER A 1 349 ? -4.603 -16.254 8.597 1.00 90.56 349 SER A C 1
ATOM 2698 O O . SER A 1 349 ? -4.443 -16.752 7.480 1.00 90.56 349 SER A O 1
ATOM 2700 N N . ALA A 1 350 ? -3.703 -15.406 9.106 1.00 87.88 350 ALA A N 1
ATOM 2701 C CA . ALA A 1 350 ? -2.527 -14.956 8.364 1.00 87.88 350 ALA A CA 1
ATOM 2702 C C . ALA A 1 350 ? -1.593 -16.114 7.959 1.00 87.88 350 ALA A C 1
ATOM 2704 O O . ALA A 1 350 ? -1.056 -16.107 6.844 1.00 87.88 350 ALA A O 1
ATOM 2705 N N . MET A 1 351 ? -1.395 -17.107 8.829 1.00 88.94 351 MET A N 1
ATOM 2706 C CA . MET A 1 351 ? -0.568 -18.286 8.546 1.00 88.9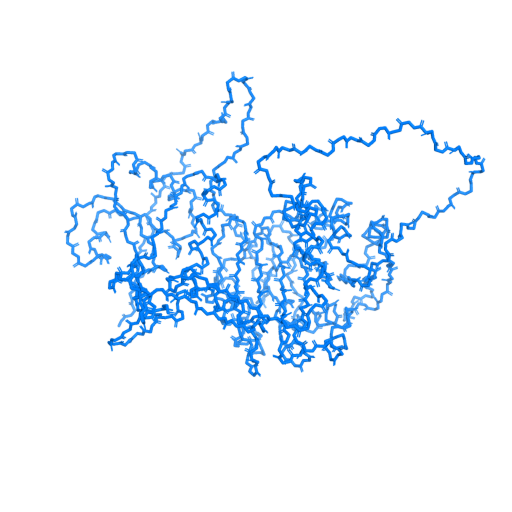4 351 MET A CA 1
ATOM 2707 C C . MET A 1 351 ? -1.259 -19.249 7.573 1.00 88.94 351 MET A C 1
ATOM 2709 O O . MET A 1 351 ? -0.631 -19.701 6.610 1.00 88.94 351 MET A O 1
ATOM 2713 N N . ALA A 1 352 ? -2.555 -19.509 7.758 1.00 86.62 352 ALA A N 1
ATOM 2714 C CA . ALA A 1 352 ? -3.353 -20.348 6.865 1.00 86.62 352 ALA A CA 1
ATOM 2715 C C . ALA A 1 352 ? -3.371 -19.790 5.431 1.00 86.62 352 ALA A C 1
ATOM 2717 O O . ALA A 1 352 ? -3.111 -20.526 4.479 1.00 86.62 352 ALA A O 1
ATOM 2718 N N . ASN A 1 353 ? -3.524 -18.470 5.277 1.00 79.25 353 ASN A N 1
ATOM 2719 C CA . ASN A 1 353 ? -3.445 -17.776 3.983 1.00 79.25 353 ASN A CA 1
ATOM 2720 C C . ASN A 1 353 ? -2.059 -17.876 3.310 1.00 79.25 353 ASN A C 1
ATOM 2722 O O . ASN A 1 353 ? -1.923 -17.630 2.112 1.00 79.25 353 ASN A O 1
ATOM 2726 N N . ARG A 1 354 ? -1.015 -18.261 4.057 1.00 78.75 354 ARG A N 1
ATOM 2727 C CA . ARG A 1 354 ? 0.344 -18.562 3.556 1.00 78.75 354 ARG A CA 1
ATOM 2728 C C . ARG A 1 354 ? 0.585 -20.061 3.335 1.00 78.75 354 ARG A C 1
ATOM 2730 O O . ARG A 1 354 ? 1.722 -20.488 3.126 1.00 78.75 354 ARG A O 1
ATOM 2737 N N . GLY A 1 355 ? -0.475 -20.867 3.384 1.00 78.38 355 GLY A N 1
ATOM 2738 C CA . GLY A 1 355 ? -0.432 -22.309 3.158 1.00 78.38 355 GLY A CA 1
ATOM 2739 C C . GLY A 1 355 ? 0.143 -23.110 4.326 1.00 78.38 355 GLY A C 1
ATOM 2740 O O . GLY A 1 355 ? 0.570 -24.248 4.117 1.00 78.38 355 GLY A O 1
ATOM 2741 N N . TRP A 1 356 ? 0.191 -22.533 5.532 1.00 86.12 356 TRP A N 1
ATOM 2742 C CA . TRP A 1 356 ? 0.513 -23.283 6.742 1.00 86.12 356 TRP A CA 1
ATOM 2743 C C . TRP A 1 356 ? -0.707 -24.072 7.206 1.00 86.12 356 TRP A C 1
ATOM 2745 O O . TRP A 1 356 ? -1.821 -23.557 7.253 1.00 86.12 356 TRP A O 1
ATOM 2755 N N . ARG A 1 357 ? -0.488 -25.318 7.624 1.00 90.25 357 ARG A N 1
ATOM 2756 C CA . ARG A 1 357 ? -1.417 -26.005 8.517 1.00 90.25 357 ARG A CA 1
ATOM 2757 C C . ARG A 1 357 ? -1.352 -25.295 9.868 1.00 90.25 357 ARG A C 1
ATOM 2759 O O . ARG A 1 357 ? -0.254 -25.049 10.366 1.00 90.25 357 ARG A O 1
ATOM 2766 N N . VAL A 1 358 ? -2.493 -24.998 10.473 1.00 95.25 358 VAL A N 1
ATOM 2767 C CA . VAL A 1 358 ? -2.557 -24.301 11.763 1.00 95.25 358 VAL A CA 1
ATOM 2768 C C . VAL A 1 358 ? -3.320 -25.161 12.762 1.00 95.25 358 VAL A C 1
ATOM 2770 O O . VAL A 1 358 ? -4.357 -25.725 12.425 1.00 95.25 358 VAL A O 1
ATOM 2773 N N . SER A 1 359 ? -2.796 -25.280 13.978 1.00 96.12 359 SER A N 1
ATOM 2774 C CA . SER A 1 359 ? -3.520 -25.818 15.133 1.00 96.12 359 SER A CA 1
ATOM 2775 C C . SER A 1 359 ? -3.636 -24.720 16.179 1.00 96.12 359 SER A C 1
ATOM 2777 O O . SER A 1 359 ? -2.615 -24.165 16.576 1.00 96.12 359 SER A O 1
ATOM 2779 N N . ILE A 1 360 ? -4.856 -24.411 16.611 1.00 96.06 360 ILE A N 1
ATOM 2780 C CA . ILE A 1 360 ? -5.118 -23.447 17.683 1.00 96.06 360 ILE A CA 1
ATOM 2781 C C . ILE A 1 360 ? -5.460 -24.238 18.945 1.00 96.06 360 ILE A C 1
ATOM 2783 O O . ILE A 1 360 ? -6.265 -25.165 18.888 1.00 96.06 360 ILE A O 1
ATOM 2787 N N . TYR A 1 361 ? -4.833 -23.882 20.060 1.00 96.56 361 TYR A N 1
ATOM 2788 C CA . TYR A 1 361 ? -5.095 -24.452 21.375 1.00 96.56 361 TYR A CA 1
ATOM 2789 C C . TYR A 1 361 ? -5.565 -23.341 22.300 1.00 96.56 361 TYR A C 1
ATOM 2791 O O . TYR A 1 361 ? -4.823 -22.392 22.541 1.00 96.56 361 TYR A O 1
ATOM 2799 N N . ASP A 1 362 ? -6.770 -23.470 22.836 1.00 96.31 362 ASP A N 1
ATOM 2800 C CA . ASP A 1 362 ? -7.294 -22.582 23.867 1.00 96.31 362 ASP A CA 1
ATOM 2801 C C . ASP A 1 362 ? -7.770 -23.417 25.060 1.00 96.31 362 ASP A C 1
ATOM 2803 O O . ASP A 1 362 ? -8.081 -24.601 24.918 1.00 96.31 362 ASP A O 1
ATOM 2807 N N . ARG A 1 363 ? -7.774 -22.814 26.251 1.00 95.69 363 ARG A N 1
ATOM 2808 C CA . ARG A 1 363 ? -8.298 -23.456 27.464 1.00 95.69 363 ARG A CA 1
ATOM 2809 C C . ARG A 1 363 ? -9.825 -23.527 27.461 1.00 95.69 363 ARG A C 1
ATOM 2811 O O . ARG A 1 363 ? -10.393 -24.349 28.175 1.00 95.69 363 ARG A O 1
ATOM 2818 N N . HIS A 1 364 ? -10.468 -22.656 26.690 1.00 95.00 364 HIS A N 1
ATOM 2819 C CA . HIS A 1 364 ? -11.912 -22.545 26.562 1.00 95.00 364 HIS A CA 1
ATOM 2820 C C . HIS A 1 364 ? -12.423 -23.343 25.361 1.00 95.00 364 HIS A C 1
ATOM 2822 O O . HIS A 1 364 ? -11.708 -23.574 24.389 1.00 95.00 364 HIS A O 1
ATOM 2828 N N . GLY A 1 365 ? -13.690 -23.760 25.417 1.00 90.69 365 GLY A N 1
ATOM 2829 C CA . GLY A 1 365 ? -14.333 -24.516 24.334 1.00 90.69 365 GLY A CA 1
ATOM 2830 C C . GLY A 1 365 ? -14.784 -23.669 23.137 1.00 90.69 365 GLY A C 1
ATOM 2831 O O . GLY A 1 365 ? -15.291 -24.230 22.170 1.00 90.69 365 GLY A O 1
ATOM 2832 N N . GLN A 1 366 ? -14.646 -22.342 23.209 1.00 91.94 366 GLN A N 1
ATOM 2833 C CA . GLN A 1 366 ? -15.040 -21.385 22.171 1.00 91.94 366 GLN A CA 1
ATOM 2834 C C . GLN A 1 366 ? -13.985 -20.266 22.055 1.00 91.94 366 GLN A C 1
ATOM 2836 O O . GLN A 1 366 ? -13.427 -19.869 23.086 1.00 91.94 366 GLN A O 1
ATOM 2841 N N . PRO A 1 367 ? -13.710 -19.741 20.844 1.00 94.19 367 PRO A N 1
ATOM 2842 C CA . PRO A 1 367 ? -12.877 -18.555 20.652 1.00 94.19 367 PRO A CA 1
ATOM 2843 C C . PRO A 1 367 ? -13.441 -17.320 21.358 1.00 94.19 367 PRO A C 1
ATOM 2845 O O . PRO A 1 367 ? -14.624 -17.243 21.680 1.00 94.19 367 PRO A O 1
ATOM 2848 N N . GLY A 1 368 ? -12.577 -16.338 21.606 1.00 94.06 368 GLY A N 1
ATOM 2849 C CA . GLY A 1 368 ? -12.994 -15.050 22.151 1.00 94.06 368 GLY A CA 1
ATOM 2850 C C . GLY A 1 368 ? -13.504 -15.081 23.596 1.00 94.06 368 GLY A C 1
ATOM 2851 O O . GLY A 1 368 ? -14.017 -14.079 24.053 1.00 94.06 368 GLY A O 1
ATOM 2852 N N . ALA A 1 369 ? -13.344 -16.161 24.363 1.00 94.06 369 ALA A N 1
ATOM 2853 C CA . ALA A 1 369 ? -14.001 -16.315 25.670 1.00 94.06 369 ALA A CA 1
ATOM 2854 C C . ALA A 1 369 ? -13.489 -15.414 26.828 1.00 94.06 369 ALA A C 1
ATOM 2856 O O . ALA A 1 369 ? -13.987 -15.531 27.945 1.00 94.06 369 ALA A O 1
ATOM 2857 N N . GLU A 1 370 ? -12.504 -14.531 26.606 1.00 93.94 370 GLU A N 1
ATOM 2858 C CA . GLU A 1 370 ? -11.945 -13.644 27.650 1.00 93.94 370 GLU A CA 1
ATOM 2859 C C . GLU A 1 370 ? -11.924 -12.168 27.238 1.00 93.94 370 GLU A C 1
ATOM 2861 O O . GLU A 1 370 ? -12.970 -11.581 26.996 1.00 93.94 370 GLU A O 1
ATOM 2866 N N . ALA A 1 371 ? -10.753 -11.528 27.143 1.00 92.81 371 ALA A N 1
ATOM 2867 C CA . ALA A 1 371 ? -10.652 -10.108 26.796 1.00 92.81 371 ALA A CA 1
ATOM 2868 C C . ALA A 1 371 ? -11.231 -9.783 25.401 1.00 92.81 371 ALA A C 1
ATOM 2870 O O . ALA A 1 371 ? -11.672 -8.662 25.159 1.00 92.81 371 ALA A O 1
ATOM 2871 N N . SER A 1 372 ? -11.253 -10.763 24.490 1.00 93.69 372 SER A N 1
ATOM 2872 C CA . SER A 1 372 ? -11.924 -10.672 23.182 1.00 93.69 372 SER A CA 1
ATOM 2873 C C . SER A 1 372 ? -13.416 -11.044 23.234 1.00 93.69 372 SER A C 1
ATOM 2875 O O . SER A 1 372 ? -14.028 -11.176 22.186 1.00 93.69 372 SER A O 1
ATOM 2877 N N . GLY A 1 373 ? -13.992 -11.201 24.428 1.00 92.12 373 GLY A N 1
ATOM 2878 C CA . GLY A 1 373 ? -15.371 -11.643 24.668 1.00 92.12 373 GLY A CA 1
ATOM 2879 C C . GLY A 1 373 ? -16.387 -10.522 24.806 1.00 92.12 373 GLY A C 1
ATOM 2880 O O . GLY A 1 373 ? -17.550 -10.773 25.112 1.00 92.12 373 GLY A O 1
ATOM 2881 N N . ASN A 1 374 ? -15.949 -9.275 24.630 1.00 91.81 374 ASN A N 1
ATOM 2882 C CA . ASN A 1 374 ? -16.837 -8.122 24.678 1.00 91.81 374 ASN A CA 1
ATOM 2883 C C . ASN A 1 374 ? -17.842 -8.195 23.521 1.00 91.81 374 ASN A C 1
ATOM 2885 O O . ASN A 1 374 ? -17.421 -8.473 22.405 1.00 91.81 374 ASN A O 1
ATOM 2889 N N . PRO A 1 375 ? -19.131 -7.884 23.734 1.00 86.56 375 PRO A N 1
ATOM 2890 C CA . PRO A 1 375 ? -20.146 -7.988 22.681 1.00 86.56 375 PRO A CA 1
ATOM 2891 C C . PRO A 1 375 ? -19.921 -6.993 21.534 1.00 86.56 375 PRO A C 1
ATOM 2893 O O . PRO A 1 375 ? -20.349 -7.232 20.411 1.00 86.56 375 PRO A O 1
ATOM 2896 N N . GLN A 1 376 ? -19.266 -5.861 21.817 1.00 90.12 376 GLN A N 1
ATOM 2897 C CA . GLN A 1 376 ? -18.911 -4.847 20.829 1.00 90.12 376 GLN A CA 1
ATOM 2898 C C . GLN A 1 376 ? -17.537 -4.265 21.166 1.00 90.12 376 GLN A C 1
ATOM 2900 O O . GLN A 1 376 ? -17.312 -3.764 22.269 1.00 90.12 376 GLN A O 1
ATOM 2905 N N . GLY A 1 377 ? -16.610 -4.337 20.215 1.00 92.38 377 GLY A N 1
ATOM 2906 C CA . GLY A 1 377 ? -15.284 -3.737 20.291 1.00 92.38 377 GLY A CA 1
ATOM 2907 C C . GLY A 1 377 ? -15.146 -2.615 19.272 1.00 92.38 377 GLY A C 1
ATOM 2908 O O . GLY A 1 377 ? -15.294 -2.840 18.073 1.00 92.38 377 GLY A O 1
ATOM 2909 N N . ILE A 1 378 ? -14.837 -1.406 19.735 1.00 93.12 378 ILE A N 1
ATOM 2910 C CA . ILE A 1 378 ? -14.539 -0.282 18.845 1.00 93.12 378 ILE A CA 1
ATOM 2911 C C . ILE A 1 378 ? -13.137 -0.426 18.248 1.00 93.12 378 ILE A C 1
ATOM 2913 O O . ILE A 1 378 ? -12.181 -0.787 18.942 1.00 93.12 378 ILE A O 1
ATOM 2917 N N . ILE A 1 379 ? -12.984 -0.082 16.970 1.00 91.38 379 ILE A N 1
ATOM 2918 C CA . ILE A 1 379 ? -11.659 0.111 16.374 1.00 91.38 379 ILE A CA 1
ATOM 2919 C C . ILE A 1 379 ? -11.173 1.489 16.819 1.00 91.38 379 ILE A C 1
ATOM 2921 O O . ILE A 1 379 ? -11.445 2.497 16.171 1.00 91.38 379 ILE A O 1
ATOM 2925 N N . TYR A 1 380 ? -10.515 1.539 17.974 1.00 87.00 380 TYR A N 1
ATOM 2926 C CA . TYR A 1 380 ? -10.207 2.801 18.640 1.00 87.00 380 TYR A CA 1
ATOM 2927 C C . TYR A 1 380 ? -9.072 3.581 17.945 1.00 87.00 380 TYR A C 1
ATOM 2929 O O . TYR A 1 380 ? -7.939 3.086 17.881 1.00 87.00 380 TYR A O 1
ATOM 2937 N N . PRO A 1 381 ? -9.321 4.818 17.473 1.00 83.88 381 PRO A N 1
ATOM 2938 C CA . PRO A 1 381 ? -8.297 5.645 16.859 1.00 83.88 381 PRO A CA 1
ATOM 2939 C C . PRO A 1 381 ? -7.533 6.448 17.912 1.00 83.88 381 PRO A C 1
ATOM 2941 O O . PRO A 1 381 ? -8.032 7.428 18.461 1.00 83.88 381 PRO A O 1
ATOM 2944 N N . ARG A 1 382 ? -6.272 6.080 18.161 1.00 84.44 382 ARG A N 1
ATOM 2945 C CA . ARG A 1 382 ? -5.364 6.887 18.987 1.00 84.44 382 ARG A CA 1
ATOM 2946 C C . ARG A 1 382 ? -4.301 7.559 18.129 1.00 84.44 382 ARG A C 1
ATOM 2948 O O . ARG A 1 382 ? -3.241 6.984 17.883 1.00 84.44 382 ARG A O 1
ATOM 2955 N N . LEU A 1 383 ? -4.586 8.786 17.698 1.00 85.44 383 LEU A N 1
ATOM 2956 C CA . LEU A 1 383 ? -3.626 9.627 16.986 1.00 85.44 383 LEU A CA 1
ATOM 2957 C C . LEU A 1 383 ? -2.760 10.443 17.952 1.00 85.44 383 LEU A C 1
ATOM 2959 O O . LEU A 1 383 ? -3.153 10.760 19.074 1.00 85.44 383 LEU A O 1
ATOM 2963 N N . SER A 1 384 ? -1.562 10.787 17.492 1.00 84.81 384 SER A N 1
ATOM 2964 C CA . SER A 1 384 ? -0.656 11.717 18.157 1.00 84.81 384 SER A CA 1
ATOM 2965 C C . SER A 1 384 ? -0.283 12.825 17.181 1.00 84.81 384 SER A C 1
ATOM 2967 O O . SER A 1 384 ? -0.204 12.596 15.977 1.00 84.81 384 SER A O 1
ATOM 2969 N N . THR A 1 385 ? -0.011 14.016 17.709 1.00 85.25 385 THR A N 1
ATOM 2970 C CA . THR A 1 385 ? 0.575 15.121 16.940 1.00 85.25 385 THR A CA 1
ATOM 2971 C C . THR A 1 385 ? 2.016 14.823 16.513 1.00 85.25 385 THR A C 1
ATOM 2973 O O . THR A 1 385 ? 2.513 15.419 15.560 1.00 85.25 385 THR A O 1
ATOM 2976 N N . GLU A 1 386 ? 2.680 13.868 17.173 1.00 84.94 386 GLU A N 1
ATOM 2977 C CA . GLU A 1 386 ? 4.048 13.463 16.870 1.00 84.94 386 GLU A CA 1
ATOM 2978 C C . GLU A 1 386 ? 4.095 12.164 16.048 1.00 84.94 386 GLU A C 1
ATOM 2980 O O . GLU A 1 386 ? 3.456 11.171 16.383 1.00 84.94 386 GLU A O 1
ATOM 2985 N N . ALA A 1 387 ? 4.950 12.108 15.034 1.00 81.19 387 ALA A N 1
ATOM 2986 C CA . ALA A 1 387 ? 5.383 10.939 14.283 1.00 81.19 387 ALA A CA 1
ATOM 2987 C C . ALA A 1 387 ? 6.429 10.108 15.057 1.00 81.19 387 ALA A C 1
ATOM 2989 O O . ALA A 1 387 ? 7.449 9.691 14.505 1.00 81.19 387 ALA A O 1
ATOM 2990 N N . SER A 1 388 ? 6.208 9.859 16.352 1.00 84.00 388 SER A N 1
ATOM 2991 C CA . SER A 1 388 ? 7.024 8.919 17.138 1.00 84.00 388 SER A CA 1
ATOM 2992 C C . SER A 1 388 ? 6.872 7.478 16.624 1.00 84.00 388 SER A C 1
ATOM 2994 O O . SER A 1 388 ? 5.931 7.170 15.896 1.00 84.00 388 SER A O 1
ATOM 2996 N N . PHE A 1 389 ? 7.766 6.562 17.018 1.00 80.31 389 PHE A N 1
ATOM 2997 C CA . PHE A 1 389 ? 7.652 5.148 16.626 1.00 80.31 389 PHE A CA 1
ATOM 2998 C C . PHE A 1 389 ? 6.281 4.552 16.987 1.00 80.31 389 PHE A C 1
ATOM 3000 O O . PHE A 1 389 ? 5.632 3.948 16.138 1.00 80.31 389 PHE A O 1
ATOM 3007 N N . LEU A 1 390 ? 5.816 4.777 18.222 1.00 84.62 390 LEU A N 1
ATOM 3008 C CA . LEU A 1 390 ? 4.521 4.275 18.682 1.00 84.62 390 LEU A CA 1
ATOM 3009 C C . LEU A 1 390 ? 3.356 4.912 17.914 1.00 84.62 390 LEU A C 1
ATOM 3011 O O . LEU A 1 390 ? 2.399 4.224 17.583 1.00 84.62 390 LEU A O 1
ATOM 3015 N N . SER A 1 391 ? 3.449 6.204 17.589 1.00 85.19 391 SER A N 1
ATOM 3016 C CA . SER A 1 391 ? 2.436 6.890 16.781 1.00 85.19 391 SER A CA 1
ATOM 3017 C C . SER A 1 391 ? 2.345 6.318 15.365 1.00 85.19 391 SER A C 1
ATOM 3019 O O . SER A 1 391 ? 1.255 5.991 14.906 1.00 85.19 391 SER A O 1
ATOM 3021 N N . ARG A 1 392 ? 3.489 6.094 14.703 1.00 83.94 392 ARG A N 1
ATOM 3022 C CA . ARG A 1 392 ? 3.528 5.464 13.373 1.00 83.94 392 ARG A CA 1
ATOM 3023 C C . ARG A 1 392 ? 2.989 4.036 13.402 1.00 83.94 392 ARG A C 1
ATOM 3025 O O . ARG A 1 392 ? 2.248 3.656 12.502 1.00 83.94 392 ARG A O 1
ATOM 3032 N N . LEU A 1 393 ? 3.313 3.265 14.444 1.00 85.81 393 LEU A N 1
ATOM 3033 C CA . LEU A 1 393 ? 2.773 1.917 14.630 1.00 85.81 393 LEU A CA 1
ATOM 3034 C C . LEU A 1 393 ? 1.252 1.940 14.834 1.00 85.81 393 LEU A C 1
ATOM 3036 O O . LEU A 1 393 ? 0.550 1.154 14.205 1.00 85.81 393 LEU A O 1
ATOM 3040 N N . ASN A 1 394 ? 0.743 2.853 15.666 1.00 88.94 394 ASN A N 1
ATOM 3041 C CA . ASN A 1 394 ? -0.694 3.015 15.887 1.00 88.94 394 ASN A CA 1
ATOM 3042 C C . ASN A 1 394 ? -1.416 3.441 14.609 1.00 88.94 394 ASN A C 1
ATOM 3044 O O . ASN A 1 394 ? -2.462 2.883 14.301 1.00 88.94 394 ASN A O 1
ATOM 3048 N N . LEU A 1 395 ? -0.855 4.383 13.844 1.00 87.88 395 LEU A N 1
ATOM 3049 C CA . LEU A 1 395 ? -1.425 4.815 12.570 1.00 87.88 395 LEU A CA 1
ATOM 3050 C C . LEU A 1 395 ? -1.461 3.661 11.561 1.00 87.88 395 LEU A C 1
ATOM 3052 O O . LEU A 1 395 ? -2.511 3.392 10.984 1.00 87.88 395 LEU A O 1
ATOM 3056 N N . ALA A 1 396 ? -0.348 2.943 11.389 1.00 86.31 396 ALA A N 1
ATOM 3057 C CA . ALA A 1 396 ? -0.280 1.788 10.496 1.00 86.31 396 ALA A CA 1
ATOM 3058 C C . ALA A 1 396 ? -1.255 0.678 10.924 1.00 86.31 396 ALA A C 1
ATOM 3060 O O . ALA A 1 396 ? -1.963 0.118 10.088 1.00 86.31 396 ALA A O 1
ATOM 3061 N N . GLY A 1 397 ? -1.341 0.394 12.228 1.00 89.56 397 GLY A N 1
ATOM 3062 C CA . GLY A 1 397 ? -2.276 -0.576 12.794 1.00 89.56 397 GLY A CA 1
ATOM 3063 C C . GLY A 1 397 ? -3.735 -0.169 12.596 1.00 89.56 397 GLY A C 1
ATOM 3064 O O . GLY A 1 397 ? -4.535 -0.987 12.153 1.00 89.56 397 GLY A O 1
ATOM 3065 N N . LEU A 1 398 ? -4.068 1.098 12.851 1.00 89.88 398 LEU A N 1
ATOM 3066 C CA . LEU A 1 398 ? -5.405 1.655 12.652 1.00 89.88 398 LEU A CA 1
ATOM 3067 C C . LEU A 1 398 ? -5.822 1.591 11.183 1.00 89.88 398 LEU A C 1
ATOM 3069 O O . LEU A 1 398 ? -6.928 1.153 10.886 1.00 89.88 398 LEU A O 1
ATOM 3073 N N . ARG A 1 399 ? -4.931 1.978 10.263 1.00 86.25 399 ARG A N 1
ATOM 3074 C CA . ARG A 1 399 ? -5.179 1.898 8.818 1.00 86.25 399 ARG A CA 1
ATOM 3075 C C . ARG A 1 399 ? -5.322 0.458 8.352 1.00 86.25 399 ARG A C 1
ATOM 3077 O O . ARG A 1 399 ? -6.211 0.161 7.566 1.00 86.25 399 ARG A O 1
ATOM 3084 N N . PHE A 1 400 ? -4.484 -0.460 8.822 1.00 86.44 400 PHE A N 1
ATOM 3085 C CA . PHE A 1 400 ? -4.644 -1.869 8.470 1.00 86.44 400 PHE A CA 1
ATOM 3086 C C . PHE A 1 400 ? -5.983 -2.414 8.989 1.00 86.44 400 PHE A C 1
ATOM 3088 O O . PHE A 1 400 ? -6.737 -3.025 8.233 1.00 86.44 400 PHE A O 1
ATOM 3095 N N . ALA A 1 401 ? -6.309 -2.135 10.254 1.00 88.31 401 ALA A N 1
ATOM 3096 C CA . ALA A 1 401 ? -7.553 -2.554 10.891 1.00 88.31 401 ALA A CA 1
ATOM 3097 C C . ALA A 1 401 ? -8.793 -1.978 10.191 1.00 88.31 401 ALA A C 1
ATOM 3099 O O . ALA A 1 401 ? -9.750 -2.716 9.972 1.00 88.31 401 ALA A O 1
ATOM 3100 N N . SER A 1 402 ? -8.768 -0.702 9.787 1.00 83.44 402 SER A N 1
ATOM 3101 C CA . SER A 1 402 ? -9.910 -0.038 9.145 1.00 83.44 402 SER A CA 1
ATOM 3102 C C . SER A 1 402 ? -10.308 -0.669 7.815 1.00 83.44 402 SER A C 1
ATOM 3104 O O . SER A 1 402 ? -11.466 -0.565 7.441 1.00 83.44 402 SER A O 1
ATOM 3106 N N . HIS A 1 403 ? -9.378 -1.317 7.104 1.00 82.00 403 HIS A N 1
ATOM 3107 C CA . HIS A 1 403 ? -9.699 -2.078 5.890 1.00 82.00 403 HIS A CA 1
ATOM 3108 C C . HIS A 1 403 ? -9.967 -3.546 6.204 1.00 82.00 403 HIS A C 1
ATOM 3110 O O . HIS A 1 403 ? -10.921 -4.123 5.695 1.00 82.00 403 HIS A O 1
ATOM 3116 N N . PHE A 1 404 ? -9.148 -4.164 7.063 1.00 85.19 404 PHE A N 1
ATOM 3117 C CA . PHE A 1 404 ? -9.299 -5.575 7.414 1.00 85.19 404 PHE A CA 1
ATOM 3118 C C . PHE A 1 404 ? -10.696 -5.876 7.967 1.00 85.19 404 PHE A C 1
ATOM 3120 O O . PHE A 1 404 ? -11.313 -6.866 7.574 1.00 85.19 404 PHE A O 1
ATOM 3127 N N . TYR A 1 405 ? -11.220 -5.003 8.833 1.00 87.19 405 TYR A N 1
ATOM 3128 C CA . TYR A 1 405 ? -12.511 -5.234 9.467 1.00 87.19 405 TYR A CA 1
ATOM 3129 C C . TYR A 1 405 ? -13.726 -4.928 8.581 1.00 87.19 405 TYR A C 1
ATOM 3131 O O . TYR A 1 405 ? -14.812 -5.424 8.872 1.00 87.19 405 TYR A O 1
ATOM 3139 N N . GLN A 1 406 ? -13.547 -4.251 7.439 1.00 82.75 406 GLN A N 1
ATOM 3140 C CA . GLN A 1 406 ? -14.622 -4.084 6.447 1.00 82.75 406 GLN A CA 1
ATOM 3141 C C . GLN A 1 406 ? -15.155 -5.426 5.934 1.00 82.75 406 GLN A C 1
ATOM 3143 O O . GLN A 1 406 ? -16.316 -5.519 5.553 1.00 82.75 406 GLN A O 1
ATOM 3148 N N . LEU A 1 407 ? -14.343 -6.488 5.973 1.00 79.75 407 LEU A N 1
ATOM 3149 C CA . LEU A 1 407 ? -14.767 -7.843 5.603 1.00 79.75 407 LEU A CA 1
ATOM 3150 C C . LEU A 1 407 ? -15.882 -8.398 6.509 1.00 79.75 407 LEU A C 1
ATOM 3152 O O . LEU A 1 407 ? -16.639 -9.275 6.082 1.00 79.75 407 LEU A O 1
ATOM 3156 N N . PHE A 1 408 ? -15.975 -7.895 7.742 1.00 83.94 408 PHE A N 1
ATOM 3157 C CA . PHE A 1 408 ? -16.936 -8.324 8.763 1.00 83.94 408 PHE A CA 1
ATOM 3158 C C . PHE A 1 408 ? -18.101 -7.336 8.923 1.00 83.94 408 PHE A C 1
ATOM 3160 O O . PHE A 1 408 ? -19.140 -7.685 9.479 1.00 83.94 408 PHE A O 1
ATOM 3167 N N . TRP A 1 409 ? -17.961 -6.130 8.373 1.00 84.56 409 TRP A N 1
ATOM 3168 C CA . TRP A 1 409 ? -19.026 -5.143 8.245 1.00 84.56 409 TRP A CA 1
ATOM 3169 C C . TRP A 1 409 ? -19.929 -5.492 7.067 1.00 84.56 409 TRP A C 1
ATOM 3171 O O . TRP A 1 409 ? -19.663 -5.153 5.914 1.00 84.56 409 TRP A O 1
ATOM 3181 N N . LYS A 1 410 ? -21.013 -6.206 7.351 1.00 66.12 410 LYS A N 1
ATOM 3182 C CA . LYS A 1 410 ? -22.132 -6.352 6.418 1.00 66.12 410 LYS A CA 1
ATOM 3183 C C . LYS A 1 410 ? -23.239 -5.401 6.882 1.00 66.12 410 LYS A C 1
ATOM 3185 O O . LYS A 1 410 ? -23.201 -4.919 8.000 1.00 66.12 410 LYS A O 1
ATOM 3190 N N . ASN A 1 411 ? -24.133 -5.008 5.979 1.00 56.56 411 ASN A N 1
ATOM 3191 C CA . ASN A 1 411 ? -25.192 -4.027 6.258 1.00 56.56 411 ASN A CA 1
ATOM 3192 C C . ASN A 1 411 ? -26.544 -4.742 6.480 1.00 56.56 411 ASN A C 1
ATOM 3194 O O . ASN A 1 411 ? -27.507 -4.452 5.764 1.00 56.56 411 ASN A O 1
ATOM 3198 N N . LYS A 1 412 ? -26.624 -5.752 7.363 1.00 52.97 412 LYS A N 1
ATOM 3199 C CA . LYS A 1 412 ? -27.844 -6.542 7.635 1.00 52.97 412 LYS A CA 1
ATOM 3200 C C . LYS A 1 412 ? -27.998 -6.962 9.118 1.00 52.97 412 LYS A C 1
ATOM 3202 O O . LYS A 1 412 ? -27.132 -7.621 9.662 1.00 52.97 412 LYS A O 1
ATOM 3207 N N . PRO A 1 413 ? -29.173 -6.787 9.752 1.00 42.38 413 PRO A N 1
ATOM 3208 C CA . PRO A 1 413 ? -29.399 -7.175 11.156 1.00 42.38 413 PRO A CA 1
ATOM 3209 C C . PRO A 1 413 ? -28.855 -8.579 11.518 1.00 42.38 413 PRO A C 1
ATOM 3211 O O . PRO A 1 413 ? -29.262 -9.566 10.904 1.00 42.38 413 PRO A O 1
ATOM 3214 N N . GLY A 1 414 ? -27.937 -8.653 12.496 1.00 55.53 414 GLY A N 1
ATOM 3215 C CA . GLY A 1 414 ? -27.137 -9.851 12.825 1.00 55.53 414 GLY A CA 1
ATOM 3216 C C . GLY A 1 414 ? -25.642 -9.759 12.464 1.00 55.53 414 GLY A C 1
ATOM 3217 O O . GLY A 1 414 ? -24.941 -10.768 12.522 1.00 55.53 414 GLY A O 1
ATOM 3218 N N . ASP A 1 415 ? -25.166 -8.576 12.064 1.00 65.56 415 ASP A N 1
ATOM 3219 C CA . ASP A 1 415 ? -23.795 -8.333 11.603 1.00 65.56 415 ASP A CA 1
ATOM 3220 C C . ASP A 1 415 ? -22.716 -8.470 12.686 1.00 65.56 415 ASP A C 1
ATOM 3222 O O . ASP A 1 415 ? -22.918 -8.148 13.855 1.00 65.56 415 ASP A O 1
ATOM 3226 N N . GLN A 1 416 ? -21.512 -8.839 12.240 1.00 79.06 416 GLN A N 1
ATOM 3227 C CA . GLN A 1 416 ? -20.293 -8.941 13.052 1.00 79.06 416 GLN A CA 1
ATOM 3228 C C . GLN A 1 416 ? -19.616 -7.567 13.266 1.00 79.06 416 GLN A C 1
ATOM 3230 O O . GLN A 1 416 ? -18.443 -7.501 13.636 1.00 79.06 416 GLN A O 1
ATOM 3235 N N . GLY A 1 417 ? -20.333 -6.464 13.006 1.00 86.38 417 GLY A N 1
ATOM 3236 C CA . GLY A 1 417 ? -19.885 -5.080 13.175 1.00 86.38 417 GLY A CA 1
ATOM 3237 C C . GLY A 1 417 ? -20.591 -4.078 12.252 1.00 86.38 417 GLY A C 1
ATOM 3238 O O . GLY A 1 417 ? -21.291 -4.475 11.325 1.00 86.38 417 GLY A O 1
ATOM 3239 N N . LEU A 1 418 ? -20.342 -2.779 12.458 1.00 87.81 418 LEU A N 1
ATOM 3240 C CA . LEU A 1 418 ? -20.876 -1.688 11.630 1.00 87.81 418 LEU A CA 1
ATOM 3241 C C . LEU A 1 418 ? -19.838 -0.559 11.437 1.00 87.81 418 LEU A C 1
ATOM 3243 O O . LEU A 1 418 ? -19.235 -0.142 12.431 1.00 87.81 418 LEU A O 1
ATOM 3247 N N . PRO A 1 419 ? -19.678 0.012 10.222 1.00 88.56 419 PRO A N 1
ATOM 3248 C CA . PRO A 1 419 ? -18.848 1.190 9.967 1.00 88.56 419 PRO A CA 1
ATOM 3249 C C . PRO A 1 419 ? -19.611 2.477 10.322 1.00 88.56 419 PRO A C 1
ATOM 3251 O O . PRO A 1 419 ? -19.920 3.300 9.464 1.00 88.56 419 PRO A O 1
ATOM 3254 N N . SER A 1 420 ? -19.990 2.632 11.591 1.00 89.75 420 SER A N 1
ATOM 3255 C CA . SER A 1 420 ? -20.789 3.772 12.074 1.00 89.75 420 SER A CA 1
ATOM 3256 C C . SER A 1 420 ? -20.005 5.084 12.207 1.00 89.75 420 SER A C 1
ATOM 3258 O O . SER A 1 420 ? -20.567 6.114 12.575 1.00 89.75 420 SER A O 1
ATOM 3260 N N . GLY A 1 421 ? -18.697 5.051 11.971 1.00 92.94 421 GLY A N 1
ATOM 3261 C CA . GLY A 1 421 ? -17.760 6.074 12.405 1.00 92.94 421 GLY A CA 1
ATOM 3262 C C . GLY A 1 421 ? -17.454 5.990 13.904 1.00 92.94 421 GLY A C 1
ATOM 3263 O O . GLY A 1 421 ? -18.164 5.344 14.681 1.00 92.94 421 GLY A O 1
ATOM 3264 N N . VAL A 1 422 ? -16.365 6.646 14.310 1.00 95.75 422 VAL A N 1
ATOM 3265 C CA . VAL A 1 422 ? -15.959 6.787 15.718 1.00 95.75 422 VAL A CA 1
ATOM 3266 C C . VAL A 1 422 ? -15.729 8.261 16.025 1.00 95.75 422 VAL A C 1
ATOM 3268 O O . VAL A 1 422 ? -14.914 8.908 15.370 1.00 95.75 422 VAL A O 1
ATOM 3271 N N . LEU A 1 423 ? -16.433 8.784 17.028 1.00 96.56 423 LEU A N 1
ATOM 3272 C CA . LEU A 1 423 ? -16.248 10.136 17.548 1.00 96.56 423 LEU A CA 1
ATOM 3273 C C . LEU A 1 423 ? -15.476 10.076 18.870 1.00 96.56 423 LEU A C 1
ATOM 3275 O O . LEU A 1 423 ? -15.904 9.417 19.815 1.00 96.56 423 LEU A O 1
ATOM 3279 N N . VAL A 1 424 ? -14.347 10.777 18.936 1.00 96.00 424 VAL A N 1
ATOM 3280 C CA . VAL A 1 424 ? -13.527 10.913 20.141 1.00 96.00 424 VAL A CA 1
ATOM 3281 C C . VAL A 1 424 ? -13.741 12.305 20.724 1.00 96.00 424 VAL A C 1
ATOM 3283 O O . VAL A 1 424 ? -13.480 13.310 20.059 1.00 96.00 424 VAL A O 1
ATOM 3286 N N . LEU A 1 425 ? -14.208 12.353 21.969 1.00 95.50 425 LEU A N 1
ATOM 3287 C CA . LEU A 1 425 ? -14.390 13.585 22.735 1.00 95.50 425 LEU A CA 1
ATOM 3288 C C . LEU A 1 425 ? -13.157 13.858 23.614 1.00 95.50 425 LEU A C 1
ATOM 3290 O O . LEU A 1 425 ? -12.461 12.913 23.993 1.00 95.50 425 LEU A O 1
ATOM 3294 N N . PRO A 1 426 ? -12.855 15.127 23.930 1.00 94.56 426 PRO A N 1
ATOM 3295 C CA . PRO A 1 426 ? -11.747 15.465 24.817 1.00 94.56 426 PRO A CA 1
ATOM 3296 C C . PRO A 1 426 ? -12.049 15.035 26.261 1.00 94.56 426 PRO A C 1
ATOM 3298 O O . PRO A 1 426 ? -13.120 15.331 26.786 1.00 94.56 426 PRO A O 1
ATOM 3301 N N . GLU A 1 427 ? -11.088 14.400 26.934 1.00 92.69 427 GLU A N 1
ATOM 3302 C CA . GLU A 1 427 ? -11.195 14.076 28.369 1.00 92.69 427 GLU A CA 1
ATOM 3303 C C . GLU A 1 427 ? -10.588 15.181 29.241 1.00 92.69 427 GLU A C 1
ATOM 3305 O O . GLU A 1 427 ? -10.974 15.382 30.393 1.00 92.69 427 GLU A O 1
ATOM 3310 N N . LYS A 1 428 ? -9.614 15.913 28.694 1.00 93.31 428 LYS A N 1
ATOM 3311 C CA . LYS A 1 428 ? -8.885 16.984 29.383 1.00 93.31 428 LYS A CA 1
ATOM 3312 C C . LYS A 1 428 ? -8.628 18.174 28.456 1.00 93.31 428 LYS A C 1
ATOM 3314 O O . LYS A 1 428 ? -8.563 18.003 27.238 1.00 93.31 428 LYS A O 1
ATOM 3319 N N . PRO A 1 429 ? -8.362 19.378 29.001 1.00 90.25 429 PRO A N 1
ATOM 3320 C CA . PRO A 1 429 ? -8.124 20.576 28.190 1.00 90.25 429 PRO A CA 1
ATOM 3321 C C . PRO A 1 429 ? -7.003 20.438 27.149 1.00 90.25 429 PRO A C 1
ATOM 3323 O O . PRO A 1 429 ? -7.076 21.024 26.074 1.00 90.25 429 PRO A O 1
ATOM 3326 N N . THR A 1 430 ? -5.974 19.629 27.424 1.00 91.94 430 THR A N 1
ATOM 3327 C CA . THR A 1 430 ? -4.886 19.387 26.462 1.00 91.94 430 THR A CA 1
ATOM 3328 C C . THR A 1 430 ? -5.343 18.621 25.219 1.00 91.94 430 THR A C 1
ATOM 3330 O O . THR A 1 430 ? -4.692 18.712 24.182 1.00 91.94 430 THR A O 1
ATOM 3333 N N . ASP A 1 431 ? -6.430 17.850 25.305 1.00 93.25 431 ASP A N 1
ATOM 3334 C CA . ASP A 1 431 ? -6.954 17.089 24.167 1.00 93.25 431 ASP A CA 1
ATOM 3335 C C . ASP A 1 431 ? -7.589 18.021 23.140 1.00 93.25 431 ASP A C 1
ATOM 3337 O O . ASP A 1 431 ? -7.375 17.829 21.951 1.00 93.25 431 ASP A O 1
ATOM 3341 N N . VAL A 1 432 ? -8.258 19.088 23.591 1.00 94.12 432 VAL A N 1
ATOM 3342 C CA . VAL A 1 432 ? -8.812 20.135 22.718 1.00 94.12 432 VAL A CA 1
ATOM 3343 C C . VAL A 1 432 ? -7.724 20.735 21.828 1.00 94.12 432 VAL A C 1
ATOM 3345 O O . VAL A 1 432 ? -7.903 20.852 20.616 1.00 94.12 432 VAL A O 1
ATOM 3348 N N . GLU A 1 433 ? -6.576 21.079 22.413 1.00 93.44 433 GLU A N 1
ATOM 3349 C CA . GLU A 1 433 ? -5.452 21.638 21.659 1.00 93.44 433 GLU A CA 1
ATOM 3350 C C . GLU A 1 433 ? -4.822 20.598 20.723 1.00 93.44 433 GLU A C 1
ATOM 3352 O O . GLU A 1 433 ? -4.535 20.884 19.562 1.00 93.44 433 GLU A O 1
ATOM 3357 N N . ASN A 1 434 ? -4.673 19.354 21.185 1.00 93.19 434 ASN A N 1
ATOM 3358 C CA . ASN A 1 434 ? -4.185 18.271 20.335 1.00 93.19 434 ASN A CA 1
ATOM 3359 C C . ASN A 1 434 ? -5.123 17.992 19.156 1.00 93.19 434 ASN A C 1
ATOM 3361 O O . ASN A 1 434 ? -4.634 17.735 18.063 1.00 93.19 434 ASN A O 1
ATOM 3365 N N . PHE A 1 435 ? -6.441 18.065 19.345 1.00 95.31 435 PHE A N 1
ATOM 3366 C CA . PHE A 1 435 ? -7.423 17.844 18.284 1.00 95.31 435 PHE A CA 1
ATOM 3367 C C . PHE A 1 435 ? -7.315 18.920 17.207 1.00 95.31 435 PHE A C 1
ATOM 3369 O O . PHE A 1 435 ? -7.261 18.589 16.024 1.00 95.31 435 PHE A O 1
ATOM 3376 N N . LYS A 1 436 ? -7.183 20.191 17.604 1.00 94.94 436 LYS A N 1
ATOM 3377 C CA . LYS A 1 436 ? -6.935 21.300 16.670 1.00 94.94 436 LYS A CA 1
ATOM 3378 C C . LYS A 1 436 ? -5.626 21.116 15.905 1.00 94.94 436 LYS A C 1
ATOM 3380 O O . LYS A 1 436 ? -5.614 21.240 14.684 1.00 94.94 436 LYS A O 1
ATOM 3385 N N . ARG A 1 437 ? -4.540 20.752 16.595 1.00 94.50 437 ARG A N 1
ATOM 3386 C CA . ARG A 1 437 ? -3.238 20.483 15.958 1.00 94.50 437 ARG A CA 1
ATOM 3387 C C . ARG A 1 437 ? -3.297 19.295 15.001 1.00 94.50 437 ARG A C 1
ATOM 3389 O O . ARG A 1 437 ? -2.739 19.379 13.917 1.00 94.50 437 ARG A O 1
ATOM 3396 N N . ILE A 1 438 ? -3.994 18.216 15.363 1.00 93.81 438 ILE A N 1
ATOM 3397 C CA . ILE A 1 438 ? -4.227 17.068 14.472 1.00 93.81 438 ILE A CA 1
ATOM 3398 C C . ILE A 1 438 ? -4.992 17.515 13.223 1.00 93.81 438 ILE A C 1
ATOM 3400 O O . ILE A 1 438 ? -4.597 17.142 12.125 1.00 93.81 438 ILE A O 1
ATOM 3404 N N . ALA A 1 439 ? -6.035 18.333 13.374 1.00 93.88 439 ALA A N 1
ATOM 3405 C CA . ALA A 1 439 ? -6.824 18.834 12.251 1.00 93.88 439 ALA A CA 1
ATOM 3406 C C . ALA A 1 439 ? -5.993 19.687 11.281 1.00 93.88 439 ALA A C 1
ATOM 3408 O O . ALA A 1 439 ? -6.082 19.493 10.075 1.00 93.88 439 ALA A O 1
ATOM 3409 N N . VAL A 1 440 ? -5.146 20.580 11.806 1.00 94.38 440 VAL A N 1
ATOM 3410 C CA . VAL A 1 440 ? -4.211 21.381 10.995 1.00 94.38 440 VAL A CA 1
ATOM 3411 C C . VAL A 1 440 ? -3.188 20.482 10.302 1.00 94.38 440 VAL A C 1
ATOM 3413 O O . VAL A 1 440 ? -2.963 20.593 9.102 1.00 94.38 440 VAL A O 1
ATOM 3416 N N . ASN A 1 441 ? -2.580 19.562 11.048 1.00 93.62 441 ASN A N 1
ATOM 3417 C CA . ASN A 1 441 ? -1.552 18.671 10.528 1.00 93.62 441 ASN A CA 1
ATOM 3418 C C . ASN A 1 441 ? -2.066 17.723 9.440 1.00 93.62 441 ASN A C 1
ATOM 3420 O O . ASN A 1 441 ? -1.296 17.330 8.567 1.00 93.62 441 ASN A O 1
ATOM 3424 N N . LEU A 1 442 ? -3.330 17.307 9.533 1.00 92.94 442 LEU A N 1
ATOM 3425 C CA . LEU A 1 442 ? -3.961 16.329 8.648 1.00 92.94 442 LEU A CA 1
ATOM 3426 C C . LEU A 1 442 ? -4.995 16.971 7.712 1.00 92.94 442 LEU A C 1
ATOM 3428 O O . LEU A 1 442 ? -5.923 16.299 7.262 1.00 92.94 442 LEU A O 1
ATOM 3432 N N . GLN A 1 443 ? -4.837 18.262 7.418 1.00 91.19 443 GLN A N 1
ATOM 3433 C CA . GLN A 1 443 ? -5.642 18.956 6.417 1.00 91.19 443 GLN A CA 1
ATOM 3434 C C . GLN A 1 443 ? -5.554 18.225 5.064 1.00 91.19 443 GLN A C 1
ATOM 3436 O O . GLN A 1 443 ? -4.471 17.799 4.660 1.00 91.19 443 GLN A O 1
ATOM 3441 N N . GLY A 1 444 ? -6.687 18.045 4.378 1.00 88.25 444 GLY A N 1
ATOM 3442 C CA . GLY A 1 444 ? -6.770 17.247 3.147 1.00 88.25 444 GLY A CA 1
ATOM 3443 C C . GLY A 1 444 ? -6.949 15.738 3.373 1.00 88.25 444 GLY A C 1
ATOM 3444 O O . GLY A 1 444 ? -6.989 14.972 2.412 1.00 88.25 444 GLY A O 1
ATOM 3445 N N . CYS A 1 445 ? -7.042 15.283 4.630 1.00 91.69 445 CYS A N 1
ATOM 3446 C CA . CYS A 1 445 ? -7.339 13.892 4.996 1.00 91.69 445 CYS A CA 1
ATOM 3447 C C . CYS A 1 445 ? -8.729 13.743 5.644 1.00 91.69 445 CYS A C 1
ATOM 3449 O O . CYS A 1 445 ? -8.908 12.917 6.543 1.00 91.69 445 CYS A O 1
ATOM 3451 N N . GLU A 1 446 ? -9.724 14.516 5.209 1.00 90.88 446 GLU A N 1
ATOM 3452 C CA . GLU A 1 446 ? -11.052 14.574 5.835 1.00 90.88 446 GLU A CA 1
ATOM 3453 C C . GLU A 1 446 ? -11.813 13.242 5.746 1.00 90.88 446 GLU A C 1
ATOM 3455 O O . GLU A 1 446 ? -12.645 12.942 6.600 1.00 90.88 446 GLU A O 1
ATOM 3460 N N . ASP A 1 447 ? -11.518 12.391 4.765 1.00 88.56 447 ASP A N 1
ATOM 3461 C CA . ASP A 1 447 ? -12.077 11.031 4.695 1.00 88.56 447 ASP A CA 1
ATOM 3462 C C . ASP A 1 447 ? -11.471 10.075 5.730 1.00 88.56 447 ASP A C 1
ATOM 3464 O O . ASP A 1 447 ? -12.021 9.009 6.009 1.00 88.56 447 ASP A O 1
ATOM 3468 N N . PHE A 1 448 ? -10.346 10.454 6.335 1.00 91.12 448 PHE A N 1
ATOM 3469 C CA . PHE A 1 448 ? -9.727 9.712 7.423 1.00 91.12 448 PHE A CA 1
ATOM 3470 C C . PHE A 1 448 ? -10.097 10.279 8.797 1.00 91.12 448 PHE A C 1
ATOM 3472 O O . PHE A 1 448 ? -10.462 9.507 9.685 1.00 91.12 448 PHE A O 1
ATOM 3479 N N . VAL A 1 449 ? -10.010 11.600 8.980 1.00 94.38 449 VAL A N 1
ATOM 3480 C CA . VAL A 1 449 ? -10.293 12.269 10.256 1.00 94.38 449 VAL A CA 1
ATOM 3481 C C . VAL A 1 449 ? -10.821 13.686 10.039 1.00 94.38 449 VAL A C 1
ATOM 3483 O O . VAL A 1 449 ? -10.309 14.432 9.210 1.00 94.38 449 VAL A O 1
ATOM 3486 N N . ARG A 1 450 ? -11.837 14.074 10.813 1.00 95.69 450 ARG A N 1
ATOM 3487 C CA . ARG A 1 450 ? -12.471 15.399 10.776 1.00 95.69 450 ARG A CA 1
ATOM 3488 C C . ARG A 1 450 ? -12.515 15.993 12.172 1.00 95.69 450 ARG A C 1
ATOM 3490 O O . ARG A 1 450 ? -12.856 15.299 13.128 1.00 95.69 450 ARG A O 1
ATOM 3497 N N . LEU A 1 451 ? -12.227 17.283 12.287 1.00 97.12 451 LEU A N 1
ATOM 3498 C CA . LEU A 1 451 ? -12.552 18.036 13.492 1.00 97.12 451 LEU A CA 1
ATOM 3499 C C . LEU A 1 451 ? -14.010 18.480 13.405 1.00 97.12 451 LEU A C 1
ATOM 3501 O O . LEU A 1 451 ? -14.377 19.193 12.475 1.00 97.12 451 LEU A O 1
ATOM 3505 N N . LEU A 1 452 ? -14.830 18.059 14.361 1.00 97.50 452 LEU A N 1
ATOM 3506 C CA . LEU A 1 452 ? -16.211 18.510 14.490 1.00 97.50 452 LEU A CA 1
ATOM 3507 C C . LEU A 1 452 ? -16.318 19.507 15.638 1.00 97.50 452 LEU A C 1
ATOM 3509 O O . LEU A 1 452 ? -15.612 19.381 16.642 1.00 97.50 452 LEU A O 1
ATOM 3513 N N . GLN A 1 453 ? -17.199 20.493 15.479 1.00 95.81 453 GLN A N 1
ATOM 3514 C CA . GLN A 1 453 ? -17.482 21.512 16.485 1.00 95.81 453 GLN A CA 1
ATOM 3515 C C . GLN A 1 453 ? -18.982 21.806 16.537 1.00 95.81 453 GLN A C 1
ATOM 3517 O O . GLN A 1 453 ? -19.661 21.748 15.510 1.00 95.81 453 GLN A O 1
ATOM 3522 N N . GLY A 1 454 ? -19.484 22.155 17.722 1.00 93.31 454 GLY A N 1
ATOM 3523 C CA . GLY A 1 454 ? -20.882 22.550 17.919 1.00 93.31 454 GLY A CA 1
ATOM 3524 C C . GLY A 1 454 ? -21.884 21.500 17.421 1.00 93.31 454 GLY A C 1
ATOM 3525 O O . GLY A 1 454 ? -21.718 20.309 17.680 1.00 93.31 454 GLY A O 1
ATOM 3526 N N . SER A 1 455 ? -22.914 21.933 16.680 1.00 94.31 455 SER A N 1
ATOM 3527 C CA . SER A 1 455 ? -24.029 21.062 16.261 1.00 94.31 455 SER A CA 1
ATOM 3528 C C . SER A 1 455 ? -23.607 19.871 15.399 1.00 94.31 455 SER A C 1
ATOM 3530 O O . SER A 1 455 ? -24.270 18.841 15.442 1.00 94.31 455 SER A O 1
ATOM 3532 N N . ALA A 1 456 ? -22.478 19.955 14.685 1.00 95.94 456 ALA A N 1
ATOM 3533 C CA . ALA A 1 456 ? -21.980 18.858 13.855 1.00 95.94 456 ALA A CA 1
ATOM 3534 C C . ALA A 1 456 ? -21.666 17.585 14.669 1.00 95.94 456 ALA A C 1
ATOM 3536 O O . ALA A 1 456 ? -21.727 16.476 14.139 1.00 95.94 456 ALA A O 1
ATOM 3537 N N . ILE A 1 457 ? -21.333 17.727 15.957 1.00 97.19 457 ILE A N 1
ATOM 3538 C CA . ILE A 1 457 ? -21.109 16.599 16.873 1.00 97.19 457 ILE A CA 1
ATOM 3539 C C . ILE A 1 457 ? -22.421 15.862 17.157 1.00 97.19 457 ILE A C 1
ATOM 3541 O O . ILE A 1 457 ? -22.476 14.631 17.088 1.00 97.19 457 ILE A O 1
ATOM 3545 N N . ASP A 1 458 ? -23.477 16.619 17.439 1.00 96.12 458 ASP A N 1
ATOM 3546 C CA . ASP A 1 458 ? -24.803 16.081 17.730 1.00 96.12 458 ASP A CA 1
ATOM 3547 C C . ASP A 1 458 ? -25.443 15.486 16.461 1.00 96.12 458 ASP A C 1
ATOM 3549 O O . ASP A 1 458 ? -26.059 14.424 16.511 1.00 96.12 458 ASP A O 1
ATOM 3553 N N . GLU A 1 459 ? -25.222 16.109 15.298 1.00 95.38 459 GLU A N 1
ATOM 3554 C CA . GLU A 1 459 ? -25.673 15.611 13.991 1.00 95.38 459 GLU A CA 1
ATOM 3555 C C . GLU A 1 459 ? -25.063 14.246 13.643 1.00 95.38 459 GLU A C 1
ATOM 3557 O O . GLU A 1 459 ? -25.772 13.353 13.179 1.00 95.38 459 GLU A O 1
ATOM 3562 N N . VAL A 1 460 ? -23.758 14.063 13.877 1.00 95.25 460 VAL A N 1
ATOM 3563 C CA . VAL A 1 460 ? -23.060 12.803 13.573 1.00 95.25 460 VAL A CA 1
ATOM 3564 C C . VAL A 1 460 ? -23.350 11.719 14.609 1.00 95.25 460 VAL A C 1
ATOM 3566 O O . VAL A 1 460 ? -23.444 10.545 14.250 1.00 95.25 460 VAL A O 1
ATOM 3569 N N . SER A 1 461 ? -23.483 12.078 15.887 1.00 94.81 461 SER A N 1
ATOM 3570 C CA . SER A 1 461 ? -23.761 11.102 16.947 1.00 94.81 461 SER A CA 1
ATOM 3571 C C . SER A 1 461 ? -25.239 10.699 17.029 1.00 94.81 461 SER A C 1
ATOM 3573 O O . SER A 1 461 ? -25.555 9.628 17.549 1.00 94.81 461 SER A O 1
ATOM 3575 N N . GLY A 1 462 ? -26.145 11.544 16.524 1.00 95.31 462 GLY A N 1
ATOM 3576 C CA . GLY A 1 462 ? -27.594 11.374 16.628 1.00 95.31 462 GLY A CA 1
ATOM 3577 C C . GLY A 1 462 ? -28.171 11.698 18.013 1.00 95.31 462 GLY A C 1
ATOM 3578 O O . GLY A 1 462 ? -29.368 11.496 18.224 1.00 95.31 462 GLY A O 1
ATOM 3579 N N . ILE A 1 463 ? -27.354 12.182 18.955 1.00 95.50 463 ILE A N 1
ATOM 3580 C CA . ILE A 1 463 ? -27.746 12.554 20.322 1.00 95.50 463 ILE A CA 1
ATOM 3581 C C . ILE A 1 463 ? -27.032 13.835 20.759 1.00 95.50 463 ILE A C 1
ATOM 3583 O O . ILE A 1 463 ? -25.972 14.163 20.241 1.00 95.50 463 ILE A O 1
ATOM 3587 N N . SER A 1 464 ? -27.580 14.556 21.741 1.00 94.50 464 SER A N 1
ATOM 3588 C CA . SER A 1 464 ? -26.863 15.714 22.287 1.00 94.50 464 SER A CA 1
ATOM 3589 C C . SER A 1 464 ? -25.773 15.279 23.261 1.00 94.50 464 SER A C 1
ATOM 3591 O O . SER A 1 464 ? -26.070 14.660 24.285 1.00 94.50 464 SER A O 1
ATOM 3593 N N . LEU A 1 465 ? -24.517 15.591 22.935 1.00 92.81 465 LEU A N 1
ATOM 3594 C CA . LEU A 1 465 ? -23.346 15.198 23.730 1.00 92.81 465 LEU A CA 1
ATOM 3595 C C . LEU A 1 465 ? -22.797 16.326 24.612 1.00 92.81 465 LEU A C 1
ATOM 3597 O O . LEU A 1 465 ? -21.875 16.081 25.389 1.00 92.81 465 LEU A O 1
ATOM 3601 N N . ALA A 1 466 ? -23.348 17.544 24.504 1.00 89.94 466 ALA A N 1
ATOM 3602 C CA . ALA A 1 466 ? -22.876 18.739 25.217 1.00 89.94 466 ALA A CA 1
ATOM 3603 C C . ALA A 1 466 ? -21.352 18.966 25.086 1.00 89.94 466 ALA A C 1
ATOM 3605 O O . ALA A 1 466 ? -20.697 19.432 26.019 1.00 89.94 466 ALA A O 1
ATOM 3606 N N . ALA A 1 467 ? -20.785 18.606 23.931 1.00 91.12 467 ALA A N 1
ATOM 3607 C CA . ALA A 1 467 ? -19.370 18.754 23.623 1.00 91.12 467 ALA A CA 1
ATOM 3608 C C . ALA A 1 467 ? -19.163 19.844 22.567 1.00 91.12 467 ALA A C 1
ATOM 3610 O O . ALA A 1 467 ? -19.839 19.861 21.543 1.00 91.12 467 ALA A O 1
ATOM 3611 N N . ASP A 1 468 ? -18.181 20.719 22.784 1.00 94.25 468 ASP A N 1
ATOM 3612 C CA . ASP A 1 468 ? -17.876 21.806 21.844 1.00 94.25 468 ASP A CA 1
ATOM 3613 C C . ASP A 1 468 ? -16.988 21.362 20.675 1.00 94.25 468 ASP A C 1
ATOM 3615 O O . ASP A 1 468 ? -16.929 22.030 19.640 1.00 94.25 468 ASP A O 1
ATOM 3619 N N . ILE A 1 469 ? -16.243 20.266 20.855 1.00 97.38 469 ILE A N 1
ATOM 3620 C CA . ILE A 1 469 ? -15.226 19.789 19.916 1.00 97.38 469 ILE A CA 1
ATOM 3621 C C . ILE A 1 469 ? -15.045 18.270 20.009 1.00 97.38 469 ILE A C 1
ATOM 3623 O O . ILE A 1 469 ? -15.100 17.696 21.096 1.00 97.38 469 ILE A O 1
ATOM 3627 N N . GLY A 1 470 ? -14.768 17.622 18.879 1.00 96.69 470 GLY A N 1
ATOM 3628 C CA . GLY A 1 470 ? -14.430 16.200 18.820 1.00 96.69 470 GLY A CA 1
ATOM 3629 C C . GLY A 1 470 ? -13.682 15.832 17.540 1.00 96.69 470 GLY A C 1
ATOM 3630 O O . GLY A 1 470 ? -13.780 16.532 16.532 1.00 96.69 470 GLY A O 1
ATOM 3631 N N . LEU A 1 471 ? -12.925 14.734 17.575 1.00 96.69 471 LEU A N 1
ATOM 3632 C CA . LEU A 1 471 ? -12.327 14.139 16.376 1.00 96.69 471 LEU A CA 1
ATOM 3633 C C . LEU A 1 471 ? -13.193 12.987 15.886 1.00 96.69 471 LEU A C 1
ATOM 3635 O O . LEU A 1 471 ? -13.396 12.005 16.598 1.00 96.69 471 LEU A O 1
ATOM 3639 N N . TYR A 1 472 ? -13.672 13.096 14.655 1.00 96.75 472 TYR A N 1
ATOM 3640 C CA . TYR A 1 472 ? -14.509 12.099 14.015 1.00 96.75 472 TYR A CA 1
ATOM 3641 C C . TYR A 1 472 ? -13.743 11.324 12.946 1.00 96.75 472 TYR A C 1
ATOM 3643 O O . TYR A 1 472 ? -13.091 11.909 12.085 1.00 96.75 472 TYR A O 1
ATOM 3651 N N . PHE A 1 473 ? -13.861 10.002 12.987 1.00 95.25 473 PHE A N 1
ATOM 3652 C CA . PHE A 1 473 ? -13.234 9.068 12.063 1.00 95.25 473 PHE A CA 1
ATOM 3653 C C . PHE A 1 473 ? -14.328 8.320 11.291 1.00 95.25 473 PHE A C 1
ATOM 3655 O O . PHE A 1 473 ? -14.849 7.323 11.802 1.00 95.25 473 PHE A O 1
ATOM 3662 N N . PRO A 1 474 ? -14.704 8.781 10.085 1.00 92.06 474 PRO A N 1
ATOM 3663 C CA . PRO A 1 474 ? -15.861 8.250 9.361 1.00 92.06 474 PRO A CA 1
ATOM 3664 C C . PRO A 1 474 ? -15.669 6.804 8.888 1.00 92.06 474 PRO A C 1
ATOM 3666 O O . PRO A 1 474 ? -16.619 6.034 8.874 1.00 92.06 474 PRO A O 1
ATOM 3669 N N . GLY A 1 475 ? -14.439 6.411 8.540 1.00 88.25 475 GLY A N 1
ATOM 3670 C CA . GLY A 1 475 ? -14.122 5.061 8.053 1.00 88.25 475 GLY A CA 1
ATOM 3671 C C . GLY A 1 475 ? -13.935 3.996 9.142 1.00 88.25 475 GLY A C 1
ATOM 3672 O O . GLY A 1 475 ? -13.417 2.919 8.849 1.00 88.25 475 GLY A O 1
ATOM 3673 N N . LEU A 1 476 ? -14.269 4.304 10.398 1.00 92.44 476 LEU A N 1
ATOM 3674 C CA . LEU A 1 476 ? -14.150 3.385 11.533 1.00 92.44 476 LEU A CA 1
ATOM 3675 C C . LEU A 1 476 ? -15.522 2.925 12.026 1.00 92.44 476 LEU A C 1
ATOM 3677 O O . LEU A 1 476 ? -16.560 3.292 11.486 1.00 92.44 476 LEU A O 1
ATOM 3681 N N . GLY A 1 477 ? -15.526 2.101 13.066 1.00 92.06 477 GLY A N 1
ATOM 3682 C CA . GLY A 1 477 ? -16.749 1.594 13.661 1.00 92.06 477 GLY A CA 1
ATOM 3683 C C . GLY A 1 477 ? -16.458 0.570 14.744 1.00 92.06 477 GLY A C 1
ATOM 3684 O O . GLY A 1 477 ? -15.396 0.596 15.377 1.00 92.06 477 GLY A O 1
ATOM 3685 N N . TRP A 1 478 ? -17.394 -0.352 14.933 1.00 92.06 478 TRP A N 1
ATOM 3686 C CA . TRP A 1 478 ? -17.281 -1.434 15.907 1.00 92.06 478 TRP A CA 1
ATOM 3687 C C . TRP A 1 478 ? -17.390 -2.803 15.235 1.00 92.06 478 TRP A C 1
ATOM 3689 O O . TRP A 1 478 ? -17.924 -2.925 14.133 1.00 92.06 478 TRP A O 1
ATOM 3699 N N . ILE A 1 479 ? -16.867 -3.829 15.899 1.00 92.50 479 ILE A N 1
ATOM 3700 C CA . ILE A 1 479 ? -16.984 -5.243 15.523 1.00 92.50 479 ILE A CA 1
ATOM 3701 C C . ILE A 1 479 ? -17.512 -6.061 16.701 1.00 92.50 479 ILE A C 1
ATOM 3703 O O . ILE A 1 479 ? -17.307 -5.670 17.848 1.00 92.50 479 ILE A O 1
ATOM 3707 N N . ASP A 1 480 ? -18.146 -7.196 16.426 1.00 92.00 480 ASP A N 1
ATOM 3708 C CA . ASP A 1 480 ? -18.328 -8.285 17.389 1.00 92.00 480 ASP A CA 1
ATOM 3709 C C . ASP A 1 480 ? -17.031 -9.115 17.386 1.00 92.00 480 ASP A C 1
ATOM 3711 O O . ASP A 1 480 ? -16.807 -9.910 16.466 1.00 92.00 480 ASP A O 1
ATOM 3715 N N . PRO A 1 481 ? -16.123 -8.924 18.359 1.00 92.06 481 PRO A N 1
ATOM 3716 C CA . PRO A 1 481 ? -14.833 -9.591 18.353 1.00 92.06 481 PRO A CA 1
ATOM 3717 C C . PRO A 1 481 ? -14.964 -11.107 18.526 1.00 92.06 481 PRO A C 1
ATOM 3719 O O . PRO A 1 481 ? -14.093 -11.817 18.033 1.00 92.06 481 PRO A O 1
ATOM 3722 N N . VAL A 1 482 ? -16.026 -11.610 19.173 1.00 91.50 482 VAL A N 1
ATOM 3723 C CA . VAL A 1 482 ? -16.265 -13.054 19.324 1.00 91.50 482 VAL A CA 1
ATOM 3724 C C . VAL A 1 482 ? -16.620 -13.660 17.979 1.00 91.50 482 VAL A C 1
ATOM 3726 O O . VAL A 1 482 ? -16.057 -14.682 17.616 1.00 91.50 482 VAL A O 1
ATOM 3729 N N . ALA A 1 483 ? -17.504 -13.014 17.218 1.00 89.94 483 ALA A N 1
ATOM 3730 C CA . ALA A 1 483 ? -17.899 -13.503 15.901 1.00 89.94 483 ALA A CA 1
ATOM 3731 C C . ALA A 1 483 ? -16.782 -13.374 14.845 1.00 89.94 483 ALA A C 1
ATOM 3733 O O . ALA A 1 483 ? -16.779 -14.110 13.857 1.00 89.94 483 ALA A O 1
ATOM 3734 N N . VAL A 1 484 ? -15.858 -12.425 15.031 1.00 89.44 484 VAL A N 1
ATOM 3735 C CA . VAL A 1 484 ? -14.668 -12.248 14.184 1.00 89.44 484 VAL A CA 1
ATOM 3736 C C . VAL A 1 484 ? -13.572 -13.282 14.485 1.00 89.44 484 VAL A C 1
ATOM 3738 O O . VAL A 1 484 ? -12.830 -13.647 13.567 1.00 89.44 484 VAL A O 1
ATOM 3741 N N . CYS A 1 485 ? -13.431 -13.707 15.746 1.00 90.56 485 CYS A N 1
ATOM 3742 C CA . CYS A 1 485 ? -12.487 -14.752 16.163 1.00 90.56 485 CYS A CA 1
ATOM 3743 C C . CYS A 1 485 ? -12.910 -16.127 15.644 1.00 90.56 485 CYS A C 1
ATOM 3745 O O . CYS A 1 485 ? -11.990 -16.870 15.224 1.00 90.56 485 CYS A O 1
#

Secondary structure (DSSP, 8-state):
-PPPPPPPP-------PPP-B-TTSPBPP--B--PPPPPPEEEETTEEEETTTTEESS-STTHHHHHIIIIIITTTHHHHHHTPPTT-EEEEEES--TTSHHHHHHHHHHHHHS-TT-EEEEEEEESSPPPHHHHHHHHTT-GGGHHHHHHHHHTPPPS-SEEEEEEE--TT-SSPEEEEEEES-HHHHHHHHSPPS-TTTTT--S--EEEEE--SS-TTT-GGGSSHHHHHHHHHTEEEEEEEEES---HHHHHHHHHTTEEEEEEEPSTT--EEEEEEE-S-------------PPPPTT---------TTS--HHHHHHHHHHHHTSS--EEEEE--SHHHHHHHHHHHTTT-EEEEE-SSSSTT-STT--S-EE------SB--HHHHHHHHHHHHHHHHGGGT--SSTT-SEE---EEE--SSHHHHHHHHHHHHHTTT-TTT-EEEETHHHHHHHSS----SEEEEETT--EE-HHHH-

pLDDT: mean 82.34, std 19.96, range [23.59, 98.69]

Foldseek 3Di:
DDDDDDDDDDDDQDDDDDFDADPVRDGDPAFFFFFAAAFDFDQDPLFTATPQLRGGPADPPCRLVQLCVFFVVLLPPLVCQLPDDALEEAEEEEEACALVSNVLSSQVSCLVRHHQRYEYEYEYEHQHHHFLVVSCSNCVVPVVSVQQSVQCSVLPDGRTAAWFWDWTCDPPHPATYIYIYGHHNRLVSLVVQAFDPQLLRNVPRPAAHLEYEHDDDDCVRCVSSQDLSNLLSNLRRYDFFRKYGYQDPDPSSQLSNLQSQWPKDWDQHPDPGGITMMTGRHVDRPPPDDDDDDDDDDDDPDPPPPPNPCPVPDDNSVVVVVVVVVVVPVPALEDEFEAQFLVRVVVQVVSVSSVHHYHYDYPDPAHCPPPLQDQKDWLDQDAFSGNDPVRVVSVNVSSVCLVVCVVQADPDPPTQWHLLKDKAADPDPVVVVRLSSCCSSYPSVVQAKDKDADCRVCVSVVHDPVGGIIIIGNSITMGRRRVVD

Sequence (485 aa):
MPPMPLSPCSISTAITESPRMNKHGKEQPDRTLRALETASIDWEASFPRSGHYDDIYFSNSNGPAESRHVFIEANQLRHRWSTLPDKSTFTIIETGFGTGLNFLCAAQCWAEHGPDTGQLQYLSIEKYPLAPADLARALDPWAEFNDISKQLIANYPPPLPGFHRLILKPPGRKAPIALTLIFAEAREALAQLQSTTHPALAQHRFFTADAWFLDGFAPAKNPDLWTPEIFKATAQLSHIGTTLSTFTASGQVRRGLSAAGFSMSKTPGFGSKREMLVGSYSGHTDITESEDEGEPSQPKPGVRREKQSDLPWHIDLARAGRELARHSRASRKHIAIVGAGIAGCATASAMANRGWRVSIYDRHGQPGAEASGNPQGIIYPRLSTEASFLSRLNLAGLRFASHFYQLFWKNKPGDQGLPSGVLVLPEKPTDVENFKRIAVNLQGCEDFVRLLQGSAIDEVSGISLAADIGLYFPGLGWIDPVAVC